Protein AF-A0A6G9ZDG7-F1 (afdb_monomer)

Foldseek 3Di:
DDDDDPPDPPDDDPPCALLNVLLPDPPDQDDADDLDPQDPDPDDDPQDPLNVLLVVLLVVLVLFVVSSCVPQVPDPPRSLVSNLVSLCCVLVVLLVVLCVPPQNPFWDWDFQPPPDSPDAGEIETDTDPDLLVSLVVSQVVVCNNSVFGCCGRPVYFYHYPLQDAAPPHVGPHHHDDDDPCQLLLLLLLLLLLQVLLDDPVRLCVLLQLLLVLLDDVDPDFPLSVVSNVSSVSSNVLNLVLLVQLLVLCVSNNLDDADVPRRSSNSLVVSCVVPVRSSLVSLSVSLSSLVVSLSVLSVVPDPCSVNSSLNSSLSSCSSGPPDQSHNLLCCQPVQCVRVVHDDDDALSSLSSNLSNLLSQLSVLCVVPVVFLLSSQLVSLQSLCSNLVSLVVNCVRVVDDFPDLLVLLSVLSNQCNPCPHLSNQLNVQCPHPCVPPDPVRSSVSSQVSCCVSQVGRHSVSVSVSSSVNSSRSSSRVSNPDDRPPD

Mean predicted aligned error: 6.28 Å

Sequence (484 aa):
MPALAKVSAGGHEKEVSVFQRILKPARSQAPARKPSTPKKSSTKPSISPEDSEAISLLAAAGYDWVQAKKMYIGQPGEPMRKLVEYRKRYVDGRLQQILKDPKFTGVSLSSPGSVNITSDYDITLVGGTNTWQAVREFNEKFRKEWGRESGTVFDTNVYAADFPPPGSKGSWIPAGARPPGWDDAQEKASLSKVRRFMDQGEWNSYAGRVADATQDQQPASTRGQQVRQIFAEADRMYSTYVAHLADRLETQAVGRMRPREKPADFVDRITHSDENAVIEGRNTLYAIGLRGMQTEIGRGTRRQPVNVAELASQSLLFAMEAYHSAGSVFDVVHSQQAGKTMEMTPSDYLQSFNEQLGDAFKDLAHYSADPGKAFYQSVKYIKRLVGAARKYTGATGVSLPLEPRELLNAFDTLSQDASVLILLRKGEQSEYAAMNDEQKSAAAREAVREALGVDTIDGFKKRLLSVALAIHMARYQQLPRFGT

Secondary structure (DSSP, 8-state):
-----------------HHHHHS------PPPPP-------S------HHHHHHHHHHHHTTT-HHHHHHHHTT-TT-HHHHHHHHHHHHHHHHHHHHHTSGGGTTEEEE-TT--STTS-EEEEEEESS-HHHHHHHHHHHHHHHHSS-HHHHH-EEEEE-SSPPTTSTT-SSPSSPPPTTHHHHHHHHHHHHHHHTS-HHHHHHHHHHHHHTT--SSTT-HHHHHHHHHHHHHHHHHHHHHHHHHHHHHHTTS--PPTT--HHHHHHHHHHH-HHHHHHHHHHHHHHHHHHHHHHHHT--TTHHHHHHHHHHHHHTTSSS---SHHHIIIIIIIIIT-------HHHHHHHHHHHHHHHHHHHHHTTT-HHHHHHHHHHHHHHHHHHHHHHHHHHTPPPPHHHHHHHHHHHHHHSTTSHHHHHHH-SSSTTTT--HHHHHHHHHHHHHHHHS--SHHHHHHHHHHHHHHHHHHHHHTSPPTT-

Solvent-accessible surface area (backbone atoms only — not comparable to full-atom values): 26134 Å² total; per-residue (Å²): 137,84,83,81,77,82,77,77,90,75,82,77,75,82,77,70,49,74,60,60,66,68,64,60,72,79,91,66,90,67,78,75,53,70,87,72,72,72,70,82,67,88,77,69,73,93,69,50,76,71,49,50,52,33,52,49,56,36,55,75,30,69,50,28,32,72,49,36,51,72,70,23,62,92,40,86,89,44,55,41,53,49,39,48,53,44,47,49,54,53,53,53,50,52,50,54,61,59,50,66,42,75,79,25,54,66,47,44,85,44,54,90,79,55,79,53,87,87,50,55,44,53,35,35,30,35,48,42,49,60,37,42,57,53,42,44,51,48,54,53,55,44,27,72,73,69,66,43,41,50,53,45,46,59,34,30,46,69,41,46,57,70,70,46,60,62,54,40,85,71,32,80,39,61,60,79,76,77,61,88,61,37,64,61,44,31,40,27,32,9,42,20,43,34,47,72,60,40,56,72,67,58,41,52,51,51,48,46,54,40,17,61,71,36,45,50,99,49,98,75,38,64,52,21,54,50,46,44,48,48,51,51,49,10,49,48,53,41,53,50,52,36,42,53,45,33,54,43,37,42,69,55,44,79,50,76,80,56,93,90,58,48,42,59,62,45,44,51,55,41,41,77,76,41,45,53,59,48,51,48,40,22,54,51,50,20,38,53,27,42,50,47,25,54,52,43,61,72,64,75,48,96,62,30,61,42,55,30,49,43,29,36,22,60,17,27,71,31,40,79,94,53,68,31,21,58,28,28,40,46,51,48,52,35,30,68,68,62,69,38,92,70,95,74,55,52,65,25,25,50,20,25,23,34,35,25,51,14,52,24,38,45,34,37,60,75,32,59,93,37,46,17,51,14,50,22,60,18,28,66,29,44,36,51,22,45,52,22,47,51,52,24,32,64,70,67,70,57,80,68,60,70,65,42,44,51,50,48,50,35,47,42,57,48,32,34,83,87,18,69,26,42,34,54,54,62,33,80,87,38,95,52,48,84,49,53,73,67,56,47,19,52,54,31,27,48,56,39,27,75,59,70,76,31,66,44,60,68,49,51,50,50,56,52,47,47,36,49,45,51,55,49,34,58,57,54,63,68,53,77,70,82,92,118

pLDDT: mean 87.35, std 15.02, range [31.59, 98.56]

Organism: NCBI:txid455432

Structure (mmCIF, N/CA/C/O backbone):
data_AF-A0A6G9ZDG7-F1
#
_entry.id   AF-A0A6G9ZDG7-F1
#
loop_
_atom_site.group_PDB
_atom_site.id
_atom_site.type_symbol
_atom_site.label_atom_id
_atom_site.label_alt_id
_atom_site.label_comp_id
_atom_site.label_asym_id
_atom_site.label_entity_id
_atom_site.label_seq_id
_atom_site.pdbx_PDB_ins_code
_atom_site.Cartn_x
_atom_site.Cartn_y
_atom_site.Cartn_z
_atom_site.occupancy
_atom_site.B_iso_or_equiv
_atom_site.auth_seq_id
_atom_site.auth_comp_id
_atom_site.auth_asym_id
_atom_site.auth_atom_id
_atom_site.pdbx_PDB_model_num
ATOM 1 N N . MET A 1 1 ? -38.352 -19.088 30.175 1.00 33.50 1 MET A N 1
ATOM 2 C CA . MET A 1 1 ? -37.713 -18.660 28.913 1.00 33.50 1 MET A CA 1
ATOM 3 C C . MET A 1 1 ? -38.613 -17.635 28.241 1.00 33.50 1 MET A C 1
ATOM 5 O O . MET A 1 1 ? -39.699 -18.032 27.836 1.00 33.50 1 MET A O 1
ATOM 9 N N . PRO A 1 2 ? -38.260 -16.341 28.180 1.00 36.97 2 PRO A N 1
ATOM 10 C CA . PRO A 1 2 ? -39.064 -15.376 27.448 1.00 36.97 2 PRO A CA 1
ATOM 11 C C . PRO A 1 2 ? -38.617 -15.301 25.983 1.00 36.97 2 PRO A C 1
ATOM 13 O O . PRO A 1 2 ? -37.432 -15.401 25.665 1.00 36.97 2 PRO A O 1
ATOM 16 N N . ALA A 1 3 ? -39.606 -15.175 25.103 1.00 32.44 3 ALA A N 1
ATOM 17 C CA . ALA A 1 3 ? -39.470 -15.164 23.657 1.00 32.44 3 ALA A CA 1
ATOM 18 C C . ALA A 1 3 ? -38.647 -13.961 23.165 1.00 32.44 3 ALA A C 1
ATOM 20 O O . ALA A 1 3 ? -38.969 -12.810 23.452 1.00 32.44 3 ALA A O 1
ATOM 21 N N . LEU A 1 4 ? -37.602 -14.245 22.383 1.00 32.75 4 LEU A N 1
ATOM 22 C CA . LEU A 1 4 ? -36.854 -13.253 21.614 1.00 32.75 4 LEU A CA 1
ATOM 23 C C . LEU A 1 4 ? -37.763 -12.663 20.530 1.00 32.75 4 LEU A C 1
ATOM 25 O O . LEU A 1 4 ? -38.168 -13.353 19.591 1.00 32.75 4 LEU A O 1
ATOM 29 N N . ALA A 1 5 ? -38.074 -11.377 20.669 1.00 32.78 5 ALA A N 1
ATOM 30 C CA . ALA A 1 5 ? -38.765 -10.597 19.659 1.00 32.78 5 ALA A CA 1
ATOM 31 C C . ALA A 1 5 ? -37.932 -10.559 18.367 1.00 32.78 5 ALA A C 1
ATOM 33 O O . ALA A 1 5 ? -36.781 -10.118 18.359 1.00 32.78 5 ALA A O 1
ATOM 34 N N . LYS A 1 6 ? -38.527 -11.012 17.257 1.00 35.00 6 LYS A N 1
ATOM 35 C CA . LYS A 1 6 ? -38.006 -10.783 15.907 1.00 35.00 6 LYS A CA 1
ATOM 36 C C . LYS A 1 6 ? -38.081 -9.285 15.616 1.00 35.00 6 LYS A C 1
ATOM 38 O O . LYS A 1 6 ? -39.125 -8.786 15.208 1.00 35.00 6 LYS A O 1
ATOM 43 N N . VAL A 1 7 ? -36.977 -8.573 15.818 1.00 34.44 7 VAL A N 1
ATOM 44 C CA . VAL A 1 7 ? -36.798 -7.232 15.255 1.00 34.44 7 VAL A CA 1
ATOM 45 C C . VAL A 1 7 ? -36.753 -7.396 13.737 1.00 34.44 7 VAL A C 1
ATOM 47 O O . VAL A 1 7 ? -35.839 -8.018 13.196 1.00 34.44 7 VAL A O 1
ATOM 50 N N . SER A 1 8 ? -37.779 -6.903 13.043 1.00 32.03 8 SER A N 1
ATOM 51 C CA . SER A 1 8 ? -37.798 -6.888 11.585 1.00 32.03 8 SER A CA 1
ATOM 52 C C . SER A 1 8 ? -36.744 -5.900 11.091 1.00 32.03 8 SER A C 1
ATOM 54 O O . SER A 1 8 ? -36.916 -4.689 11.217 1.00 32.03 8 SER A O 1
ATOM 56 N N . ALA A 1 9 ? -35.668 -6.412 10.498 1.00 37.09 9 ALA A N 1
ATOM 57 C CA . ALA A 1 9 ? -34.757 -5.640 9.662 1.00 37.09 9 ALA A CA 1
ATOM 58 C C . ALA A 1 9 ? -35.468 -5.272 8.343 1.00 37.09 9 ALA A C 1
ATOM 60 O O . ALA A 1 9 ? -35.191 -5.831 7.285 1.00 37.09 9 ALA A O 1
ATOM 61 N N . GLY A 1 10 ? -36.466 -4.393 8.423 1.00 34.06 10 GLY A N 1
ATOM 62 C CA . GLY A 1 10 ? -37.137 -3.801 7.272 1.00 34.06 10 GLY A CA 1
ATOM 63 C C . GLY A 1 10 ? -36.544 -2.425 7.000 1.00 34.06 10 GLY A C 1
ATOM 64 O O . GLY A 1 10 ? -36.613 -1.564 7.870 1.00 34.06 10 GLY A O 1
ATOM 65 N N . GLY A 1 11 ? -35.967 -2.215 5.812 1.00 31.59 11 GLY A N 1
ATOM 66 C CA . GLY A 1 11 ? -35.721 -0.858 5.303 1.00 31.59 11 GLY A CA 1
ATOM 67 C C . GLY A 1 11 ? -34.371 -0.557 4.649 1.00 31.59 11 GLY A C 1
ATOM 68 O O . GLY A 1 11 ? -34.203 0.553 4.161 1.00 31.59 11 GLY A O 1
ATOM 69 N N . HIS A 1 12 ? -33.423 -1.494 4.574 1.00 38.88 12 HIS A N 1
ATOM 70 C CA . HIS A 1 12 ? -32.266 -1.339 3.684 1.00 38.88 12 HIS A CA 1
ATOM 71 C C . HIS A 1 12 ? -32.445 -2.244 2.469 1.00 38.88 12 HIS A C 1
ATOM 73 O O . HIS A 1 12 ? -31.929 -3.362 2.414 1.00 38.88 12 HIS A O 1
ATOM 79 N N . GLU A 1 13 ? -33.204 -1.758 1.482 1.00 39.09 13 GLU A N 1
ATOM 80 C CA . GLU A 1 13 ? -33.008 -2.226 0.112 1.00 39.09 13 GLU A CA 1
ATOM 81 C C . GLU A 1 13 ? -31.509 -2.188 -0.197 1.00 39.09 13 GLU A C 1
ATOM 83 O O . GLU A 1 13 ? -30.808 -1.238 0.153 1.00 39.09 13 GLU A O 1
ATOM 88 N N . LYS A 1 14 ? -31.013 -3.272 -0.796 1.00 47.56 14 LYS A N 1
ATOM 89 C CA . LYS A 1 14 ? -29.611 -3.453 -1.165 1.00 47.56 14 LYS A CA 1
ATOM 90 C C . LYS A 1 14 ? -29.222 -2.363 -2.166 1.00 47.56 14 LYS A C 1
ATOM 92 O O . LYS A 1 14 ? -29.319 -2.592 -3.371 1.00 47.56 14 LYS A O 1
ATOM 97 N N . GLU A 1 15 ? -28.777 -1.197 -1.697 1.00 50.88 15 GLU A N 1
ATOM 98 C CA . GLU A 1 15 ? -28.042 -0.260 -2.542 1.00 50.88 15 GLU A CA 1
ATOM 99 C C . GLU A 1 15 ? -26.786 -0.998 -3.014 1.00 50.88 15 GLU A C 1
ATOM 101 O O . GLU A 1 15 ? -25.796 -1.159 -2.303 1.00 50.88 15 GLU A O 1
ATOM 106 N N . VAL A 1 16 ? -26.881 -1.548 -4.225 1.00 58.19 16 VAL A N 1
ATOM 107 C CA . VAL A 1 16 ? -25.750 -2.076 -4.979 1.00 58.19 16 VAL A CA 1
ATOM 108 C C . VAL A 1 16 ? -24.754 -0.930 -5.077 1.00 58.19 16 VAL A C 1
ATOM 110 O O . VAL A 1 16 ? -25.119 0.144 -5.576 1.00 58.19 16 VAL A O 1
ATOM 113 N N . SER A 1 17 ? -23.527 -1.137 -4.584 1.00 71.75 17 SER A N 1
ATOM 114 C CA . SER A 1 17 ? -22.545 -0.050 -4.518 1.00 71.75 17 SER A CA 1
ATOM 115 C C . SER A 1 17 ? -22.390 0.595 -5.899 1.00 71.75 17 SER A C 1
ATOM 117 O O . SER A 1 17 ? -22.561 -0.058 -6.939 1.00 71.75 17 SER A O 1
ATOM 119 N N . VAL A 1 18 ? -22.104 1.901 -5.940 1.00 73.94 18 VAL A N 1
ATOM 120 C CA . VAL A 1 18 ? -21.902 2.630 -7.209 1.00 73.94 18 VAL A CA 1
ATOM 121 C C . VAL A 1 18 ? -20.897 1.880 -8.092 1.00 73.94 18 VAL A C 1
ATOM 123 O O . VAL A 1 18 ? -21.116 1.719 -9.292 1.00 73.94 18 VAL A O 1
ATOM 126 N N . PHE A 1 19 ? -19.861 1.322 -7.473 1.00 75.19 19 PHE A N 1
ATOM 127 C CA . PHE A 1 19 ? -18.835 0.524 -8.126 1.00 75.19 19 PHE A CA 1
ATOM 128 C C . PHE A 1 19 ? -19.355 -0.787 -8.722 1.00 75.19 19 PHE A C 1
ATOM 130 O O . PHE A 1 19 ? -19.087 -1.076 -9.886 1.00 75.19 19 PHE A O 1
ATOM 137 N N . GLN A 1 20 ? -20.185 -1.541 -7.994 1.00 77.56 20 GLN A N 1
ATOM 138 C CA . GLN A 1 20 ? -20.824 -2.750 -8.526 1.00 77.56 20 GLN A CA 1
ATOM 139 C C . GLN A 1 20 ? -21.707 -2.446 -9.746 1.00 77.56 20 GLN A C 1
ATOM 141 O O . GLN A 1 20 ? -21.818 -3.274 -10.649 1.00 77.56 20 GLN A O 1
ATOM 146 N N . ARG A 1 21 ? -22.321 -1.256 -9.811 1.00 81.06 21 ARG A N 1
ATOM 147 C CA . ARG A 1 21 ? -23.069 -0.815 -11.001 1.00 81.06 21 ARG A CA 1
ATOM 148 C C . ARG A 1 21 ? -22.151 -0.517 -12.186 1.00 81.06 21 ARG A C 1
ATOM 150 O O . ARG A 1 21 ? -22.518 -0.848 -13.309 1.00 81.06 21 ARG A O 1
ATOM 157 N N . ILE A 1 22 ? -20.981 0.072 -11.938 1.00 78.31 22 ILE A N 1
ATOM 158 C CA . ILE A 1 22 ? -19.977 0.383 -12.968 1.00 78.31 22 ILE A CA 1
ATOM 159 C C . ILE A 1 22 ? -19.328 -0.895 -13.517 1.00 78.31 22 ILE A C 1
ATOM 161 O O . ILE A 1 22 ? -19.069 -0.979 -14.715 1.00 78.31 22 ILE A O 1
ATOM 165 N N . LEU A 1 23 ? -19.091 -1.891 -12.659 1.00 75.00 23 LEU A N 1
ATOM 166 C CA . LEU A 1 23 ? -18.377 -3.114 -13.019 1.00 75.00 23 LEU A CA 1
ATOM 167 C C . LEU A 1 23 ? -19.232 -4.212 -13.646 1.00 75.00 23 LEU A C 1
ATOM 169 O O . LEU A 1 23 ? -18.658 -5.222 -14.042 1.00 75.00 23 LEU A O 1
ATOM 173 N N . LYS A 1 24 ? -20.560 -4.062 -13.768 1.00 72.94 24 LYS A N 1
ATOM 174 C CA . LYS A 1 24 ? -21.388 -5.075 -14.446 1.00 72.94 24 LYS A CA 1
ATOM 175 C C . LYS A 1 24 ? -20.865 -5.281 -15.875 1.00 72.94 24 LYS A C 1
ATOM 177 O O . LYS A 1 24 ? -21.024 -4.378 -16.701 1.00 72.94 24 LYS A O 1
ATOM 182 N N . PRO A 1 25 ? -20.264 -6.442 -16.194 1.00 54.34 25 PRO A N 1
ATOM 183 C CA . PRO A 1 25 ? -19.735 -6.655 -17.524 1.00 54.34 25 PRO A CA 1
ATOM 184 C C . PRO A 1 25 ? -20.907 -6.720 -18.502 1.00 54.34 25 PRO A C 1
ATOM 186 O O . PRO A 1 25 ? -21.885 -7.441 -18.284 1.00 54.34 25 PRO A O 1
ATOM 189 N N . ALA A 1 26 ? -20.801 -6.003 -19.620 1.00 50.00 26 ALA A N 1
ATOM 190 C CA . ALA A 1 26 ? -21.517 -6.420 -20.813 1.00 50.00 26 ALA A CA 1
ATOM 191 C C . ALA A 1 26 ? -20.969 -7.815 -21.142 1.00 50.00 26 ALA A C 1
ATOM 193 O O . ALA A 1 26 ? -19.805 -7.926 -21.522 1.00 50.00 26 ALA A O 1
ATOM 194 N N . ARG A 1 27 ? -21.750 -8.879 -20.897 1.00 47.88 27 ARG A N 1
ATOM 195 C CA . ARG A 1 27 ? -21.384 -10.264 -21.242 1.00 47.88 27 ARG A CA 1
ATOM 196 C C . ARG A 1 27 ? -21.169 -10.349 -22.754 1.00 47.88 27 ARG A C 1
ATOM 198 O O . ARG A 1 27 ? -22.074 -10.675 -23.509 1.00 47.88 27 ARG A O 1
ATOM 205 N N . SER A 1 28 ? -19.965 -10.021 -23.190 1.00 48.78 28 SER A N 1
ATOM 206 C CA . SER A 1 28 ? -19.480 -10.204 -24.546 1.00 48.78 28 SER A CA 1
ATOM 207 C C . SER A 1 28 ? -18.607 -11.450 -24.511 1.00 48.78 28 SER A C 1
ATOM 209 O O . SER A 1 28 ? -17.613 -11.485 -23.785 1.00 48.78 28 SER A O 1
ATOM 211 N N . GLN A 1 29 ? -18.984 -12.473 -25.277 1.00 44.28 29 GLN A N 1
ATOM 212 C CA . GLN A 1 29 ? -18.164 -13.662 -25.495 1.00 44.28 29 GLN A CA 1
ATOM 213 C C . GLN A 1 29 ? -16.943 -13.269 -26.339 1.00 44.28 29 GLN A C 1
ATOM 215 O O . GLN A 1 29 ? -16.956 -13.382 -27.562 1.00 44.28 29 GLN A O 1
ATOM 220 N N . ALA A 1 30 ? -15.897 -12.746 -25.699 1.00 49.84 30 ALA A N 1
ATOM 221 C CA . ALA A 1 30 ? -14.617 -12.558 -26.364 1.00 49.84 30 ALA A CA 1
ATOM 222 C C . ALA A 1 30 ? -13.939 -13.934 -26.521 1.00 49.84 30 ALA A C 1
ATOM 224 O O . ALA A 1 30 ? -13.925 -14.716 -25.566 1.00 49.84 30 ALA A O 1
ATOM 225 N N . PRO A 1 31 ? -13.394 -14.270 -27.703 1.00 53.00 31 PRO A N 1
ATOM 226 C CA . PRO A 1 31 ? -12.700 -15.537 -27.902 1.00 53.00 31 PRO A CA 1
ATOM 227 C C . PRO A 1 31 ? -11.466 -15.633 -26.994 1.00 53.00 31 PRO A C 1
ATOM 229 O O . PRO A 1 31 ? -10.765 -14.644 -26.777 1.00 53.00 31 PRO A O 1
ATOM 232 N N . ALA A 1 32 ? -11.191 -16.841 -26.490 1.00 52.06 32 ALA A N 1
ATOM 233 C CA . ALA A 1 32 ? -10.049 -17.116 -25.622 1.00 52.06 32 ALA A CA 1
ATOM 234 C C . ALA A 1 32 ? -8.734 -16.663 -26.279 1.00 52.06 32 ALA A C 1
ATOM 236 O O . ALA A 1 32 ? -8.396 -17.077 -27.394 1.00 52.06 32 ALA A O 1
ATOM 237 N N . ARG A 1 33 ? -7.983 -15.805 -25.583 1.00 53.62 33 ARG A N 1
ATOM 238 C CA . ARG A 1 33 ? -6.686 -15.313 -26.048 1.00 53.62 33 ARG A CA 1
ATOM 239 C C . ARG A 1 33 ? -5.666 -16.441 -25.865 1.00 53.62 33 ARG A C 1
ATOM 241 O O . ARG A 1 33 ? -5.451 -16.900 -24.750 1.00 53.62 33 ARG A O 1
ATOM 248 N N . LYS A 1 34 ? -5.039 -16.918 -26.948 1.00 52.41 34 LYS A N 1
ATOM 249 C CA . LYS A 1 34 ? -3.862 -17.797 -26.817 1.00 52.41 34 LYS A CA 1
ATOM 250 C C . LYS A 1 34 ? -2.761 -17.014 -26.084 1.00 52.41 34 LYS A C 1
ATOM 252 O O . LYS A 1 34 ? -2.612 -15.834 -26.419 1.00 52.41 34 LYS A O 1
ATOM 257 N N . PRO A 1 35 ? -1.992 -17.629 -25.160 1.00 49.19 35 PRO A N 1
ATOM 258 C CA . PRO A 1 35 ? -0.829 -16.993 -24.549 1.00 49.19 35 PRO A CA 1
ATOM 259 C C . PRO A 1 35 ? 0.044 -16.429 -25.664 1.00 49.19 35 PRO A C 1
ATOM 261 O O . PRO A 1 35 ? 0.574 -17.174 -26.493 1.00 49.19 35 PRO A O 1
ATOM 264 N N . SER A 1 36 ? 0.085 -15.105 -25.782 1.00 43.91 36 SER A N 1
ATOM 265 C CA . SER A 1 36 ? 0.825 -14.479 -26.861 1.00 43.91 36 SER A CA 1
ATOM 266 C C . SER A 1 36 ? 2.295 -14.551 -26.495 1.00 43.91 36 SER A C 1
ATOM 268 O O . SER A 1 36 ? 2.759 -13.778 -25.661 1.00 43.91 36 SER A O 1
ATOM 270 N N . THR A 1 37 ? 3.042 -15.440 -27.148 1.00 46.19 37 THR A N 1
ATOM 271 C CA . THR A 1 37 ? 4.470 -15.192 -27.351 1.00 46.19 37 THR A CA 1
ATOM 272 C C . THR A 1 37 ? 4.584 -13.782 -27.930 1.00 46.19 37 THR A C 1
ATOM 274 O O . THR A 1 37 ? 3.835 -13.474 -28.867 1.00 46.19 37 THR A O 1
ATOM 277 N N . PRO A 1 38 ? 5.422 -12.897 -27.360 1.00 47.19 38 PRO A N 1
ATOM 278 C CA . PRO A 1 38 ? 5.509 -11.512 -27.798 1.00 47.19 38 PRO A CA 1
ATOM 279 C C . PRO A 1 38 ? 5.821 -11.500 -29.295 1.00 47.19 38 PRO A C 1
ATOM 281 O O . PRO A 1 38 ? 6.929 -11.818 -29.731 1.00 47.19 38 PRO A O 1
ATOM 284 N N . LYS A 1 39 ? 4.805 -11.198 -30.112 1.00 45.97 39 LYS A N 1
ATOM 285 C CA . LYS A 1 39 ? 4.999 -11.001 -31.544 1.00 45.97 39 LYS A CA 1
ATOM 286 C C . LYS A 1 39 ? 5.927 -9.803 -31.662 1.00 45.97 39 LYS A C 1
ATOM 288 O O . LYS A 1 39 ? 5.580 -8.734 -31.168 1.00 45.97 39 LYS A O 1
ATOM 293 N N . LYS A 1 40 ? 7.089 -9.984 -32.301 1.00 47.78 40 LYS A N 1
ATOM 294 C CA . LYS A 1 40 ? 8.003 -8.889 -32.657 1.00 47.78 40 LYS A CA 1
ATOM 295 C C . LYS A 1 40 ? 7.192 -7.814 -33.388 1.00 47.78 40 LYS A C 1
ATOM 297 O O . LYS A 1 40 ? 6.865 -7.978 -34.560 1.00 47.78 40 LYS A O 1
ATOM 302 N N . SER A 1 41 ? 6.815 -6.759 -32.671 1.00 46.16 41 SER A N 1
ATOM 303 C CA . SER A 1 41 ? 6.174 -5.576 -33.234 1.00 46.16 41 SER A CA 1
ATOM 304 C C . SER A 1 41 ? 7.123 -4.982 -34.278 1.00 46.16 41 SER A C 1
ATOM 306 O O . SER A 1 41 ? 8.296 -4.743 -33.989 1.00 46.16 41 SER A O 1
ATOM 308 N N . SER A 1 42 ? 6.642 -4.813 -35.511 1.00 41.19 42 SER A N 1
ATOM 309 C CA . SER A 1 42 ? 7.446 -4.419 -36.675 1.00 41.19 42 SER A CA 1
ATOM 310 C C . SER A 1 42 ? 7.750 -2.921 -36.746 1.00 41.19 42 SER A C 1
ATOM 312 O O . SER A 1 42 ? 8.508 -2.495 -37.610 1.00 41.19 42 SER A O 1
ATOM 314 N N . THR A 1 43 ? 7.211 -2.113 -35.836 1.00 46.16 43 THR A N 1
ATOM 315 C CA . THR A 1 43 ? 7.595 -0.707 -35.669 1.00 46.16 43 THR A CA 1
ATOM 316 C C . THR A 1 43 ? 8.421 -0.586 -34.402 1.00 46.16 43 THR A C 1
ATOM 318 O O . THR A 1 43 ? 7.884 -0.312 -33.328 1.00 46.16 43 THR A O 1
ATOM 321 N N . LYS A 1 44 ? 9.727 -0.849 -34.521 1.00 50.16 44 LYS A N 1
ATOM 322 C CA . LYS A 1 44 ? 10.671 -0.529 -33.452 1.00 50.16 44 LYS A CA 1
ATOM 323 C C . LYS A 1 44 ? 10.780 0.999 -33.359 1.00 50.16 44 LYS A C 1
ATOM 325 O O . LYS A 1 44 ? 10.972 1.634 -34.397 1.00 50.16 44 LYS A O 1
ATOM 330 N N . PRO A 1 45 ? 10.650 1.595 -32.164 1.00 55.44 45 PRO A N 1
ATOM 331 C CA . PRO A 1 45 ? 11.051 2.980 -31.951 1.00 55.44 45 PRO A CA 1
ATOM 332 C C . PRO A 1 45 ? 12.484 3.200 -32.459 1.00 55.44 45 PRO A C 1
ATOM 334 O O . PRO A 1 45 ? 13.275 2.258 -32.505 1.00 55.44 45 PRO A O 1
ATOM 337 N N . SER A 1 46 ? 12.832 4.434 -32.822 1.00 61.41 46 SER A N 1
ATOM 338 C CA . SER A 1 46 ? 14.239 4.814 -32.992 1.00 61.41 46 SER A CA 1
ATOM 339 C C . SER A 1 46 ? 14.934 4.652 -31.638 1.00 61.41 46 SER A C 1
ATOM 341 O O . SER A 1 46 ? 14.706 5.451 -30.733 1.00 61.41 46 SER A O 1
ATOM 343 N N . ILE A 1 47 ? 15.686 3.565 -31.469 1.00 76.38 47 ILE A N 1
ATOM 344 C CA . ILE A 1 47 ? 16.406 3.231 -30.237 1.00 76.38 47 ILE A CA 1
ATOM 345 C C . ILE A 1 47 ? 17.761 3.932 -30.323 1.00 76.38 47 ILE A C 1
ATOM 347 O O . ILE A 1 47 ? 18.533 3.656 -31.244 1.00 76.38 47 ILE A O 1
ATOM 351 N N . SER A 1 48 ? 18.047 4.852 -29.400 1.00 82.25 48 SER A N 1
ATOM 352 C CA . SER A 1 48 ? 19.390 5.434 -29.312 1.00 82.25 48 SER A CA 1
ATOM 353 C C . SER A 1 48 ? 20.418 4.344 -28.953 1.00 82.25 48 SER A C 1
ATOM 355 O O . SER A 1 48 ? 20.046 3.336 -28.347 1.00 82.25 48 SER A O 1
ATOM 357 N N . PRO A 1 49 ? 21.713 4.496 -29.287 1.00 80.12 49 PRO A N 1
ATOM 358 C CA . PRO A 1 49 ? 22.731 3.517 -28.897 1.00 80.12 49 PRO A CA 1
ATOM 359 C C . PRO A 1 49 ? 22.741 3.208 -27.389 1.00 80.12 49 PRO A C 1
ATOM 361 O O . PRO A 1 49 ? 22.859 2.047 -27.005 1.00 80.12 49 PRO A O 1
ATOM 364 N N . GLU A 1 50 ? 22.527 4.222 -26.544 1.00 80.19 50 GLU A N 1
ATOM 365 C CA . GLU A 1 50 ? 22.407 4.076 -25.085 1.00 80.19 50 GLU A CA 1
ATOM 366 C C . GLU A 1 50 ? 21.189 3.231 -24.682 1.00 80.19 50 GLU A C 1
ATOM 368 O O . GLU A 1 50 ? 21.285 2.346 -23.831 1.00 80.19 50 GLU A O 1
ATOM 373 N N . ASP A 1 51 ? 20.040 3.454 -25.326 1.00 91.00 51 ASP A N 1
ATOM 374 C CA . ASP A 1 51 ? 18.838 2.650 -25.085 1.00 91.00 51 ASP A CA 1
ATOM 375 C C . ASP A 1 51 ? 19.046 1.196 -25.521 1.00 91.00 51 ASP A C 1
ATOM 377 O O . ASP A 1 51 ? 18.511 0.281 -24.900 1.00 91.00 51 ASP A O 1
ATOM 381 N N . SER A 1 52 ? 19.845 0.960 -26.567 1.00 92.19 52 SER A N 1
ATOM 382 C CA . SER A 1 52 ? 20.135 -0.389 -27.057 1.00 92.19 52 SER A CA 1
ATOM 383 C C . SER A 1 52 ? 20.865 -1.235 -26.012 1.00 92.19 52 SER A C 1
ATOM 385 O O . SER A 1 52 ? 20.575 -2.428 -25.884 1.00 92.19 52 SER A O 1
ATOM 387 N N . GLU A 1 53 ? 21.790 -0.643 -25.252 1.00 94.44 53 GLU A N 1
ATOM 388 C CA . GLU A 1 53 ? 22.482 -1.344 -24.167 1.00 94.44 53 GLU A CA 1
ATOM 389 C C . GLU A 1 53 ? 21.508 -1.693 -23.032 1.00 94.44 53 GLU A C 1
ATOM 391 O O . GLU A 1 53 ? 21.403 -2.859 -22.645 1.00 94.44 53 GLU A O 1
ATOM 396 N N . ALA A 1 54 ? 20.728 -0.720 -22.548 1.00 95.38 54 ALA A N 1
ATOM 397 C CA . ALA A 1 54 ? 19.762 -0.943 -21.472 1.00 95.38 54 ALA A CA 1
ATOM 398 C C . ALA A 1 54 ? 18.680 -1.971 -21.851 1.00 95.38 54 ALA A C 1
ATOM 400 O O . ALA A 1 54 ? 18.349 -2.855 -21.061 1.00 95.38 54 ALA A O 1
ATOM 401 N N . ILE A 1 55 ? 18.169 -1.921 -23.084 1.00 95.00 55 ILE A N 1
ATOM 402 C CA . ILE A 1 55 ? 17.218 -2.914 -23.601 1.00 95.00 55 ILE A CA 1
ATOM 403 C C . ILE A 1 55 ? 17.850 -4.309 -23.642 1.00 95.00 55 ILE A C 1
ATOM 405 O O . ILE A 1 55 ? 17.164 -5.290 -23.357 1.00 95.00 55 ILE A O 1
ATOM 409 N N . SER A 1 56 ? 19.140 -4.415 -23.973 1.00 95.69 56 SER A N 1
ATOM 410 C CA . SER A 1 56 ? 19.853 -5.699 -23.985 1.00 95.69 56 SER A CA 1
ATOM 411 C C . SER A 1 56 ? 20.009 -6.272 -22.575 1.00 95.69 56 SER A C 1
ATOM 413 O O . SER A 1 56 ? 19.774 -7.463 -22.379 1.00 95.69 56 SER A O 1
ATOM 415 N N . LEU A 1 57 ? 20.317 -5.427 -21.584 1.00 96.25 57 LEU A N 1
ATOM 416 C CA . LEU A 1 57 ? 20.342 -5.810 -20.166 1.00 96.25 57 LEU A CA 1
ATOM 417 C C . LEU A 1 57 ? 18.958 -6.292 -19.690 1.00 96.25 57 LEU A C 1
ATOM 419 O O . LEU A 1 57 ? 18.836 -7.360 -19.097 1.00 96.25 57 LEU A O 1
ATOM 423 N N . LEU A 1 58 ? 17.886 -5.564 -20.017 1.00 95.81 58 LEU A N 1
ATOM 424 C CA . LEU A 1 58 ? 16.515 -5.986 -19.695 1.00 95.81 58 LEU A CA 1
ATOM 425 C C . LEU A 1 58 ? 16.129 -7.298 -20.374 1.00 95.81 58 LEU A C 1
ATOM 427 O O . LEU A 1 58 ? 15.496 -8.144 -19.750 1.00 95.81 58 LEU A O 1
ATOM 431 N N . ALA A 1 59 ? 16.506 -7.480 -21.639 1.00 95.69 59 ALA A N 1
ATOM 432 C CA . ALA A 1 59 ? 16.243 -8.712 -22.373 1.00 95.69 59 ALA A CA 1
ATOM 433 C C . ALA A 1 59 ? 16.966 -9.909 -21.739 1.00 95.69 59 ALA A C 1
ATOM 435 O O . ALA A 1 59 ? 16.371 -10.978 -21.612 1.00 95.69 59 ALA A O 1
ATOM 436 N N . ALA A 1 60 ? 18.214 -9.722 -21.296 1.00 96.69 60 ALA A N 1
ATOM 437 C CA . ALA A 1 60 ? 18.973 -10.740 -20.573 1.00 96.69 60 ALA A CA 1
ATOM 438 C C . ALA A 1 60 ? 18.333 -11.096 -19.219 1.00 96.69 60 ALA A C 1
ATOM 440 O O . ALA A 1 60 ? 18.340 -12.261 -18.832 1.00 96.69 60 ALA A O 1
ATOM 441 N N . ALA A 1 61 ? 17.699 -10.127 -18.554 1.00 96.31 61 ALA A N 1
ATOM 442 C CA . ALA A 1 61 ? 16.869 -10.346 -17.368 1.00 96.31 61 ALA A CA 1
ATOM 443 C C . ALA A 1 61 ? 15.439 -10.841 -17.684 1.00 96.31 61 ALA A C 1
ATOM 445 O O . ALA A 1 61 ? 14.589 -10.896 -16.799 1.00 96.31 61 ALA A O 1
ATOM 446 N N . GLY A 1 62 ? 15.131 -11.184 -18.939 1.00 95.62 62 GLY A N 1
ATOM 447 C CA . GLY A 1 62 ? 13.822 -11.710 -19.331 1.00 95.62 62 GLY A CA 1
ATOM 448 C C . GLY A 1 62 ? 12.683 -10.686 -19.288 1.00 95.62 62 GLY A C 1
ATOM 449 O O . GLY A 1 62 ? 11.524 -11.084 -19.146 1.00 95.62 62 GLY A O 1
ATOM 450 N N . TYR A 1 63 ? 12.994 -9.392 -19.413 1.00 95.75 63 TYR A N 1
ATOM 451 C CA . TYR A 1 63 ? 12.056 -8.269 -19.274 1.00 95.75 63 TYR A CA 1
ATOM 452 C C . TYR A 1 63 ? 11.287 -8.309 -17.948 1.00 95.75 63 TYR A C 1
ATOM 454 O O . TYR A 1 63 ? 10.060 -8.167 -17.915 1.00 95.75 63 TYR A O 1
ATOM 462 N N . ASP A 1 64 ? 12.023 -8.570 -16.873 1.00 94.81 64 ASP A N 1
ATOM 463 C CA . ASP A 1 64 ? 11.526 -8.672 -15.510 1.00 94.81 64 ASP A CA 1
ATOM 464 C C . ASP A 1 64 ? 12.447 -7.864 -14.591 1.00 94.81 64 ASP A C 1
ATOM 466 O O . ASP A 1 64 ? 13.644 -8.147 -14.461 1.00 94.81 64 ASP A O 1
ATOM 470 N N . TRP A 1 65 ? 11.899 -6.818 -13.976 1.00 95.31 65 TRP A N 1
ATOM 471 C CA . TRP A 1 65 ? 12.689 -5.911 -13.151 1.00 95.31 65 TRP A CA 1
ATOM 472 C C . TRP A 1 65 ? 13.198 -6.571 -11.867 1.00 95.31 65 TRP A C 1
ATOM 474 O O . TRP A 1 65 ? 14.279 -6.235 -11.383 1.00 95.31 65 TRP A O 1
ATOM 484 N N . VAL A 1 66 ? 12.465 -7.540 -11.312 1.00 92.44 66 VAL A N 1
ATOM 485 C CA . VAL A 1 66 ? 12.899 -8.288 -10.125 1.00 92.44 66 VAL A CA 1
ATOM 486 C C . VAL A 1 66 ? 14.125 -9.131 -10.463 1.00 92.44 66 VAL A C 1
ATOM 488 O O . VAL A 1 66 ? 15.085 -9.152 -9.689 1.00 92.44 66 VAL A O 1
ATOM 491 N N . GLN A 1 67 ? 14.138 -9.776 -11.631 1.00 95.00 67 GLN A N 1
ATOM 492 C CA . GLN A 1 67 ? 15.322 -10.490 -12.117 1.00 95.00 67 GLN A CA 1
ATOM 493 C C . GLN A 1 67 ? 16.475 -9.530 -12.415 1.00 95.00 67 GLN A C 1
ATOM 495 O O . GLN A 1 67 ? 17.604 -9.794 -12.006 1.00 95.00 67 GLN A O 1
ATOM 500 N N . ALA A 1 68 ? 16.196 -8.375 -13.027 1.00 95.50 68 ALA A N 1
ATOM 501 C CA . ALA A 1 68 ? 17.211 -7.355 -13.278 1.00 95.50 68 ALA A CA 1
ATOM 502 C C . ALA A 1 68 ? 17.868 -6.866 -11.974 1.00 95.50 68 ALA A C 1
ATOM 504 O O . ALA A 1 68 ? 19.095 -6.809 -11.895 1.00 95.50 68 ALA A O 1
ATOM 505 N N . LYS A 1 69 ? 17.078 -6.602 -10.920 1.00 92.75 69 LYS A N 1
ATOM 506 C CA . LYS A 1 69 ? 17.587 -6.242 -9.584 1.00 92.75 69 LYS A CA 1
ATOM 507 C C . LYS A 1 69 ? 18.535 -7.317 -9.040 1.00 92.75 69 LYS A C 1
ATOM 509 O O . LYS A 1 69 ? 19.629 -6.987 -8.594 1.00 92.75 69 LYS A O 1
ATOM 514 N N . LYS A 1 70 ? 18.155 -8.597 -9.126 1.00 91.25 70 LYS A N 1
ATOM 515 C CA . LYS A 1 70 ? 18.998 -9.722 -8.676 1.00 91.25 70 LYS A CA 1
ATOM 516 C C . LYS A 1 70 ? 20.305 -9.836 -9.462 1.00 91.25 70 LYS A C 1
ATOM 518 O O . LYS A 1 70 ? 21.331 -10.163 -8.879 1.00 91.25 70 LYS A O 1
ATOM 523 N N . MET A 1 71 ? 20.264 -9.593 -10.770 1.00 94.81 71 MET A N 1
ATOM 524 C CA . MET A 1 71 ? 21.429 -9.740 -11.644 1.00 94.81 71 MET A CA 1
ATOM 525 C C . MET A 1 71 ? 22.410 -8.573 -11.533 1.00 94.81 71 MET A C 1
ATOM 527 O O . MET A 1 71 ? 23.615 -8.793 -11.602 1.00 94.81 71 MET A O 1
ATOM 531 N N . TYR A 1 72 ? 21.908 -7.342 -11.409 1.00 94.88 72 TYR A N 1
ATOM 532 C CA . TYR A 1 72 ? 22.690 -6.142 -11.719 1.00 94.88 72 TYR A CA 1
ATOM 533 C C . TYR A 1 72 ? 23.003 -5.234 -10.528 1.00 94.88 72 TYR A C 1
ATOM 535 O O . TYR A 1 72 ? 23.890 -4.386 -10.650 1.00 94.88 72 TYR A O 1
ATOM 543 N N . ILE A 1 73 ? 22.329 -5.386 -9.384 1.00 88.56 73 ILE A N 1
ATOM 544 C CA . ILE A 1 73 ? 22.693 -4.638 -8.171 1.00 88.56 73 ILE A CA 1
ATOM 545 C C . ILE A 1 73 ? 24.092 -5.072 -7.709 1.00 88.56 73 ILE A C 1
ATOM 547 O O . ILE A 1 73 ? 24.384 -6.261 -7.614 1.00 88.56 73 ILE A O 1
ATOM 551 N N . GLY A 1 74 ? 24.962 -4.093 -7.442 1.00 85.00 74 GLY A N 1
ATOM 552 C CA . GLY A 1 74 ? 26.338 -4.320 -6.984 1.00 85.00 74 GLY A CA 1
ATOM 553 C C . GLY A 1 74 ? 27.329 -4.776 -8.063 1.00 85.00 74 GLY A C 1
ATOM 554 O O . GLY A 1 74 ? 28.496 -4.999 -7.752 1.00 85.00 74 GLY A O 1
ATOM 555 N N . GLN A 1 75 ? 26.902 -4.906 -9.323 1.00 90.19 75 GLN A N 1
ATOM 556 C CA . GLN A 1 75 ? 27.795 -5.321 -10.408 1.00 90.19 75 GLN A CA 1
ATOM 557 C C . GLN A 1 75 ? 28.720 -4.180 -10.876 1.00 90.19 75 GLN A C 1
ATOM 559 O O . GLN A 1 75 ? 28.280 -3.024 -10.946 1.00 90.19 75 GLN A O 1
ATOM 564 N N . PRO A 1 76 ? 29.976 -4.482 -11.269 1.00 84.69 76 PRO A N 1
ATOM 565 C CA . PRO A 1 76 ? 30.872 -3.507 -11.890 1.00 84.69 76 PRO A CA 1
ATOM 566 C C . PRO A 1 76 ? 30.261 -2.854 -13.140 1.00 84.69 76 PRO A C 1
ATOM 568 O O . PRO A 1 76 ? 29.527 -3.493 -13.892 1.00 84.69 76 PRO A O 1
ATOM 571 N N . GLY A 1 77 ? 30.581 -1.578 -13.380 1.00 84.69 77 GLY A N 1
ATOM 572 C CA . GLY A 1 77 ? 30.055 -0.821 -14.528 1.00 84.69 77 GLY A CA 1
ATOM 573 C C . GLY A 1 77 ? 28.610 -0.324 -14.367 1.00 84.69 77 GLY A C 1
ATOM 574 O O . GLY A 1 77 ? 28.035 0.178 -15.331 1.00 84.69 77 GLY A O 1
ATOM 575 N N . GLU A 1 78 ? 28.034 -0.470 -13.168 1.00 91.19 78 GLU A N 1
ATOM 576 C CA . GLU A 1 78 ? 26.706 0.019 -12.769 1.00 91.19 78 GLU A CA 1
ATOM 577 C C . GLU A 1 78 ? 25.561 -0.282 -13.772 1.00 91.19 78 GLU A C 1
ATOM 579 O O . GLU A 1 78 ? 24.759 0.607 -14.080 1.00 91.19 78 GLU A O 1
ATOM 584 N N . PRO A 1 79 ? 25.405 -1.527 -14.274 1.00 94.44 79 PRO A N 1
ATOM 585 C CA . PRO A 1 79 ? 24.350 -1.872 -15.237 1.00 94.44 79 PRO A CA 1
ATOM 586 C C . PRO A 1 79 ? 22.945 -1.515 -14.733 1.00 94.44 79 PRO A C 1
ATOM 588 O O . PRO A 1 79 ? 22.098 -1.062 -15.503 1.00 94.44 79 PRO A O 1
ATOM 591 N N . MET A 1 80 ? 22.705 -1.636 -13.425 1.00 94.44 80 MET A N 1
ATOM 592 C CA . MET A 1 80 ? 21.433 -1.247 -12.822 1.00 94.44 80 MET A CA 1
ATOM 593 C C . MET A 1 80 ? 21.161 0.265 -12.936 1.00 94.44 80 MET A C 1
ATOM 595 O O . MET A 1 80 ? 20.013 0.666 -13.119 1.00 94.44 80 MET A O 1
ATOM 599 N N . ARG A 1 81 ? 22.194 1.120 -12.894 1.00 93.44 81 ARG A N 1
ATOM 600 C CA . ARG A 1 81 ? 22.027 2.572 -13.061 1.00 93.44 81 ARG A CA 1
ATOM 601 C C . ARG A 1 81 ? 21.566 2.886 -14.480 1.00 93.44 81 ARG A C 1
ATOM 603 O O . ARG A 1 81 ? 20.583 3.605 -14.644 1.00 93.44 81 ARG A O 1
ATOM 610 N N . LYS A 1 82 ? 22.189 2.255 -15.482 1.00 94.19 82 LYS A N 1
ATOM 611 C CA . LYS A 1 82 ? 21.782 2.374 -16.893 1.00 94.19 82 LYS A CA 1
ATOM 612 C C . LYS A 1 82 ? 20.321 1.967 -17.095 1.00 94.19 82 LYS A C 1
ATOM 614 O O . LYS A 1 82 ? 19.576 2.650 -17.797 1.00 94.19 82 LYS A O 1
ATOM 619 N N . LEU A 1 83 ? 19.883 0.886 -16.441 1.00 95.44 83 LEU A N 1
ATOM 620 C CA . LEU A 1 83 ? 18.482 0.460 -16.469 1.00 95.44 83 LEU A CA 1
ATOM 621 C C . LEU A 1 83 ? 17.537 1.488 -15.841 1.00 95.44 83 LEU A C 1
ATOM 623 O O . LEU A 1 83 ? 16.482 1.766 -16.407 1.00 95.44 83 LEU A O 1
ATOM 627 N N . VAL A 1 84 ? 17.900 2.063 -14.693 1.00 94.50 84 VAL A N 1
ATOM 628 C CA . VAL A 1 84 ? 17.093 3.086 -14.008 1.00 94.50 84 VAL A CA 1
ATOM 629 C C . VAL A 1 84 ? 16.970 4.358 -14.845 1.00 94.50 84 VAL A C 1
ATOM 631 O O . VAL A 1 84 ? 15.871 4.903 -14.973 1.00 94.50 84 VAL A O 1
ATOM 634 N N . GLU A 1 85 ? 18.064 4.805 -15.457 1.00 93.69 85 GLU A N 1
ATOM 635 C CA . GLU A 1 85 ? 18.086 5.964 -16.353 1.00 93.69 85 GLU A CA 1
ATOM 636 C C . GLU A 1 85 ? 17.245 5.721 -17.609 1.00 93.69 85 GLU A C 1
ATOM 638 O O . GLU A 1 85 ? 16.437 6.572 -17.994 1.00 93.69 85 GLU A O 1
ATOM 643 N N . TYR A 1 86 ? 17.372 4.540 -18.220 1.00 95.38 86 TYR A N 1
ATOM 644 C CA . TYR A 1 86 ? 16.543 4.136 -19.352 1.00 95.38 86 TYR A CA 1
ATOM 645 C C . TYR A 1 86 ? 15.056 4.090 -18.990 1.00 95.38 86 TYR A C 1
ATOM 647 O O . TYR A 1 86 ? 14.249 4.725 -19.670 1.00 95.38 86 TYR A O 1
ATOM 655 N N . ARG A 1 87 ? 14.697 3.413 -17.889 1.00 95.44 87 ARG A N 1
ATOM 656 C CA . ARG A 1 87 ? 13.329 3.365 -17.353 1.00 95.44 87 ARG A CA 1
ATOM 657 C C . ARG A 1 87 ? 12.748 4.768 -17.235 1.00 95.44 87 ARG A C 1
ATOM 659 O O . ARG A 1 87 ? 11.675 5.029 -17.775 1.00 95.44 87 ARG A O 1
ATOM 666 N N . LYS A 1 88 ? 13.465 5.676 -16.567 1.00 94.50 88 LYS A N 1
ATOM 667 C CA . LYS A 1 88 ? 13.012 7.054 -16.361 1.00 94.50 88 LYS A CA 1
ATOM 668 C C . LYS A 1 88 ? 12.795 7.778 -17.688 1.00 94.50 88 LYS A C 1
ATOM 670 O O . LYS A 1 88 ? 11.705 8.296 -17.915 1.00 94.50 88 LYS A O 1
ATOM 675 N N . ARG A 1 89 ? 13.793 7.778 -18.581 1.00 94.50 89 ARG A N 1
ATOM 676 C CA . ARG A 1 89 ? 13.692 8.435 -19.897 1.00 94.50 89 ARG A CA 1
ATOM 677 C C . ARG A 1 89 ? 12.529 7.886 -20.721 1.00 94.50 89 ARG A C 1
ATOM 679 O O . ARG A 1 89 ? 11.756 8.667 -21.273 1.00 94.50 89 ARG A O 1
ATOM 686 N N . TYR A 1 90 ? 12.386 6.562 -20.787 1.00 95.50 90 TYR A N 1
ATOM 687 C CA . TYR A 1 90 ? 11.325 5.909 -21.549 1.00 95.50 90 TYR A CA 1
ATOM 688 C C . TYR A 1 90 ? 9.939 6.258 -20.994 1.00 95.50 90 TYR A C 1
ATOM 690 O O . TYR A 1 90 ? 9.060 6.682 -21.747 1.00 95.50 90 TYR A O 1
ATOM 698 N N . VAL A 1 91 ? 9.737 6.085 -19.684 1.00 96.06 91 VAL A N 1
ATOM 699 C CA . VAL A 1 91 ? 8.431 6.284 -19.043 1.00 96.06 91 VAL A CA 1
ATOM 700 C C . VAL A 1 91 ? 8.026 7.757 -19.105 1.00 96.06 91 VAL A C 1
ATOM 702 O O . VAL A 1 91 ? 6.926 8.059 -19.575 1.00 96.06 91 VAL A O 1
ATOM 705 N N . ASP A 1 92 ? 8.923 8.673 -18.726 1.00 95.69 92 ASP A N 1
ATOM 706 C CA . ASP A 1 92 ? 8.658 10.115 -18.766 1.00 95.69 92 ASP A CA 1
ATOM 707 C C . ASP A 1 92 ? 8.399 10.574 -20.202 1.00 95.69 92 ASP A C 1
ATOM 709 O O . ASP A 1 92 ? 7.419 11.271 -20.461 1.00 95.69 92 ASP A O 1
ATOM 713 N N . GLY A 1 93 ? 9.224 10.133 -21.157 1.00 95.25 93 GLY A N 1
ATOM 714 C CA . GLY A 1 93 ? 9.060 10.458 -22.571 1.00 95.25 93 GLY A CA 1
ATOM 715 C C . GLY A 1 93 ? 7.729 9.958 -23.135 1.00 95.25 93 GLY A C 1
ATOM 716 O O . GLY A 1 93 ? 7.044 10.690 -23.853 1.00 95.25 93 GLY A O 1
ATOM 717 N N . ARG A 1 94 ? 7.305 8.738 -22.779 1.00 96.38 94 ARG A N 1
ATOM 718 C CA . ARG A 1 94 ? 6.012 8.179 -23.207 1.00 96.38 94 ARG A CA 1
ATOM 719 C C . ARG A 1 94 ? 4.836 8.942 -22.605 1.00 96.38 94 ARG A C 1
ATOM 721 O O . ARG A 1 94 ? 3.884 9.238 -23.327 1.00 96.38 94 ARG A O 1
ATOM 728 N N . LEU A 1 95 ? 4.893 9.284 -21.321 1.00 96.94 95 LEU A N 1
ATOM 729 C CA . LEU A 1 95 ? 3.856 10.090 -20.679 1.00 96.94 95 LEU A CA 1
ATOM 730 C C . LEU A 1 95 ? 3.799 11.495 -21.279 1.00 96.94 95 LEU A C 1
ATOM 732 O O . LEU A 1 95 ? 2.726 11.935 -21.671 1.00 96.94 95 LEU A O 1
ATOM 736 N N . GLN A 1 96 ? 4.935 12.165 -21.471 1.00 95.94 96 GLN A N 1
ATOM 737 C CA . GLN A 1 96 ? 4.984 13.469 -22.139 1.00 95.94 96 GLN A CA 1
ATOM 738 C C . GLN A 1 96 ? 4.393 13.419 -23.554 1.00 95.94 96 GLN A C 1
ATOM 740 O O . GLN A 1 96 ? 3.683 14.338 -23.948 1.00 95.94 96 GLN A O 1
ATOM 745 N N . GLN A 1 97 ? 4.634 12.350 -24.322 1.00 96.06 97 GLN A N 1
ATOM 746 C CA . GLN A 1 97 ? 4.001 12.161 -25.633 1.00 96.06 97 GLN A CA 1
ATOM 747 C C . GLN A 1 97 ? 2.478 12.037 -25.534 1.00 96.06 97 GLN A C 1
ATOM 749 O O . GLN A 1 97 ? 1.776 12.602 -26.367 1.00 96.06 97 GLN A O 1
ATOM 754 N N . ILE A 1 98 ? 1.968 11.308 -24.538 1.00 96.75 98 ILE A N 1
ATOM 755 C CA . ILE A 1 98 ? 0.525 11.184 -24.289 1.00 96.75 98 ILE A CA 1
ATOM 756 C C . ILE A 1 98 ? -0.055 12.552 -23.925 1.00 96.75 98 ILE A C 1
ATOM 758 O O . ILE A 1 98 ? -1.017 12.983 -24.549 1.00 96.75 98 ILE A O 1
ATOM 762 N N . LEU A 1 99 ? 0.573 13.265 -22.989 1.00 95.88 99 LEU A N 1
ATOM 763 C CA . LEU A 1 99 ? 0.098 14.547 -22.461 1.00 95.88 99 LEU A CA 1
ATOM 764 C C . LEU A 1 99 ? 0.171 15.718 -23.461 1.00 95.88 99 LEU A C 1
ATOM 766 O O . LEU A 1 99 ? -0.352 16.789 -23.169 1.00 95.88 99 LEU A O 1
ATOM 770 N N . LYS A 1 100 ? 0.771 15.532 -24.646 1.00 96.38 100 LYS A N 1
ATOM 771 C CA . LYS A 1 100 ? 0.690 16.502 -25.757 1.00 96.38 100 LYS A CA 1
ATOM 772 C C . LYS A 1 100 ? -0.697 16.567 -26.400 1.00 96.38 100 LYS A C 1
ATOM 774 O O . LYS A 1 100 ? -0.985 17.542 -27.089 1.00 96.38 100 LYS A O 1
ATOM 779 N N . ASP A 1 101 ? -1.533 15.542 -26.226 1.00 96.69 101 ASP A N 1
ATOM 780 C CA . ASP A 1 101 ? -2.911 15.564 -26.720 1.00 96.69 101 ASP A CA 1
ATOM 781 C C . ASP A 1 101 ? -3.710 16.656 -25.971 1.00 96.69 101 ASP A C 1
ATOM 783 O O . ASP A 1 101 ? -3.735 16.647 -24.734 1.00 96.69 101 ASP A O 1
ATOM 787 N N . PRO A 1 102 ? -4.387 17.585 -26.680 1.00 95.62 102 PRO A N 1
ATOM 788 C CA . PRO A 1 102 ? -5.140 18.681 -26.066 1.00 95.62 102 PRO A CA 1
ATOM 789 C C . PRO A 1 102 ? -6.148 18.258 -24.989 1.00 95.62 102 PRO A C 1
ATOM 791 O O . PRO A 1 102 ? -6.438 19.041 -24.080 1.00 95.62 102 PRO A O 1
ATOM 794 N N . LYS A 1 103 ? -6.667 17.023 -25.029 1.00 94.12 103 LYS A N 1
ATOM 795 C CA . LYS A 1 103 ? -7.611 16.521 -24.013 1.00 94.12 103 LYS A CA 1
ATOM 796 C C . LYS A 1 103 ? -6.994 16.331 -22.618 1.00 94.12 103 LYS A C 1
ATOM 798 O O . LYS A 1 103 ? -7.740 16.144 -21.656 1.00 94.12 103 LYS A O 1
ATOM 803 N N . PHE A 1 104 ? -5.665 16.393 -22.508 1.00 93.81 104 PHE A N 1
ATOM 804 C CA . PHE A 1 104 ? -4.907 16.333 -21.253 1.00 93.81 104 PHE A CA 1
ATOM 805 C C . PHE A 1 104 ? -4.347 17.695 -20.824 1.00 93.81 104 PHE A C 1
ATOM 807 O O . PHE A 1 104 ? -3.419 17.770 -20.018 1.00 93.81 104 PHE A O 1
ATOM 814 N N . THR A 1 105 ? -4.906 18.792 -21.343 1.00 91.25 105 THR A N 1
ATOM 815 C CA . THR A 1 105 ? -4.494 20.147 -20.963 1.00 91.25 105 THR A CA 1
ATOM 816 C C . THR A 1 105 ? -4.508 20.325 -19.438 1.00 91.25 105 THR A C 1
ATOM 818 O O . THR A 1 105 ? -5.511 20.073 -18.767 1.00 91.25 105 THR A O 1
ATOM 821 N N . GLY A 1 106 ? -3.378 20.782 -18.893 1.00 88.25 106 GLY A N 1
ATOM 822 C CA . GLY A 1 106 ? -3.195 21.047 -17.463 1.00 88.25 106 GLY A CA 1
ATOM 823 C C . GLY A 1 106 ? -2.815 19.833 -16.611 1.00 88.25 106 GLY A C 1
ATOM 824 O O . GLY A 1 106 ? -2.619 20.011 -15.410 1.00 88.25 106 GLY A O 1
ATOM 825 N N . VAL A 1 107 ? -2.700 18.637 -17.200 1.00 91.69 107 VAL A N 1
ATOM 826 C CA . VAL A 1 107 ? -2.156 17.449 -16.528 1.00 91.69 107 VAL A CA 1
ATOM 827 C C . VAL A 1 107 ? -0.626 17.520 -16.513 1.00 91.69 107 VAL A C 1
ATOM 829 O O . VAL A 1 107 ? -0.000 17.831 -17.527 1.00 91.69 107 VAL A O 1
ATOM 832 N N . SER A 1 108 ? -0.009 17.204 -15.378 1.00 91.50 108 SER A N 1
ATOM 833 C CA . SER A 1 108 ? 1.442 17.133 -15.201 1.00 91.50 108 SER A CA 1
ATOM 834 C C . SER A 1 108 ? 1.865 15.871 -14.444 1.00 91.50 108 SER A C 1
ATOM 836 O O . SER A 1 108 ? 1.046 15.181 -13.837 1.00 91.50 108 SER A O 1
ATOM 838 N N . LEU A 1 109 ? 3.158 15.542 -14.514 1.00 92.81 109 LEU A N 1
ATOM 839 C CA . LEU A 1 109 ? 3.742 14.385 -13.839 1.00 92.81 109 LEU A CA 1
ATOM 840 C C . LEU A 1 109 ? 4.286 14.787 -12.464 1.00 92.81 109 LEU A C 1
ATOM 842 O O . LEU A 1 109 ? 4.920 15.833 -12.322 1.00 92.81 109 LEU A O 1
ATOM 846 N N . SER A 1 110 ? 4.111 13.919 -11.473 1.00 88.38 110 SER A N 1
ATOM 847 C CA . SER A 1 110 ? 4.751 14.017 -10.163 1.00 88.38 110 SER A CA 1
ATOM 848 C C . SER A 1 110 ? 5.267 12.643 -9.742 1.00 88.38 110 SER A C 1
ATOM 850 O O . SER A 1 110 ? 4.513 11.681 -9.777 1.00 88.38 110 SER A O 1
ATOM 852 N N . SER A 1 111 ? 6.534 12.534 -9.342 1.00 85.88 111 SER A N 1
ATOM 853 C CA . SER A 1 111 ? 7.143 11.269 -8.891 1.00 85.88 111 SER A CA 1
ATOM 854 C C . SER A 1 111 ? 7.878 11.450 -7.549 1.00 85.88 111 SER A C 1
ATOM 856 O O . SER A 1 111 ? 9.113 11.362 -7.498 1.00 85.88 111 SER A O 1
ATOM 858 N N . PRO A 1 112 ? 7.166 11.813 -6.462 1.00 70.81 112 PRO A N 1
ATOM 859 C CA . PRO A 1 112 ? 7.788 12.036 -5.163 1.00 70.81 112 PRO A CA 1
ATOM 860 C C . PRO A 1 112 ? 8.243 10.695 -4.571 1.00 70.81 112 PRO A C 1
ATOM 862 O O . PRO A 1 112 ? 7.428 9.918 -4.094 1.00 70.81 112 PRO A O 1
ATOM 865 N N . GLY A 1 113 ? 9.549 10.416 -4.588 1.00 67.44 113 GLY A N 1
ATOM 866 C CA . GLY A 1 113 ? 10.130 9.276 -3.860 1.00 67.44 113 GLY A CA 1
ATOM 867 C C . GLY A 1 113 ? 11.022 8.331 -4.665 1.00 67.44 113 GLY A C 1
ATOM 868 O O . GLY A 1 113 ? 11.774 7.569 -4.063 1.00 67.44 113 GLY A O 1
ATOM 869 N N . SER A 1 114 ? 11.029 8.401 -5.995 1.00 71.88 114 SER A N 1
ATOM 870 C CA . SER A 1 114 ? 11.822 7.486 -6.830 1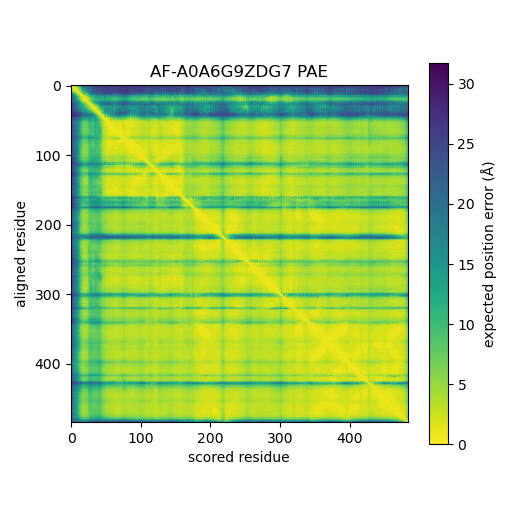.00 71.88 114 SER A CA 1
ATOM 871 C C . SER A 1 114 ? 13.246 7.979 -7.093 1.00 71.88 114 SER A C 1
ATOM 873 O O . SER A 1 114 ? 13.631 8.246 -8.231 1.00 71.88 114 SER A O 1
ATOM 875 N N . VAL A 1 115 ? 14.022 8.140 -6.022 1.00 70.19 115 VAL A N 1
ATOM 876 C CA . VAL A 1 115 ? 15.400 8.660 -6.089 1.00 70.19 115 VAL A CA 1
ATOM 877 C C . VAL A 1 115 ? 16.472 7.570 -6.030 1.00 70.19 115 VAL A C 1
ATOM 879 O O . VAL A 1 115 ? 17.571 7.788 -6.532 1.00 70.19 115 VAL A O 1
ATOM 882 N N . ASN A 1 116 ? 16.173 6.393 -5.467 1.00 81.44 116 ASN A N 1
ATOM 883 C CA . ASN A 1 116 ? 17.170 5.329 -5.308 1.00 81.44 116 ASN A CA 1
ATOM 884 C C . ASN A 1 116 ? 17.110 4.303 -6.444 1.00 81.44 116 ASN A C 1
ATOM 886 O O . ASN A 1 116 ? 16.047 4.009 -6.991 1.00 81.44 116 ASN A O 1
ATOM 890 N N . ILE A 1 117 ? 18.258 3.686 -6.725 1.00 84.94 117 ILE A N 1
ATOM 891 C CA . ILE A 1 117 ? 18.445 2.692 -7.793 1.00 84.94 117 ILE A CA 1
ATOM 892 C C . ILE A 1 117 ? 17.563 1.440 -7.632 1.00 84.94 117 ILE A C 1
ATOM 894 O O . ILE A 1 117 ? 17.198 0.792 -8.610 1.00 84.94 117 ILE A O 1
ATOM 898 N N . THR A 1 118 ? 17.189 1.118 -6.394 1.00 81.00 118 THR A N 1
ATOM 899 C CA . THR A 1 118 ? 16.362 -0.041 -6.036 1.00 81.00 118 THR A CA 1
ATOM 900 C C . THR A 1 118 ? 14.893 0.302 -5.817 1.00 81.00 118 THR A C 1
ATOM 902 O O . THR A 1 118 ? 14.101 -0.602 -5.564 1.00 81.00 118 THR A O 1
ATOM 905 N N . SER A 1 119 ? 14.528 1.587 -5.878 1.00 84.62 119 SER A N 1
ATOM 906 C CA . SER A 1 119 ? 13.157 2.030 -5.635 1.00 84.62 119 SER A CA 1
ATOM 907 C C . SER A 1 119 ? 12.263 1.835 -6.853 1.00 84.62 119 SER A C 1
ATOM 909 O O . SER A 1 119 ? 12.686 1.985 -8.012 1.00 84.62 119 SER A O 1
ATOM 911 N N . ASP A 1 120 ? 11.005 1.559 -6.544 1.00 88.62 120 ASP A N 1
ATOM 912 C CA . ASP A 1 120 ? 9.894 1.533 -7.483 1.00 88.62 120 ASP A CA 1
ATOM 913 C C . ASP A 1 120 ? 9.765 2.909 -8.157 1.00 88.62 120 ASP A C 1
ATOM 915 O O . ASP A 1 120 ? 10.154 3.950 -7.596 1.00 88.62 120 ASP A O 1
ATOM 919 N N . TYR A 1 121 ? 9.275 2.919 -9.398 1.00 93.19 121 TYR A N 1
ATOM 920 C CA . TYR A 1 121 ? 9.037 4.152 -10.144 1.00 93.19 121 TYR A CA 1
ATOM 921 C C . TYR A 1 121 ? 7.553 4.501 -10.157 1.00 93.19 121 TYR A C 1
ATOM 923 O O . TYR A 1 121 ? 6.822 4.172 -11.089 1.00 93.19 121 TYR A O 1
ATOM 931 N N . ASP A 1 122 ? 7.118 5.164 -9.093 1.00 91.94 12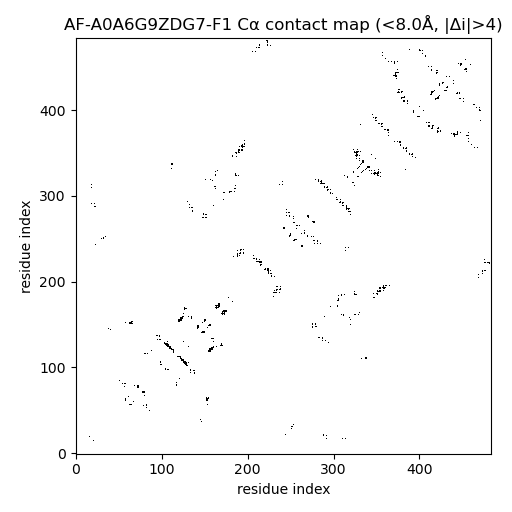2 ASP A N 1
ATOM 932 C CA . ASP A 1 122 ? 5.742 5.601 -8.910 1.00 91.94 122 ASP A CA 1
ATOM 933 C C . ASP A 1 122 ? 5.547 7.010 -9.483 1.00 91.94 122 ASP A C 1
ATOM 935 O O . ASP A 1 122 ? 6.207 7.973 -9.078 1.00 91.94 122 ASP A O 1
ATOM 939 N N . ILE A 1 123 ? 4.618 7.142 -10.429 1.00 92.88 123 ILE A N 1
ATOM 940 C CA . ILE A 1 123 ? 4.256 8.418 -11.046 1.00 92.88 123 ILE A CA 1
ATOM 941 C C . ILE A 1 123 ? 2.785 8.699 -10.796 1.00 92.88 123 ILE A C 1
ATOM 943 O O . ILE A 1 123 ? 1.919 7.936 -11.204 1.00 92.88 123 ILE A O 1
ATOM 947 N N . THR A 1 124 ? 2.488 9.856 -10.227 1.00 91.44 124 THR A N 1
ATOM 948 C CA . THR A 1 124 ? 1.130 10.378 -10.107 1.00 91.44 124 THR A CA 1
ATOM 949 C C . THR A 1 124 ? 0.910 11.475 -11.141 1.00 91.44 124 THR A C 1
ATOM 951 O O . THR A 1 124 ? 1.640 12.468 -11.185 1.00 91.44 124 THR A O 1
ATOM 954 N N . LEU A 1 125 ? -0.119 11.317 -11.971 1.00 92.44 125 LEU A N 1
ATOM 955 C CA . LEU A 1 125 ? -0.590 12.351 -12.886 1.00 92.44 125 LEU A CA 1
ATOM 956 C C . LEU A 1 125 ? -1.511 13.311 -12.133 1.00 92.44 125 LEU A C 1
ATOM 958 O O . LEU A 1 125 ? -2.578 12.911 -11.668 1.00 92.44 125 LEU A O 1
ATOM 962 N N . VAL A 1 126 ? -1.106 14.574 -12.019 1.00 87.56 126 VAL A N 1
ATOM 963 C CA . VAL A 1 126 ? -1.798 15.608 -11.238 1.00 87.56 126 VAL A CA 1
ATOM 964 C C . VAL A 1 126 ? -2.307 16.743 -12.122 1.00 87.56 126 VAL A C 1
ATOM 966 O O . VAL A 1 126 ? -1.769 16.995 -13.195 1.00 87.56 126 VAL A O 1
ATOM 969 N N . GLY A 1 127 ? -3.337 17.453 -11.659 1.00 83.00 127 GLY A N 1
ATOM 970 C CA . GLY A 1 127 ? -3.931 18.573 -12.391 1.00 83.00 127 GLY A CA 1
ATOM 971 C C . GLY A 1 127 ? -4.761 18.158 -13.612 1.00 83.00 127 GLY A C 1
ATOM 972 O O . GLY A 1 127 ? -4.945 16.977 -13.899 1.00 83.00 127 GLY A O 1
ATOM 973 N N . GLY A 1 128 ? -5.278 19.163 -14.323 1.00 82.38 128 GLY A N 1
ATOM 974 C CA . GLY A 1 128 ? -6.050 18.990 -15.555 1.00 82.38 128 GLY A CA 1
ATOM 975 C C . GLY A 1 128 ? -7.349 18.196 -15.388 1.00 82.38 128 GLY A C 1
ATOM 976 O O . GLY A 1 128 ? -7.896 18.059 -14.295 1.00 82.38 128 GLY A O 1
ATOM 977 N N . THR A 1 129 ? -7.858 17.690 -16.510 1.00 77.31 129 THR A N 1
ATOM 978 C CA . THR A 1 129 ? -8.947 16.702 -16.558 1.00 77.31 129 THR A CA 1
ATOM 979 C C . THR A 1 129 ? -8.440 15.445 -17.267 1.00 77.31 129 THR A C 1
ATOM 981 O O . THR A 1 129 ? -7.411 15.484 -17.939 1.00 77.31 129 THR A O 1
ATOM 984 N N . ASN A 1 130 ? -9.144 14.318 -17.128 1.00 86.00 130 ASN A N 1
ATOM 985 C CA . ASN A 1 130 ? -8.846 13.073 -17.854 1.00 86.00 130 ASN A CA 1
ATOM 986 C C . ASN A 1 130 ? -7.519 12.370 -17.494 1.00 86.00 130 ASN A C 1
ATOM 988 O O . ASN A 1 130 ? -7.024 11.568 -18.287 1.00 86.00 130 ASN A O 1
ATOM 992 N N . THR A 1 131 ? -6.970 12.576 -16.292 1.00 89.25 131 THR A N 1
ATOM 993 C CA . THR A 1 131 ? -5.788 11.833 -15.795 1.00 89.25 131 THR A CA 1
ATOM 994 C C . THR A 1 131 ? -5.958 10.316 -15.937 1.00 89.25 131 THR A C 1
ATOM 996 O O . THR A 1 131 ? -5.050 9.630 -16.396 1.00 89.25 131 THR A O 1
ATOM 999 N N . TRP A 1 132 ? -7.157 9.790 -15.674 1.00 89.38 132 TRP A N 1
ATOM 1000 C CA . TRP A 1 132 ? -7.473 8.369 -15.851 1.00 89.38 132 TRP A CA 1
ATOM 1001 C C . TRP A 1 132 ? -7.329 7.861 -17.292 1.00 89.38 132 TRP A C 1
ATOM 1003 O O . TRP A 1 132 ? -6.909 6.724 -17.514 1.00 89.38 132 TRP A O 1
ATOM 1013 N N . GLN A 1 133 ? -7.668 8.689 -18.287 1.00 92.75 133 GLN A N 1
ATOM 1014 C CA . GLN A 1 133 ? -7.499 8.330 -19.695 1.00 92.75 133 GLN A CA 1
ATOM 1015 C C . GLN A 1 133 ? -6.016 8.290 -20.051 1.00 92.75 133 GLN A C 1
ATOM 1017 O O . GLN A 1 133 ? -5.615 7.397 -20.792 1.00 92.75 133 GLN A O 1
ATOM 1022 N N . ALA A 1 134 ? -5.209 9.196 -19.492 1.00 94.38 134 ALA A N 1
ATOM 1023 C CA . ALA A 1 134 ? -3.763 9.187 -19.677 1.00 94.38 134 ALA A CA 1
ATOM 1024 C C . ALA A 1 134 ? -3.120 7.932 -19.060 1.00 94.38 134 ALA A C 1
ATOM 1026 O O . ALA A 1 134 ? -2.321 7.284 -19.734 1.00 94.38 134 ALA A O 1
ATOM 1027 N N . VAL A 1 135 ? -3.524 7.524 -17.846 1.00 94.81 135 VAL A N 1
ATOM 1028 C CA . VAL A 1 135 ? -3.079 6.253 -17.231 1.00 94.81 135 VAL A CA 1
ATOM 1029 C C . VAL A 1 135 ? -3.440 5.061 -18.119 1.00 94.81 135 VAL A C 1
ATOM 1031 O O . VAL A 1 135 ? -2.593 4.223 -18.429 1.00 94.81 135 VAL A O 1
ATOM 1034 N N . ARG A 1 136 ? -4.695 4.994 -18.585 1.00 94.31 136 ARG A N 1
ATOM 1035 C CA . ARG A 1 136 ? -5.151 3.919 -19.474 1.00 94.31 136 ARG A CA 1
ATOM 1036 C C . ARG A 1 136 ? -4.352 3.886 -20.779 1.00 94.31 136 ARG A C 1
ATOM 1038 O O . ARG A 1 136 ? -3.890 2.819 -21.173 1.00 94.31 136 ARG A O 1
ATOM 1045 N N . GLU A 1 137 ? -4.173 5.033 -21.434 1.00 96.56 137 GLU A N 1
ATOM 1046 C CA . GLU A 1 137 ? -3.402 5.130 -22.677 1.00 96.56 137 GLU A CA 1
ATOM 1047 C C . GLU A 1 137 ? -1.934 4.751 -22.482 1.00 96.56 137 GLU A C 1
ATOM 1049 O O . GLU A 1 137 ? -1.353 4.117 -23.364 1.00 96.56 137 GLU A O 1
ATOM 1054 N N . PHE A 1 138 ? -1.337 5.111 -21.344 1.00 97.19 138 PHE A N 1
ATOM 1055 C CA . PHE A 1 138 ? 0.014 4.690 -20.995 1.00 97.19 138 PHE A CA 1
ATOM 1056 C C . PHE A 1 138 ? 0.096 3.166 -20.913 1.00 97.19 138 PHE A C 1
ATOM 1058 O O . PHE A 1 138 ? 0.882 2.575 -21.653 1.00 97.19 138 PHE A O 1
ATOM 1065 N N . ASN A 1 139 ? -0.764 2.530 -20.112 1.00 95.69 139 ASN A N 1
ATOM 1066 C CA . ASN A 1 139 ? -0.767 1.076 -19.934 1.00 95.69 139 ASN A CA 1
ATOM 1067 C C . ASN A 1 139 ? -1.027 0.333 -21.255 1.00 95.69 139 ASN A C 1
ATOM 1069 O O . ASN A 1 139 ? -0.333 -0.628 -21.580 1.00 95.69 139 ASN A O 1
ATOM 1073 N N . GLU A 1 140 ? -1.981 0.795 -22.070 1.00 95.12 140 GLU A N 1
ATOM 1074 C CA . GLU A 1 140 ? -2.274 0.202 -23.381 1.00 95.12 140 GLU A CA 1
ATOM 1075 C C . GLU A 1 140 ? -1.091 0.313 -24.352 1.00 95.12 140 GLU A C 1
ATOM 1077 O O . GLU A 1 140 ? -0.719 -0.676 -24.992 1.00 95.12 140 GLU A O 1
ATOM 1082 N N . LYS A 1 141 ? -0.477 1.500 -24.459 1.00 95.69 141 LYS A N 1
ATOM 1083 C CA . LYS A 1 141 ? 0.685 1.723 -25.331 1.00 95.69 141 LYS A CA 1
ATOM 1084 C C . LYS A 1 141 ? 1.905 0.944 -24.840 1.00 95.69 141 LYS A C 1
ATOM 1086 O O . LYS A 1 141 ? 2.601 0.360 -25.665 1.00 95.69 141 LYS A O 1
ATOM 1091 N N . PHE A 1 142 ? 2.142 0.908 -23.529 1.00 96.06 142 PHE A N 1
ATOM 1092 C CA . PHE A 1 142 ? 3.229 0.147 -22.917 1.00 96.06 142 PHE A CA 1
ATOM 1093 C C . PHE A 1 142 ? 3.073 -1.348 -23.207 1.00 96.06 142 PHE A C 1
ATOM 1095 O O . PHE A 1 142 ? 3.967 -1.960 -23.788 1.00 96.06 142 PHE A O 1
ATOM 1102 N N . ARG A 1 143 ? 1.899 -1.919 -22.912 1.00 94.88 143 ARG A N 1
ATOM 1103 C CA . ARG A 1 143 ? 1.599 -3.336 -23.156 1.00 94.88 143 ARG A CA 1
ATOM 1104 C C . ARG A 1 143 ? 1.724 -3.712 -24.626 1.00 94.88 143 ARG A C 1
ATOM 1106 O O . ARG A 1 143 ? 2.230 -4.783 -24.944 1.00 94.88 143 ARG A O 1
ATOM 1113 N N . LYS A 1 144 ? 1.275 -2.845 -25.540 1.00 94.38 144 LYS A N 1
ATOM 1114 C CA . LYS A 1 144 ? 1.408 -3.075 -26.987 1.00 94.38 144 LYS A CA 1
ATOM 1115 C C . LYS A 1 144 ? 2.872 -3.203 -27.422 1.00 94.38 144 LYS A C 1
ATOM 1117 O O . LYS A 1 144 ? 3.160 -3.946 -28.355 1.00 94.38 144 LYS A O 1
ATOM 1122 N N . GLU A 1 145 ? 3.768 -2.469 -26.776 1.00 93.50 145 GLU A N 1
ATOM 1123 C CA . GLU A 1 145 ? 5.185 -2.405 -27.128 1.00 93.50 145 GLU A CA 1
ATOM 1124 C C . GLU A 1 145 ? 6.009 -3.514 -26.472 1.00 93.50 145 GLU A C 1
ATOM 1126 O O . GLU A 1 145 ? 6.781 -4.184 -27.154 1.00 93.50 145 GLU A O 1
ATOM 1131 N N . TRP A 1 146 ? 5.794 -3.751 -25.178 1.00 94.19 146 TRP A N 1
ATOM 1132 C CA . TRP A 1 146 ? 6.577 -4.703 -24.386 1.00 94.19 146 TRP A CA 1
ATOM 1133 C C . TRP A 1 146 ? 5.948 -6.094 -24.292 1.00 94.19 146 TRP A C 1
ATOM 1135 O O . TRP A 1 146 ? 6.602 -7.046 -23.875 1.00 94.19 146 TRP A O 1
ATOM 1145 N N . GLY A 1 147 ? 4.667 -6.233 -24.645 1.00 93.31 147 GLY A N 1
ATOM 1146 C CA . GLY A 1 147 ? 3.902 -7.463 -24.425 1.00 93.31 147 GLY A CA 1
ATOM 1147 C C . GLY A 1 147 ? 3.643 -7.777 -22.945 1.00 93.31 147 GLY A C 1
ATOM 1148 O O . GLY A 1 147 ? 3.170 -8.867 -22.640 1.00 93.31 147 GLY A O 1
ATOM 1149 N N . ARG A 1 148 ? 3.966 -6.842 -22.043 1.00 94.94 148 ARG A N 1
ATOM 1150 C CA . ARG A 1 148 ? 3.892 -6.945 -20.579 1.00 94.94 148 ARG A CA 1
ATOM 1151 C C . ARG A 1 148 ? 3.528 -5.594 -19.964 1.00 94.94 148 ARG A C 1
ATOM 1153 O O . ARG A 1 148 ? 3.590 -4.572 -20.645 1.00 94.94 148 ARG A O 1
ATOM 1160 N N . GLU A 1 149 ? 3.143 -5.592 -18.697 1.00 96.44 149 GLU A N 1
ATOM 1161 C CA . GLU A 1 149 ? 2.830 -4.397 -17.913 1.00 96.44 149 GLU A CA 1
ATOM 1162 C C . GLU A 1 149 ? 4.098 -3.685 -17.426 1.00 96.44 149 GLU A C 1
ATOM 1164 O O . GLU A 1 149 ? 5.137 -4.308 -17.191 1.00 96.44 149 GLU A O 1
ATOM 1169 N N . SER A 1 150 ? 4.006 -2.368 -17.220 1.00 96.25 150 SER A N 1
ATOM 1170 C CA . SER A 1 150 ? 5.129 -1.552 -16.731 1.00 96.25 150 SER A CA 1
ATOM 1171 C C . SER A 1 150 ? 5.587 -1.940 -15.327 1.00 96.25 150 SER A C 1
ATOM 1173 O O . SER A 1 150 ? 6.775 -1.822 -15.029 1.00 96.25 150 SER A O 1
ATOM 1175 N N . GLY A 1 151 ? 4.678 -2.458 -14.494 1.00 94.88 151 GLY A N 1
ATOM 1176 C CA . GLY A 1 151 ? 5.006 -3.006 -13.177 1.00 94.88 151 GLY A CA 1
ATOM 1177 C C . GLY A 1 151 ? 5.942 -4.216 -13.260 1.00 94.88 151 GLY A C 1
ATOM 1178 O O . GLY A 1 151 ? 6.857 -4.335 -12.462 1.00 94.88 151 GLY A O 1
ATOM 1179 N N . THR A 1 152 ? 5.801 -5.069 -14.278 1.00 95.06 152 THR A N 1
ATOM 1180 C CA . THR A 1 152 ? 6.695 -6.224 -14.471 1.00 95.06 152 THR A CA 1
ATOM 1181 C C . THR A 1 152 ? 8.021 -5.816 -15.107 1.00 95.06 152 THR A C 1
ATOM 1183 O O . THR A 1 152 ? 9.090 -6.219 -14.654 1.00 95.06 152 THR A O 1
ATOM 1186 N N . VAL A 1 153 ? 7.966 -5.018 -16.177 1.00 96.25 153 VAL A N 1
ATOM 1187 C CA . VAL A 1 153 ? 9.160 -4.713 -16.982 1.00 96.25 153 VAL A CA 1
ATOM 1188 C C . VAL A 1 153 ? 10.074 -3.708 -16.283 1.00 96.25 153 VAL A C 1
ATOM 1190 O O . VAL A 1 153 ? 11.292 -3.843 -16.360 1.00 96.25 153 VAL A O 1
ATOM 1193 N N . PHE A 1 154 ? 9.499 -2.708 -15.609 1.00 95.75 154 PHE A N 1
ATOM 1194 C CA . PHE A 1 154 ? 10.229 -1.570 -15.043 1.00 95.75 154 PHE A CA 1
ATOM 1195 C C . PHE A 1 154 ? 9.953 -1.306 -13.563 1.00 95.75 154 PHE A C 1
ATOM 1197 O O . PHE A 1 154 ? 10.512 -0.347 -13.024 1.00 95.75 154 PHE A O 1
ATOM 1204 N N . ASP A 1 155 ? 9.086 -2.091 -12.913 1.00 94.62 155 ASP A N 1
ATOM 1205 C CA . ASP A 1 155 ? 8.648 -1.805 -11.538 1.00 94.62 155 ASP A CA 1
ATOM 1206 C C . ASP A 1 155 ? 8.092 -0.373 -11.449 1.00 94.62 155 ASP A C 1
ATOM 1208 O O . ASP A 1 155 ? 8.499 0.449 -10.629 1.00 94.62 155 ASP A O 1
ATOM 1212 N N . THR A 1 156 ? 7.279 -0.018 -12.455 1.00 95.00 156 THR A N 1
ATOM 1213 C CA . THR A 1 156 ? 6.726 1.326 -12.658 1.00 95.00 156 THR A CA 1
ATOM 1214 C C . THR A 1 156 ? 5.212 1.296 -12.578 1.00 95.00 156 THR A C 1
ATOM 1216 O O . THR A 1 156 ? 4.561 0.612 -13.379 1.00 95.00 156 THR A O 1
ATOM 1219 N N . ASN A 1 157 ? 4.663 2.134 -11.704 1.00 94.06 157 ASN A N 1
ATOM 1220 C CA . ASN A 1 157 ? 3.231 2.339 -11.555 1.00 94.06 157 ASN A CA 1
ATOM 1221 C C . ASN A 1 157 ? 2.868 3.774 -11.937 1.00 94.06 157 ASN A C 1
ATOM 1223 O O . ASN A 1 157 ? 3.572 4.724 -11.594 1.00 94.06 157 ASN A O 1
ATOM 1227 N N . VAL A 1 158 ? 1.754 3.935 -12.651 1.00 94.38 158 VAL A N 1
ATOM 1228 C CA . VAL A 1 158 ? 1.225 5.251 -13.019 1.00 94.38 158 VAL A CA 1
ATOM 1229 C C . VAL A 1 158 ? -0.177 5.394 -12.444 1.00 94.38 158 VAL A C 1
ATOM 1231 O O . VAL A 1 158 ? -1.079 4.629 -12.787 1.00 94.38 158 VAL A O 1
ATOM 1234 N N . TYR A 1 159 ? -0.356 6.392 -11.591 1.00 92.12 159 TYR A N 1
ATOM 1235 C CA . TYR A 1 159 ? -1.596 6.691 -10.889 1.00 92.12 159 TYR A CA 1
ATOM 1236 C C . TYR A 1 159 ? -2.232 7.965 -11.435 1.00 92.12 159 TYR A C 1
ATOM 1238 O O . TYR A 1 159 ? -1.550 8.879 -11.911 1.00 92.12 159 TYR A O 1
ATOM 1246 N N . ALA A 1 160 ? -3.552 8.056 -11.329 1.00 90.12 160 ALA A N 1
ATOM 1247 C CA . ALA A 1 160 ? -4.235 9.338 -11.405 1.00 90.12 160 ALA A CA 1
ATOM 1248 C C . ALA A 1 160 ? -4.148 10.048 -10.040 1.00 90.12 160 ALA A C 1
ATOM 1250 O O . ALA A 1 160 ? -3.886 9.424 -9.013 1.00 90.12 160 ALA A O 1
ATOM 1251 N N . ALA A 1 161 ? -4.345 11.368 -10.013 1.00 80.44 161 ALA A N 1
ATOM 1252 C CA . ALA A 1 161 ? -4.513 12.115 -8.769 1.00 80.44 161 ALA A CA 1
ATOM 1253 C C . ALA A 1 161 ? -5.846 11.754 -8.105 1.00 80.44 161 ALA A C 1
ATOM 1255 O O . ALA A 1 161 ? -6.829 12.487 -8.212 1.00 80.44 161 ALA A O 1
ATOM 1256 N N . ASP A 1 162 ? -5.857 10.605 -7.440 1.00 75.69 162 ASP A N 1
ATOM 1257 C CA . ASP A 1 162 ? -7.061 10.039 -6.852 1.00 75.69 162 ASP A CA 1
ATOM 1258 C C . ASP A 1 162 ? -7.472 10.814 -5.608 1.00 75.69 162 ASP A C 1
ATOM 1260 O O . ASP A 1 162 ? -8.633 11.168 -5.499 1.00 75.69 162 ASP A O 1
ATOM 1264 N N . PHE A 1 163 ? -6.527 11.216 -4.751 1.00 77.75 163 PHE A N 1
ATOM 1265 C CA . PHE A 1 163 ? -6.773 12.087 -3.594 1.00 77.75 163 PHE A CA 1
ATOM 1266 C C . PHE A 1 163 ? -5.978 13.397 -3.694 1.00 77.75 163 PHE A C 1
ATOM 1268 O O . PHE A 1 163 ? -4.938 13.544 -3.049 1.00 77.75 163 PHE A O 1
ATOM 1275 N N . PRO A 1 164 ? -6.419 14.363 -4.519 1.00 76.25 164 PRO A N 1
ATOM 1276 C CA . PRO A 1 164 ? -5.765 15.663 -4.591 1.00 76.25 164 PRO A CA 1
ATOM 1277 C C . PRO A 1 164 ? -5.881 16.394 -3.242 1.00 76.25 164 PRO A C 1
ATOM 1279 O O . PRO A 1 164 ? -6.901 16.251 -2.569 1.00 76.25 164 PRO A O 1
ATOM 1282 N N . PRO A 1 165 ? -4.898 17.225 -2.841 1.00 75.62 165 PRO A N 1
ATOM 1283 C CA . PRO A 1 165 ? -5.010 18.018 -1.620 1.00 75.62 165 PRO A CA 1
ATOM 1284 C C . PRO A 1 165 ? -6.339 18.798 -1.573 1.00 75.62 165 PRO A C 1
ATOM 1286 O O . PRO A 1 165 ? -6.726 19.376 -2.604 1.00 75.62 165 PRO A O 1
ATOM 1289 N N . PRO A 1 166 ? -7.047 18.837 -0.428 1.00 79.62 166 PRO A N 1
ATOM 1290 C CA . PRO A 1 166 ? -8.307 19.566 -0.302 1.00 79.62 166 PRO A CA 1
ATOM 1291 C C . PRO A 1 166 ? -8.155 21.024 -0.743 1.00 79.62 166 PRO A C 1
ATOM 1293 O O . PRO A 1 166 ? -7.193 21.693 -0.371 1.00 79.62 166 PRO A O 1
ATOM 1296 N N . GLY A 1 167 ? -9.070 21.510 -1.584 1.00 75.94 167 GLY A N 1
ATOM 1297 C CA . GLY A 1 167 ? -9.048 22.899 -2.060 1.00 75.94 167 GLY A CA 1
ATOM 1298 C C . GLY A 1 167 ? -7.945 23.266 -3.063 1.00 75.94 167 GLY A C 1
ATOM 1299 O O . GLY A 1 167 ? -7.908 24.405 -3.525 1.00 75.94 167 GLY A O 1
ATOM 1300 N N . SER A 1 168 ? -7.058 22.339 -3.440 1.00 77.00 168 SER A N 1
ATOM 1301 C CA . SER A 1 168 ? -6.070 22.602 -4.494 1.00 77.00 168 SER A CA 1
ATOM 1302 C C . SER A 1 168 ? -6.725 22.739 -5.877 1.00 77.00 168 SER A C 1
ATOM 1304 O O . SER A 1 168 ? -7.831 22.254 -6.121 1.00 77.00 168 SER A O 1
ATOM 1306 N N . LYS A 1 169 ? -6.054 23.417 -6.818 1.00 71.00 169 LYS A N 1
ATOM 1307 C CA . LYS A 1 169 ? -6.564 23.597 -8.187 1.00 71.00 169 LYS A CA 1
ATOM 1308 C C . LYS A 1 169 ? -6.771 22.233 -8.863 1.00 71.00 169 LYS A C 1
ATOM 1310 O O . LYS A 1 169 ? -5.815 21.488 -9.044 1.00 71.00 169 LYS A O 1
ATOM 1315 N N . GLY A 1 170 ? -8.009 21.938 -9.267 1.00 68.75 170 GLY A N 1
ATOM 1316 C CA . GLY A 1 170 ? -8.392 20.639 -9.840 1.00 68.75 170 GLY A CA 1
ATOM 1317 C C . GLY A 1 170 ? -8.762 19.577 -8.799 1.00 68.75 170 GLY A C 1
ATOM 1318 O O . GLY A 1 170 ? -9.070 18.448 -9.171 1.00 68.75 170 GLY A O 1
ATOM 1319 N N . SER A 1 171 ? -8.763 19.928 -7.510 1.00 78.19 171 SER A N 1
ATOM 1320 C CA . SER A 1 171 ? -9.246 19.050 -6.453 1.00 78.19 171 SER A CA 1
ATOM 1321 C C . SER A 1 171 ? -10.758 18.917 -6.514 1.00 78.19 171 SER A C 1
ATOM 1323 O O . SER A 1 171 ? -11.491 19.905 -6.534 1.00 78.19 171 SER A O 1
ATOM 1325 N N . TRP A 1 172 ? -11.225 17.674 -6.515 1.00 74.81 172 TRP A N 1
ATOM 1326 C CA . TRP A 1 172 ? -12.629 17.347 -6.302 1.00 74.81 172 TRP A CA 1
ATOM 1327 C C . TRP A 1 172 ? -12.972 17.276 -4.802 1.00 74.81 172 TRP A C 1
ATOM 1329 O O . TRP A 1 172 ? -14.144 17.158 -4.446 1.00 74.81 172 TRP A O 1
ATOM 1339 N N . ILE A 1 173 ? -11.963 17.376 -3.925 1.00 75.69 173 ILE A N 1
ATOM 1340 C CA . ILE A 1 173 ? -12.122 17.418 -2.473 1.00 75.69 173 ILE A CA 1
ATOM 1341 C C . ILE A 1 173 ? -12.342 18.883 -2.052 1.00 75.69 173 ILE A C 1
ATOM 1343 O O . ILE A 1 173 ? -11.456 19.718 -2.278 1.00 75.69 173 ILE A O 1
ATOM 1347 N N . PRO A 1 174 ? -13.497 19.222 -1.445 1.00 68.69 174 PRO A N 1
ATOM 1348 C CA . PRO A 1 174 ? -13.793 20.587 -1.014 1.00 68.69 174 PRO A CA 1
ATOM 1349 C C . PRO A 1 174 ? -12.707 21.160 -0.096 1.00 68.69 174 PRO A C 1
ATOM 1351 O O . PRO A 1 174 ? -12.157 20.448 0.743 1.00 68.69 174 PRO A O 1
ATOM 1354 N N . ALA A 1 175 ? -12.417 22.459 -0.226 1.00 74.62 175 ALA A N 1
ATOM 1355 C CA . ALA A 1 175 ? -11.623 23.172 0.772 1.00 74.62 175 ALA A CA 1
ATOM 1356 C C . ALA A 1 175 ? -12.409 23.232 2.097 1.00 74.62 175 ALA A C 1
ATOM 1358 O O . ALA A 1 175 ? -13.565 23.655 2.105 1.00 74.62 175 ALA A O 1
ATOM 1359 N N . GLY A 1 176 ? -11.795 22.829 3.211 1.00 76.62 176 GLY A N 1
ATOM 1360 C CA . GLY A 1 176 ? -12.423 22.876 4.534 1.00 76.62 176 GLY A CA 1
ATOM 1361 C C . GLY A 1 176 ? -13.194 21.605 4.912 1.00 76.62 176 GLY A C 1
ATOM 1362 O O . GLY A 1 176 ? -12.601 20.536 5.048 1.00 76.62 176 GLY A O 1
ATOM 1363 N N . ALA A 1 177 ? -14.500 21.739 5.177 1.00 67.75 177 ALA A N 1
ATOM 1364 C CA . ALA A 1 177 ? -15.297 20.722 5.868 1.00 67.75 177 ALA A CA 1
ATOM 1365 C C . ALA A 1 177 ? -15.511 19.442 5.040 1.00 67.75 177 ALA A C 1
ATOM 1367 O O . ALA A 1 177 ? -15.969 19.477 3.895 1.00 67.75 177 ALA A O 1
ATOM 1368 N N . ARG A 1 178 ? -15.235 18.294 5.667 1.00 82.81 178 ARG A N 1
ATOM 1369 C CA . ARG A 1 178 ? -15.480 16.968 5.090 1.00 82.81 178 ARG A CA 1
ATOM 1370 C C . ARG A 1 178 ? -16.979 16.685 5.018 1.00 82.81 178 ARG A C 1
ATOM 1372 O O . ARG A 1 178 ? -17.693 16.964 5.983 1.00 82.81 178 ARG A O 1
ATOM 1379 N N . PRO A 1 179 ? -17.472 16.100 3.918 1.00 83.00 179 PRO A N 1
ATOM 1380 C CA . PRO A 1 179 ? -18.866 15.706 3.847 1.00 83.00 179 PRO A CA 1
ATOM 1381 C C . PRO A 1 179 ? -19.164 14.578 4.847 1.00 83.00 179 PRO A C 1
ATOM 1383 O O . PRO A 1 179 ? -18.291 13.741 5.103 1.00 83.00 179 PRO A O 1
ATOM 1386 N N . PRO A 1 180 ? -20.398 14.502 5.380 1.00 85.31 180 PRO A N 1
ATOM 1387 C CA . PRO A 1 180 ? -20.811 13.396 6.240 1.00 85.31 180 PRO A CA 1
ATOM 1388 C C . PRO A 1 180 ? -20.547 12.037 5.578 1.00 85.31 180 PRO A C 1
ATOM 1390 O O . PRO A 1 180 ? -20.914 11.837 4.423 1.00 85.31 180 PRO A O 1
ATOM 1393 N N . GLY A 1 181 ? -19.916 11.111 6.303 1.00 87.94 181 GLY A N 1
ATOM 1394 C CA . GLY A 1 181 ? -19.567 9.772 5.806 1.00 87.94 181 GLY A CA 1
ATOM 1395 C C . GLY A 1 181 ? -18.235 9.674 5.051 1.00 87.94 181 GLY A C 1
ATOM 1396 O O . GLY A 1 181 ? -17.830 8.568 4.701 1.00 87.94 181 GLY A O 1
ATOM 1397 N N . TRP A 1 182 ? -17.525 10.789 4.828 1.00 88.75 182 TRP A N 1
ATOM 1398 C CA . TRP A 1 182 ? -16.178 10.773 4.242 1.00 88.75 182 TRP A CA 1
ATOM 1399 C C . TRP A 1 182 ? -15.209 9.918 5.060 1.00 88.75 182 TRP A C 1
ATOM 1401 O O . TRP A 1 182 ? -14.612 8.981 4.532 1.00 88.75 182 TRP A O 1
ATOM 1411 N N . ASP A 1 183 ? -15.076 10.230 6.351 1.00 91.62 183 ASP A N 1
ATOM 1412 C CA . ASP A 1 183 ? -14.134 9.544 7.236 1.00 91.62 183 ASP A CA 1
ATOM 1413 C C . ASP A 1 183 ? -14.455 8.051 7.328 1.00 91.62 183 ASP A C 1
ATOM 1415 O O . ASP A 1 183 ? -13.545 7.238 7.220 1.00 91.62 183 ASP A O 1
ATOM 1419 N N . ASP A 1 184 ? -15.737 7.686 7.409 1.00 91.81 184 ASP A N 1
ATOM 1420 C CA . ASP A 1 184 ? -16.175 6.288 7.437 1.00 91.81 184 ASP A CA 1
ATOM 1421 C C . ASP A 1 184 ? -15.779 5.535 6.159 1.00 91.81 184 ASP A C 1
ATOM 1423 O O . ASP A 1 184 ? -15.326 4.392 6.224 1.00 91.81 184 ASP A O 1
ATOM 1427 N N . ALA A 1 185 ? -15.944 6.151 4.982 1.00 91.50 185 ALA A N 1
ATOM 1428 C CA . ALA A 1 185 ? -15.562 5.539 3.709 1.00 91.50 185 ALA A CA 1
ATOM 1429 C C . ALA A 1 185 ? -14.043 5.316 3.626 1.00 91.50 185 ALA A C 1
ATOM 1431 O O . ALA A 1 185 ? -13.589 4.240 3.230 1.00 91.50 185 ALA A O 1
ATOM 1432 N N . GLN A 1 186 ? -13.261 6.315 4.040 1.00 94.12 186 GLN A N 1
ATOM 1433 C CA . GLN A 1 186 ? -11.800 6.251 4.040 1.00 94.12 186 GLN A CA 1
ATOM 1434 C C . GLN A 1 186 ? -11.257 5.284 5.103 1.00 94.12 186 GLN A C 1
ATOM 1436 O O . GLN A 1 186 ? -10.297 4.554 4.853 1.00 94.12 186 GLN A O 1
ATOM 1441 N N . GLU A 1 187 ? -11.903 5.204 6.266 1.00 96.00 187 GLU A N 1
ATOM 1442 C CA . GLU A 1 187 ? -11.567 4.245 7.316 1.00 96.00 187 GLU A CA 1
ATOM 1443 C C . GLU A 1 187 ? -11.787 2.806 6.826 1.00 96.00 187 GLU A C 1
ATOM 1445 O O . GLU A 1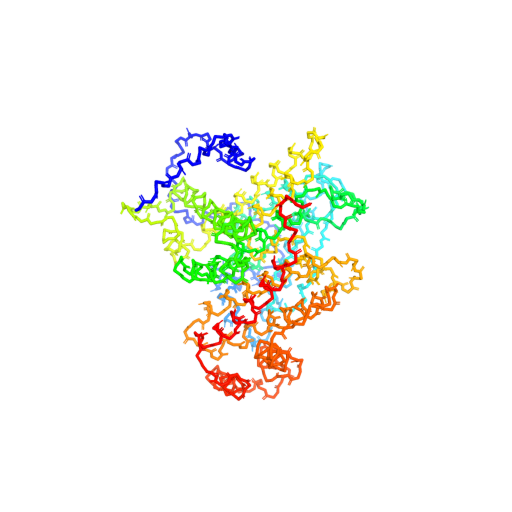 187 ? -10.865 1.991 6.903 1.00 96.00 187 GLU A O 1
ATOM 1450 N N . LYS A 1 188 ? -12.937 2.503 6.207 1.00 96.00 188 LYS A N 1
ATOM 1451 C CA . LYS A 1 188 ? -13.212 1.184 5.599 1.00 96.00 188 LYS A CA 1
ATOM 1452 C C . LYS A 1 188 ? -12.191 0.824 4.521 1.00 96.00 188 LYS A C 1
ATOM 1454 O O . LYS A 1 188 ? -11.733 -0.318 4.468 1.00 96.00 188 LYS A O 1
ATOM 1459 N N . ALA A 1 189 ? -11.804 1.792 3.689 1.00 95.00 189 ALA A N 1
ATOM 1460 C CA . ALA A 1 189 ? -10.772 1.602 2.676 1.00 95.00 189 ALA A CA 1
ATOM 1461 C C . ALA A 1 189 ? -9.416 1.244 3.299 1.00 95.00 189 ALA A C 1
ATOM 1463 O O . ALA A 1 189 ? -8.797 0.258 2.896 1.00 95.00 189 ALA A O 1
ATOM 1464 N N . SER A 1 190 ? -8.993 1.977 4.331 1.00 97.44 190 SER A N 1
ATOM 1465 C CA . SER A 1 190 ? -7.750 1.691 5.052 1.00 97.44 190 SER A CA 1
ATOM 1466 C C . SER A 1 190 ? -7.776 0.316 5.744 1.00 97.44 190 SER A C 1
ATOM 1468 O O . SER A 1 190 ? -6.825 -0.456 5.640 1.00 97.44 190 SER A O 1
ATOM 1470 N N . LEU A 1 191 ? -8.903 -0.063 6.360 1.00 98.06 191 LEU A N 1
ATOM 1471 C CA . LEU A 1 191 ? -9.096 -1.374 6.989 1.00 98.06 191 LEU A CA 1
ATOM 1472 C C . LEU A 1 191 ? -9.107 -2.520 5.970 1.00 98.06 191 LEU A C 1
ATOM 1474 O O . LEU A 1 191 ? -8.625 -3.612 6.273 1.00 98.06 191 LEU A O 1
ATOM 1478 N N . SER A 1 192 ? -9.595 -2.286 4.748 1.00 97.12 192 SER A N 1
ATOM 1479 C CA . SER A 1 192 ? -9.557 -3.295 3.681 1.00 97.12 192 SER A CA 1
ATOM 1480 C C . SER A 1 192 ? -8.120 -3.696 3.307 1.00 97.12 192 SER A C 1
ATOM 1482 O O . SER A 1 192 ? -7.879 -4.842 2.921 1.00 97.12 192 SER A O 1
ATOM 1484 N N . LYS A 1 193 ? -7.142 -2.790 3.490 1.00 95.69 193 LYS A N 1
ATOM 1485 C CA . LYS A 1 193 ? -5.710 -3.084 3.324 1.00 95.69 193 LYS A CA 1
ATOM 1486 C C . LYS A 1 193 ? -5.220 -4.063 4.389 1.00 95.69 193 LYS A C 1
ATOM 1488 O O . LYS A 1 193 ? -4.543 -5.026 4.051 1.00 95.69 193 LYS A O 1
ATOM 1493 N N . VAL A 1 194 ? -5.602 -3.861 5.652 1.00 97.56 194 VAL A N 1
ATOM 1494 C CA . VAL A 1 194 ? -5.292 -4.800 6.746 1.00 97.56 194 VAL A CA 1
ATOM 1495 C C . VAL A 1 194 ? -5.928 -6.159 6.464 1.00 97.56 194 VAL A C 1
ATOM 1497 O O . VAL A 1 194 ? -5.246 -7.183 6.494 1.00 97.56 194 VAL A O 1
ATOM 1500 N N . ARG A 1 195 ? -7.222 -6.163 6.111 1.00 97.19 195 ARG A N 1
ATOM 1501 C CA . ARG A 1 195 ? -7.976 -7.373 5.765 1.00 97.19 195 ARG A CA 1
ATOM 1502 C C . ARG A 1 195 ? -7.290 -8.194 4.679 1.00 97.19 195 ARG A C 1
ATOM 1504 O O . ARG A 1 195 ? -7.283 -9.418 4.783 1.00 97.19 195 ARG A O 1
ATOM 1511 N N . ARG A 1 196 ? -6.740 -7.551 3.646 1.00 95.00 196 ARG A N 1
ATOM 1512 C CA . ARG A 1 196 ? -6.086 -8.217 2.507 1.00 95.00 196 ARG A CA 1
ATOM 1513 C C . ARG A 1 196 ? -4.958 -9.166 2.925 1.00 95.00 196 ARG A C 1
ATOM 1515 O O . ARG A 1 196 ? -4.736 -10.152 2.232 1.00 95.00 196 ARG A O 1
ATOM 1522 N N . PHE A 1 197 ? -4.279 -8.887 4.037 1.00 95.50 197 PHE A N 1
ATOM 1523 C CA . PHE A 1 197 ? -3.130 -9.661 4.524 1.00 95.50 197 PHE A CA 1
ATOM 1524 C C . PHE A 1 197 ? -3.431 -10.446 5.811 1.00 95.50 197 PHE A C 1
ATOM 1526 O O . PHE A 1 197 ? -2.526 -10.832 6.551 1.00 95.50 197 PHE A O 1
ATOM 1533 N N . MET A 1 198 ? -4.716 -10.689 6.072 1.00 96.88 198 MET A N 1
ATOM 1534 C CA . MET A 1 198 ? -5.194 -11.635 7.073 1.00 96.88 198 MET A CA 1
ATOM 1535 C C . MET A 1 198 ? -5.976 -12.753 6.394 1.00 96.88 198 MET A C 1
ATOM 1537 O O . MET A 1 198 ? -6.724 -12.510 5.438 1.00 96.88 198 MET A O 1
ATOM 1541 N N . ASP A 1 199 ? -5.882 -13.970 6.922 1.00 95.38 199 ASP A N 1
ATOM 1542 C CA . ASP A 1 199 ? -6.889 -14.971 6.585 1.00 95.38 199 ASP A CA 1
ATOM 1543 C C . ASP A 1 199 ? -8.254 -14.602 7.210 1.00 95.38 199 ASP A C 1
ATOM 1545 O O . ASP A 1 199 ? -8.380 -13.684 8.028 1.00 95.38 199 ASP A O 1
ATOM 1549 N N . GLN A 1 200 ? -9.324 -15.283 6.789 1.00 95.38 200 GLN A N 1
ATOM 1550 C CA . GLN A 1 200 ? -10.667 -14.963 7.285 1.00 95.38 200 GLN A CA 1
ATOM 1551 C C . GLN A 1 200 ? -10.811 -15.214 8.797 1.00 95.38 200 GLN A C 1
ATOM 1553 O O . GLN A 1 200 ? -11.556 -14.497 9.462 1.00 95.38 200 GLN A O 1
ATOM 1558 N N . GLY A 1 201 ? -10.138 -16.229 9.342 1.00 97.06 201 GLY A N 1
ATOM 1559 C CA . GLY A 1 201 ? -10.180 -16.554 10.766 1.00 97.06 201 GLY A CA 1
ATOM 1560 C C . GLY A 1 201 ? -9.480 -15.492 11.608 1.00 97.06 201 GLY A C 1
ATOM 1561 O O . GLY A 1 201 ? -10.061 -15.001 12.577 1.00 97.06 201 GLY A O 1
ATOM 1562 N N . GLU A 1 202 ? -8.278 -15.083 11.200 1.00 97.25 202 GLU A N 1
ATOM 1563 C CA . GLU A 1 202 ? -7.535 -13.973 11.799 1.00 97.25 202 GLU A CA 1
ATOM 1564 C C . GLU A 1 202 ? -8.354 -12.679 11.782 1.00 97.25 202 GLU A C 1
ATOM 1566 O O . GLU A 1 202 ? -8.507 -12.037 12.823 1.00 97.25 202 GLU A O 1
ATOM 1571 N N . TRP A 1 203 ? -8.941 -12.327 10.631 1.00 97.88 203 TRP A N 1
ATOM 1572 C CA . TRP A 1 203 ? -9.764 -11.125 10.496 1.00 97.88 203 TRP A CA 1
ATOM 1573 C C . TRP A 1 203 ? -10.994 -11.155 11.402 1.00 97.88 203 TRP A C 1
ATOM 1575 O O . TRP A 1 203 ? -11.257 -10.193 12.122 1.00 97.88 203 TRP A O 1
ATOM 1585 N N . ASN A 1 204 ? -11.736 -12.266 11.404 1.00 97.81 204 ASN A N 1
ATOM 1586 C CA . ASN A 1 204 ? -12.931 -12.414 12.231 1.00 97.81 204 ASN A CA 1
ATOM 1587 C C . ASN A 1 204 ? -12.592 -12.332 13.725 1.00 97.81 204 ASN A C 1
ATOM 1589 O O . ASN A 1 204 ? -13.318 -11.690 14.483 1.00 97.81 204 ASN A O 1
ATOM 1593 N N . SER A 1 205 ? -11.486 -12.956 14.139 1.00 97.62 205 SER A N 1
ATOM 1594 C CA . SER A 1 205 ? -10.987 -12.888 15.514 1.00 97.62 205 SER A CA 1
ATOM 1595 C C . SER A 1 205 ? -10.613 -11.456 15.896 1.00 97.62 205 SER A C 1
ATOM 1597 O O . SER A 1 205 ? -11.055 -10.950 16.929 1.00 97.62 205 SER A O 1
ATOM 1599 N N . TYR A 1 206 ? -9.863 -10.762 15.035 1.00 97.75 206 TYR A N 1
ATOM 1600 C CA . TYR A 1 206 ? -9.466 -9.374 15.252 1.00 97.75 206 TYR A CA 1
ATOM 1601 C C . TYR A 1 206 ? -10.678 -8.437 15.356 1.00 97.75 206 TYR A C 1
ATOM 1603 O O . TYR A 1 206 ? -10.858 -7.771 16.376 1.00 97.75 206 TYR A O 1
ATOM 1611 N N . ALA A 1 207 ? -11.555 -8.448 14.349 1.00 97.19 207 ALA A N 1
ATOM 1612 C CA . ALA A 1 207 ? -12.768 -7.635 14.308 1.00 97.19 207 ALA A CA 1
ATOM 1613 C C . ALA A 1 207 ? -13.707 -7.929 15.490 1.00 97.19 207 ALA A C 1
ATOM 1615 O O . ALA A 1 207 ? -14.293 -7.013 16.067 1.00 97.19 207 ALA A O 1
ATOM 1616 N N . GLY A 1 208 ? -13.830 -9.207 15.870 1.00 96.25 208 GLY A N 1
ATOM 1617 C CA . GLY A 1 208 ? -14.610 -9.645 17.023 1.00 96.25 208 GLY A CA 1
ATOM 1618 C C . GLY A 1 208 ? -14.109 -9.018 18.318 1.00 96.25 208 GLY A C 1
ATOM 1619 O O . GLY A 1 208 ? -14.890 -8.377 19.012 1.00 96.25 208 GLY A O 1
ATOM 1620 N N . ARG A 1 209 ? -12.799 -9.097 18.584 1.00 96.12 209 ARG A N 1
ATOM 1621 C CA . ARG A 1 209 ? -12.181 -8.511 19.786 1.00 96.12 209 ARG A CA 1
ATOM 1622 C C . ARG A 1 209 ? -12.360 -6.996 19.863 1.00 96.12 209 ARG A C 1
ATOM 1624 O O . ARG A 1 209 ? -12.657 -6.488 20.941 1.00 96.12 209 ARG A O 1
ATOM 1631 N N . VAL A 1 210 ? -12.204 -6.282 18.744 1.00 95.19 210 VAL A N 1
ATOM 1632 C CA . VAL A 1 210 ? -12.440 -4.828 18.697 1.00 95.19 210 VAL A CA 1
ATOM 1633 C C . VAL A 1 210 ? -13.903 -4.521 19.033 1.00 95.19 210 VAL A C 1
ATOM 1635 O O . VAL A 1 210 ? -14.176 -3.663 19.869 1.00 95.19 210 VAL A O 1
ATOM 1638 N N . ALA A 1 211 ? -14.851 -5.241 18.425 1.00 93.88 211 ALA A N 1
ATOM 1639 C CA . ALA A 1 211 ? -16.274 -5.035 18.673 1.00 93.88 211 ALA A CA 1
ATOM 1640 C C . ALA A 1 211 ? -16.681 -5.373 20.116 1.00 93.88 211 ALA A C 1
ATOM 1642 O O . ALA A 1 211 ? -17.385 -4.583 20.745 1.00 93.88 211 ALA A O 1
ATOM 1643 N N . ASP A 1 212 ? -16.221 -6.503 20.655 1.00 92.19 212 ASP A N 1
ATOM 1644 C CA . ASP A 1 212 ? -16.538 -6.961 22.013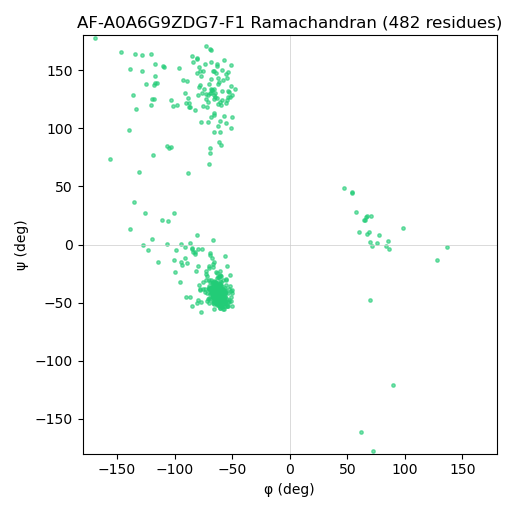 1.00 92.19 212 ASP A CA 1
ATOM 1645 C C . ASP A 1 212 ? -16.043 -5.959 23.062 1.00 92.19 212 ASP A C 1
ATOM 1647 O O . ASP A 1 212 ? -16.770 -5.598 23.982 1.00 92.19 212 ASP A O 1
ATOM 1651 N N . ALA A 1 213 ? -14.847 -5.406 22.867 1.00 89.69 213 ALA A N 1
ATOM 1652 C CA . ALA A 1 213 ? -14.272 -4.397 23.752 1.00 89.69 213 ALA A CA 1
ATOM 1653 C C . ALA A 1 213 ? -14.974 -3.023 23.707 1.00 89.69 213 ALA A C 1
ATOM 1655 O O . ALA A 1 213 ? -14.677 -2.139 24.517 1.00 89.69 213 ALA A O 1
ATOM 1656 N N . THR A 1 214 ? -15.889 -2.828 22.756 1.00 85.75 214 THR A N 1
ATOM 1657 C CA . THR A 1 214 ? -16.702 -1.608 22.613 1.00 85.75 214 THR A CA 1
ATOM 1658 C C . THR A 1 214 ? -18.155 -1.815 23.033 1.00 85.75 214 THR A C 1
ATOM 1660 O O . THR A 1 214 ? -18.955 -0.875 22.961 1.00 85.75 214 THR A O 1
ATOM 1663 N N . GLN A 1 215 ? -18.510 -3.025 23.482 1.00 82.38 215 GLN A N 1
ATOM 1664 C CA . GLN A 1 215 ? -19.805 -3.272 24.100 1.00 82.38 215 GLN A CA 1
ATOM 1665 C C . GLN A 1 215 ? -19.883 -2.487 25.412 1.00 82.38 215 GLN A C 1
ATOM 1667 O O . GLN A 1 215 ? -19.023 -2.601 26.283 1.00 82.38 215 GLN A O 1
ATOM 1672 N N . ASP A 1 216 ? -20.920 -1.658 25.548 1.00 73.50 216 ASP A N 1
ATOM 1673 C CA . ASP A 1 216 ? -21.261 -1.113 26.860 1.00 73.50 216 ASP A CA 1
ATOM 1674 C C . ASP A 1 216 ? -21.787 -2.275 27.732 1.00 73.50 216 ASP A C 1
ATOM 1676 O O . ASP A 1 216 ? -22.148 -3.332 27.213 1.00 73.50 216 ASP A O 1
ATOM 1680 N N . GLN A 1 217 ? -21.921 -2.083 29.050 1.00 67.25 217 GLN A N 1
ATOM 1681 C CA . GLN A 1 217 ? -22.534 -3.088 29.944 1.00 67.25 217 GLN A CA 1
ATOM 1682 C C . GLN A 1 217 ? -23.962 -3.502 29.526 1.00 67.25 217 GLN A C 1
ATOM 1684 O O . GLN A 1 217 ? -24.516 -4.455 30.070 1.00 67.25 217 GLN A O 1
ATOM 1689 N N . GLN A 1 218 ? -24.570 -2.800 28.563 1.00 59.47 218 GLN A N 1
ATOM 1690 C CA . GLN A 1 218 ? -25.821 -3.212 27.953 1.00 59.47 218 GLN A CA 1
ATOM 1691 C C . GLN A 1 218 ? -25.581 -4.160 26.761 1.00 59.47 218 GLN A C 1
ATOM 1693 O O . GLN A 1 218 ? -24.955 -3.759 25.776 1.00 59.47 218 GLN A O 1
ATOM 1698 N N . PRO A 1 219 ? -26.145 -5.385 26.787 1.00 57.06 219 PRO A N 1
ATOM 1699 C CA . PRO A 1 219 ? -25.847 -6.470 25.840 1.00 57.06 219 PRO A CA 1
ATOM 1700 C C . PRO A 1 219 ? -26.289 -6.229 24.382 1.00 57.06 219 PRO A C 1
ATOM 1702 O O . PRO A 1 219 ? -26.112 -7.097 23.531 1.00 57.06 219 PRO A O 1
ATOM 1705 N N . ALA A 1 220 ? -26.828 -5.050 24.065 1.00 59.88 220 ALA A N 1
ATOM 1706 C CA . ALA A 1 220 ? -27.209 -4.636 22.718 1.00 59.88 220 ALA A CA 1
ATOM 1707 C C . ALA A 1 220 ? -26.758 -3.198 22.404 1.00 59.88 220 ALA A C 1
ATOM 1709 O O . ALA A 1 220 ? -27.488 -2.457 21.745 1.00 59.88 220 ALA A O 1
ATOM 1710 N N . SER A 1 221 ? -25.585 -2.767 22.892 1.00 65.94 221 SER A N 1
ATOM 1711 C CA . SER A 1 221 ? -25.110 -1.418 22.572 1.00 65.94 221 SER A CA 1
ATOM 1712 C C . SER A 1 221 ? -24.971 -1.241 21.054 1.00 65.94 221 SER A C 1
ATOM 1714 O O . SER A 1 221 ? -24.399 -2.072 20.339 1.00 65.94 221 SER A O 1
ATOM 1716 N N . THR A 1 222 ? -25.503 -0.127 20.552 1.00 81.88 222 THR A N 1
ATOM 1717 C CA . THR A 1 222 ? -25.450 0.242 19.131 1.00 81.88 222 THR A CA 1
ATOM 1718 C C . THR A 1 222 ? -24.008 0.370 18.636 1.00 81.88 222 THR A C 1
ATOM 1720 O O . THR A 1 222 ? -23.729 0.123 17.466 1.00 81.88 222 THR A O 1
ATOM 1723 N N . ARG A 1 223 ? -23.072 0.695 19.538 1.00 88.06 223 ARG A N 1
ATOM 1724 C CA . ARG A 1 223 ? -21.649 0.877 19.238 1.00 88.06 223 ARG A CA 1
ATOM 1725 C C . ARG A 1 223 ? -20.976 -0.419 18.789 1.00 88.06 223 ARG A C 1
ATOM 1727 O O . ARG A 1 223 ? -20.370 -0.438 17.724 1.00 88.06 223 ARG A O 1
ATOM 1734 N N . GLY A 1 224 ? -21.122 -1.514 19.540 1.00 89.69 224 GLY A N 1
ATOM 1735 C CA . GLY A 1 224 ? -20.516 -2.794 19.156 1.00 89.69 224 GLY A CA 1
ATOM 1736 C C . GLY A 1 224 ? -21.034 -3.294 17.803 1.00 89.69 224 GLY A C 1
ATOM 1737 O O . GLY A 1 224 ? -20.273 -3.824 16.995 1.00 89.69 224 GLY A O 1
ATOM 1738 N N . GLN A 1 225 ? -22.319 -3.067 17.509 1.00 89.50 225 GLN A N 1
ATOM 1739 C CA . GLN A 1 225 ? -22.909 -3.386 16.205 1.00 89.50 225 GLN A CA 1
ATOM 1740 C C . GLN A 1 225 ? -22.339 -2.513 15.078 1.00 89.50 225 GLN A C 1
ATOM 1742 O O . GLN A 1 225 ? -22.011 -3.041 14.017 1.00 89.50 225 GLN A O 1
ATOM 1747 N N . GLN A 1 226 ? -22.155 -1.211 15.317 1.00 90.62 226 GLN A N 1
ATOM 1748 C CA . GLN A 1 226 ? -21.526 -0.296 14.356 1.00 90.62 226 GLN A CA 1
ATOM 1749 C C . GLN A 1 226 ? -20.092 -0.692 14.037 1.00 90.62 226 GLN A C 1
ATOM 1751 O O . GLN A 1 226 ? -19.719 -0.737 12.869 1.00 90.62 226 GLN A O 1
ATOM 1756 N N . VAL A 1 227 ? -19.306 -1.055 15.051 1.00 93.81 227 VAL A N 1
ATOM 1757 C CA . VAL A 1 227 ? -17.939 -1.546 14.846 1.00 93.81 227 VAL A CA 1
ATOM 1758 C C . VAL A 1 227 ? -17.949 -2.805 13.982 1.00 93.81 227 VAL A C 1
ATOM 1760 O O . VAL A 1 227 ? -17.245 -2.862 12.976 1.00 93.81 227 VAL A O 1
ATOM 1763 N N . ARG A 1 228 ? -18.803 -3.794 14.288 1.00 94.62 228 ARG A N 1
ATOM 1764 C CA . ARG A 1 228 ? -18.933 -4.989 13.432 1.00 94.62 228 ARG A CA 1
ATOM 1765 C C . ARG A 1 228 ? -19.315 -4.628 12.001 1.00 94.62 228 ARG A C 1
ATOM 1767 O O . ARG A 1 228 ? -18.794 -5.243 11.076 1.00 94.62 228 ARG A O 1
ATOM 1774 N N . GLN A 1 229 ? -20.194 -3.646 11.812 1.00 94.75 229 GLN A N 1
ATOM 1775 C CA . GLN A 1 229 ? -20.586 -3.185 10.486 1.00 94.75 229 GLN A CA 1
ATOM 1776 C C . GLN A 1 229 ? -19.404 -2.568 9.723 1.00 94.75 229 GLN A C 1
ATOM 1778 O O . GLN A 1 229 ? -19.190 -2.941 8.572 1.00 94.75 229 GLN A O 1
ATOM 1783 N N . ILE A 1 230 ? -18.598 -1.706 10.353 1.00 95.25 230 ILE A N 1
ATOM 1784 C CA . ILE A 1 230 ? -17.404 -1.101 9.733 1.00 95.25 230 ILE A CA 1
ATOM 1785 C C . ILE A 1 230 ? -16.437 -2.191 9.244 1.00 95.25 230 ILE A C 1
ATOM 1787 O O . ILE A 1 230 ? -16.032 -2.191 8.079 1.00 95.25 230 ILE A O 1
ATOM 1791 N N . PHE A 1 231 ? -16.121 -3.170 10.097 1.00 97.56 231 PHE A N 1
ATOM 1792 C CA . PHE A 1 231 ? -15.229 -4.277 9.735 1.00 97.56 231 PHE A CA 1
ATOM 1793 C C . PHE A 1 231 ? -15.837 -5.205 8.673 1.00 97.56 231 PHE A C 1
ATOM 1795 O O . PHE A 1 231 ? -15.133 -5.651 7.766 1.00 97.56 231 PHE A O 1
ATOM 1802 N N . ALA A 1 232 ? -17.142 -5.479 8.736 1.00 96.75 232 ALA A N 1
ATOM 1803 C CA . ALA A 1 232 ? -17.833 -6.272 7.720 1.00 96.75 232 ALA A CA 1
ATOM 1804 C C . ALA A 1 232 ? -17.859 -5.568 6.352 1.00 96.75 232 ALA A C 1
ATOM 1806 O O . ALA A 1 232 ? -17.806 -6.223 5.311 1.00 96.75 232 ALA A O 1
ATOM 1807 N N . GLU A 1 233 ? -17.930 -4.238 6.327 1.00 95.75 233 GLU A N 1
ATOM 1808 C CA . GLU A 1 233 ? -17.866 -3.455 5.094 1.00 95.75 233 GLU A CA 1
ATOM 1809 C C . GLU A 1 233 ? -16.448 -3.408 4.513 1.00 95.75 233 GLU A C 1
ATOM 1811 O O . GLU A 1 233 ? -16.300 -3.561 3.300 1.00 95.75 233 GLU A O 1
ATOM 1816 N N . ALA A 1 234 ? -15.408 -3.304 5.347 1.00 96.62 234 ALA A N 1
ATOM 1817 C CA . ALA A 1 234 ? -14.019 -3.452 4.904 1.00 96.62 234 ALA A CA 1
ATOM 1818 C C . ALA A 1 234 ? -13.748 -4.852 4.310 1.00 96.62 234 ALA A C 1
ATOM 1820 O O . ALA A 1 234 ? -13.131 -4.967 3.246 1.00 96.62 234 ALA A O 1
ATOM 1821 N N . ASP A 1 235 ? -14.275 -5.913 4.936 1.00 97.19 235 ASP A N 1
ATOM 1822 C CA . ASP A 1 235 ? -14.211 -7.287 4.413 1.00 97.19 235 ASP A CA 1
ATOM 1823 C C . ASP A 1 235 ? -14.946 -7.435 3.078 1.00 97.19 235 ASP A C 1
ATOM 1825 O O . ASP A 1 235 ? -14.426 -8.005 2.116 1.00 97.19 235 ASP A O 1
ATOM 1829 N N . ARG A 1 236 ? -16.145 -6.853 2.980 1.00 95.38 236 ARG A N 1
ATOM 1830 C CA . ARG A 1 236 ? -16.919 -6.833 1.736 1.00 95.38 236 ARG A CA 1
ATOM 1831 C C . ARG A 1 236 ? -16.177 -6.098 0.626 1.00 95.38 236 ARG A C 1
ATOM 1833 O O . ARG A 1 236 ? -16.218 -6.559 -0.515 1.00 95.38 236 ARG A O 1
ATOM 1840 N N . MET A 1 237 ? -15.520 -4.983 0.939 1.00 93.88 237 MET A N 1
ATOM 1841 C CA . MET A 1 237 ? -14.741 -4.208 -0.024 1.00 93.88 237 MET A CA 1
ATOM 1842 C C . MET A 1 237 ? -13.603 -5.058 -0.605 1.00 93.88 237 MET A C 1
ATOM 1844 O O . MET A 1 237 ? -13.500 -5.186 -1.826 1.00 93.88 237 MET A O 1
ATOM 1848 N N . TYR A 1 238 ? -12.831 -5.735 0.253 1.00 95.00 238 TYR A N 1
ATOM 1849 C CA . TYR A 1 238 ? -11.781 -6.662 -0.179 1.00 95.00 238 TYR A CA 1
ATOM 1850 C C . TYR A 1 238 ? -12.339 -7.858 -0.968 1.00 95.00 238 TYR A C 1
ATOM 1852 O O . TYR A 1 238 ? -11.868 -8.163 -2.062 1.00 95.00 238 TYR A O 1
ATOM 1860 N N . SER A 1 239 ? -13.388 -8.507 -0.464 1.00 94.06 239 SER A N 1
ATOM 1861 C CA . SER A 1 239 ? -14.008 -9.665 -1.122 1.00 94.06 239 SER A CA 1
ATOM 1862 C C . SER A 1 239 ? -14.556 -9.318 -2.510 1.00 94.06 239 SER A C 1
ATOM 1864 O O . SER A 1 239 ? -14.413 -10.093 -3.454 1.00 94.06 239 SER A O 1
ATOM 1866 N N . THR A 1 240 ? -15.144 -8.127 -2.654 1.00 92.25 240 THR A N 1
ATOM 1867 C CA . THR A 1 240 ? -15.630 -7.601 -3.938 1.00 92.25 240 THR A CA 1
ATOM 1868 C C . THR A 1 240 ? -14.467 -7.344 -4.896 1.00 92.25 240 THR A C 1
ATOM 1870 O O . THR A 1 240 ? -14.543 -7.738 -6.059 1.00 92.25 240 THR A O 1
ATOM 1873 N N . TYR A 1 241 ? -13.370 -6.755 -4.408 1.00 92.94 241 TYR A N 1
ATOM 1874 C CA . TYR A 1 241 ? -12.137 -6.572 -5.178 1.00 92.94 241 TYR A CA 1
ATOM 1875 C C . TYR A 1 241 ? -11.623 -7.898 -5.759 1.00 92.94 241 TYR A C 1
ATOM 1877 O O . TYR A 1 241 ? -11.430 -8.013 -6.972 1.00 92.94 241 TYR A O 1
ATOM 1885 N N . VAL A 1 242 ? -11.462 -8.916 -4.911 1.00 93.94 242 VAL A N 1
ATOM 1886 C CA . VAL A 1 242 ? -10.940 -10.220 -5.333 1.00 93.94 242 VAL A CA 1
ATOM 1887 C C . VAL A 1 242 ? -11.885 -10.895 -6.328 1.00 93.94 242 VAL A C 1
ATOM 1889 O O . VAL A 1 242 ? -11.426 -11.444 -7.327 1.00 93.94 242 VAL A O 1
ATOM 1892 N N . ALA A 1 243 ? -13.199 -10.831 -6.096 1.00 94.12 243 ALA A N 1
ATOM 1893 C CA . ALA A 1 243 ? -14.189 -11.410 -7.000 1.00 94.12 243 ALA A CA 1
ATOM 1894 C C . ALA A 1 243 ? -14.141 -10.780 -8.402 1.00 94.12 243 ALA A C 1
ATOM 1896 O O . ALA A 1 243 ? -14.177 -11.499 -9.398 1.00 94.12 243 ALA A O 1
ATOM 1897 N N . HIS A 1 244 ? -14.009 -9.455 -8.495 1.00 93.88 244 HIS A N 1
ATOM 1898 C CA . HIS A 1 244 ? -13.888 -8.774 -9.785 1.00 93.88 244 HIS A CA 1
ATOM 1899 C C . HIS A 1 244 ? -12.567 -9.073 -10.493 1.00 93.88 244 HIS A C 1
ATOM 1901 O O . HIS A 1 244 ? -12.549 -9.226 -11.714 1.00 93.88 244 HIS A O 1
ATOM 1907 N N . LEU A 1 245 ? -11.468 -9.186 -9.745 1.00 93.94 245 LEU A N 1
ATOM 1908 C CA . LEU A 1 245 ? -10.185 -9.575 -10.319 1.00 93.94 245 LEU A CA 1
ATOM 1909 C C . LEU A 1 245 ? -10.223 -11.018 -10.844 1.00 93.94 245 LEU A C 1
ATOM 1911 O O . LEU A 1 245 ? -9.758 -11.266 -11.953 1.00 93.94 245 LEU A O 1
ATOM 1915 N N . ALA A 1 246 ? -10.837 -11.942 -10.104 1.00 93.75 246 ALA A N 1
ATOM 1916 C CA . ALA A 1 246 ? -11.056 -13.315 -10.550 1.00 93.75 246 ALA A CA 1
ATOM 1917 C C . ALA A 1 246 ? -11.874 -13.371 -11.853 1.00 93.75 246 ALA A C 1
ATOM 1919 O O . ALA A 1 246 ? -11.404 -13.933 -12.839 1.00 93.75 246 ALA A O 1
ATOM 1920 N N . ASP A 1 247 ? -13.042 -12.719 -11.893 1.00 93.06 247 ASP A N 1
ATOM 1921 C CA . ASP A 1 247 ? -13.899 -12.643 -13.090 1.00 93.06 247 ASP A CA 1
ATOM 1922 C C . ASP A 1 247 ? -13.145 -12.067 -14.303 1.00 93.06 247 ASP A C 1
ATOM 1924 O O . ASP A 1 247 ? -13.257 -12.555 -15.435 1.00 93.06 247 ASP A O 1
ATOM 1928 N N . ARG A 1 248 ? -12.295 -11.060 -14.065 1.00 92.81 248 ARG A N 1
ATOM 1929 C CA . ARG A 1 248 ? -11.462 -10.471 -15.112 1.00 92.81 248 ARG A CA 1
ATOM 1930 C C . ARG A 1 248 ? -10.425 -11.455 -15.654 1.00 92.81 248 ARG A C 1
ATOM 1932 O O . ARG A 1 248 ? -10.289 -11.557 -16.875 1.00 92.81 248 ARG A O 1
ATOM 1939 N N . LEU A 1 249 ? -9.723 -12.169 -14.776 1.00 91.56 249 LEU A N 1
ATOM 1940 C CA . LEU A 1 249 ? -8.712 -13.161 -15.155 1.00 91.56 249 LEU A CA 1
ATOM 1941 C C . LEU A 1 249 ? -9.327 -14.342 -15.918 1.00 91.56 249 LEU A C 1
ATOM 1943 O O . LEU A 1 249 ? -8.745 -14.810 -16.901 1.00 91.56 249 LEU A O 1
ATOM 1947 N N . GLU A 1 250 ? -10.529 -14.777 -15.529 1.00 91.38 250 GLU A N 1
ATOM 1948 C CA . GLU A 1 250 ? -11.292 -15.777 -16.283 1.00 91.38 250 GLU A CA 1
ATOM 1949 C C . GLU A 1 250 ? -11.680 -15.259 -17.673 1.00 91.38 250 GLU A C 1
ATOM 1951 O O . GLU A 1 250 ? -11.483 -15.950 -18.674 1.00 91.38 250 GLU A 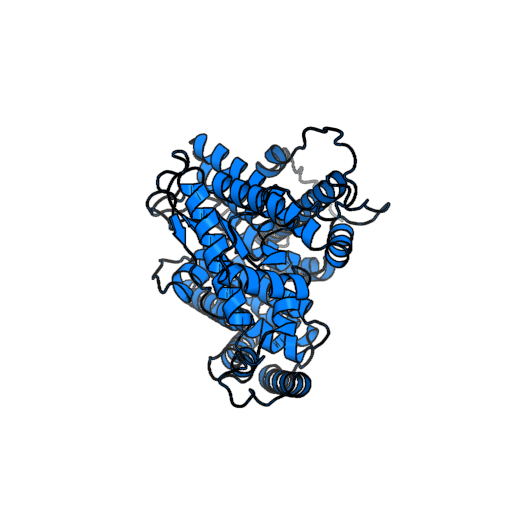O 1
ATOM 1956 N N . THR A 1 251 ? -12.163 -14.015 -17.760 1.00 89.06 251 THR A N 1
ATOM 1957 C CA . THR A 1 251 ? -12.536 -13.374 -19.034 1.00 89.06 251 THR A CA 1
ATOM 1958 C C . THR A 1 251 ? -11.336 -13.195 -19.969 1.00 89.06 251 THR A C 1
ATOM 1960 O O . THR A 1 251 ? -11.475 -13.289 -21.188 1.00 89.06 251 THR A O 1
ATOM 1963 N N . GLN A 1 252 ? -10.139 -12.964 -19.425 1.00 86.44 252 GLN A N 1
ATOM 1964 C CA . GLN A 1 252 ? -8.891 -12.901 -20.195 1.00 86.44 252 GLN A CA 1
ATOM 1965 C C . GLN A 1 252 ? -8.366 -14.287 -20.613 1.00 86.44 252 GLN A C 1
ATOM 1967 O O . GLN A 1 252 ? -7.384 -14.356 -21.351 1.00 86.44 252 GLN A O 1
ATOM 1972 N N . ALA A 1 253 ? -9.026 -15.374 -20.193 1.00 86.12 253 ALA A N 1
ATOM 1973 C CA . ALA A 1 253 ? -8.630 -16.760 -20.436 1.00 86.12 253 ALA A CA 1
ATOM 1974 C C . ALA A 1 253 ? -7.224 -17.113 -19.910 1.00 86.12 253 ALA A C 1
ATOM 1976 O O . ALA A 1 253 ? -6.580 -18.024 -20.428 1.00 86.12 253 ALA A O 1
ATOM 1977 N N . VAL A 1 254 ? -6.767 -16.418 -18.863 1.00 82.75 254 VAL A N 1
ATOM 1978 C CA . VAL A 1 254 ? -5.479 -16.678 -18.188 1.00 82.75 254 VAL A CA 1
ATOM 1979 C C . VAL A 1 254 ? -5.545 -17.997 -17.410 1.00 82.75 254 VAL A C 1
ATOM 1981 O O . VAL A 1 254 ? -4.571 -18.734 -17.295 1.00 82.75 254 VAL A O 1
ATOM 1984 N N . GLY A 1 255 ? -6.737 -18.340 -16.926 1.00 84.88 255 GLY A N 1
ATOM 1985 C CA . GLY A 1 255 ? -7.045 -19.606 -16.285 1.00 84.88 255 GLY A CA 1
ATOM 1986 C C . GLY A 1 255 ? -8.550 -19.764 -16.105 1.00 84.88 255 GLY A C 1
ATOM 1987 O O . GLY A 1 255 ? -9.327 -18.872 -16.438 1.00 84.88 255 GLY A O 1
ATOM 1988 N N . ARG A 1 256 ? -8.964 -20.915 -15.574 1.00 90.31 256 ARG A N 1
ATOM 1989 C CA . ARG A 1 256 ? -10.334 -21.135 -15.099 1.00 90.31 256 ARG A CA 1
ATOM 1990 C C . ARG A 1 256 ? -10.307 -21.409 -13.607 1.00 90.31 256 ARG A C 1
ATOM 1992 O O . ARG A 1 256 ? -9.421 -22.137 -13.135 1.00 90.31 256 ARG A O 1
ATOM 1999 N N . MET A 1 257 ? -11.262 -20.836 -12.891 1.00 92.50 257 MET A N 1
ATOM 2000 C CA . MET A 1 257 ? -11.495 -21.154 -11.495 1.00 92.50 257 MET A CA 1
ATOM 2001 C C . MET A 1 257 ? -12.035 -22.584 -11.401 1.00 92.50 257 MET A C 1
ATOM 2003 O O . MET A 1 257 ? -12.892 -23.011 -12.183 1.00 92.50 257 MET A O 1
ATOM 2007 N N . ARG A 1 258 ? -11.483 -23.375 -10.482 1.00 94.12 258 ARG A N 1
ATOM 2008 C CA . ARG A 1 258 ? -11.908 -24.765 -10.271 1.00 94.12 258 ARG A CA 1
ATOM 2009 C C . ARG A 1 258 ? -13.266 -24.786 -9.558 1.00 94.12 258 ARG A C 1
ATOM 2011 O O . ARG A 1 258 ? -13.583 -23.854 -8.816 1.00 94.12 258 ARG A O 1
ATOM 2018 N N . PRO A 1 259 ? -14.070 -25.857 -9.700 1.00 95.25 259 PRO A N 1
ATOM 2019 C CA . PRO A 1 259 ? -15.285 -25.999 -8.906 1.00 95.25 259 PRO A CA 1
ATOM 2020 C C . PRO A 1 259 ? -14.977 -25.859 -7.408 1.00 95.25 259 PRO A C 1
ATOM 2022 O O . PRO A 1 259 ? -14.126 -26.579 -6.890 1.00 95.25 259 PRO A O 1
ATOM 2025 N N . ARG A 1 260 ? -15.692 -24.956 -6.721 1.00 93.38 260 ARG A N 1
ATOM 2026 C CA . ARG A 1 260 ? -15.540 -24.634 -5.283 1.00 93.38 260 ARG A CA 1
ATOM 2027 C C . ARG A 1 260 ? -14.250 -23.898 -4.886 1.00 93.38 260 ARG A C 1
ATOM 2029 O O . ARG A 1 260 ? -14.074 -23.641 -3.698 1.00 93.38 260 ARG A O 1
ATOM 2036 N N . GLU A 1 261 ? -13.375 -23.546 -5.827 1.00 94.81 261 GLU A N 1
ATOM 2037 C CA . GLU A 1 261 ? -12.236 -22.660 -5.546 1.00 94.81 261 GLU A CA 1
ATOM 2038 C C . GLU A 1 261 ? -12.768 -21.268 -5.187 1.00 94.81 261 GLU A C 1
ATOM 2040 O O . GLU A 1 261 ? -13.683 -20.757 -5.838 1.00 94.81 261 GLU A O 1
ATOM 2045 N N . LYS A 1 262 ? -12.244 -20.669 -4.113 1.00 95.19 262 LYS A N 1
ATOM 2046 C CA . LYS A 1 262 ? -12.622 -19.302 -3.752 1.00 95.19 262 LYS A CA 1
ATOM 2047 C C . LYS A 1 262 ? -11.920 -18.328 -4.702 1.00 95.19 262 LYS A C 1
ATOM 2049 O O . LYS A 1 262 ? -10.781 -18.588 -5.089 1.00 95.19 262 LYS A O 1
ATOM 2054 N N . PRO A 1 263 ? -12.521 -17.162 -5.004 1.00 95.19 263 PRO A N 1
ATOM 2055 C CA . PRO A 1 263 ? -11.870 -16.144 -5.826 1.00 95.19 263 PRO A CA 1
ATOM 2056 C C . PRO A 1 263 ? -10.467 -15.751 -5.339 1.00 95.19 263 PRO A C 1
ATOM 2058 O O . PRO A 1 263 ? -9.588 -15.517 -6.160 1.00 95.19 263 PRO A O 1
ATOM 2061 N N . ALA A 1 264 ? -10.239 -15.711 -4.019 1.00 92.62 264 ALA A N 1
ATOM 2062 C CA . ALA A 1 264 ? -8.930 -15.383 -3.443 1.00 92.62 264 ALA A CA 1
ATOM 2063 C C . ALA A 1 264 ? -7.877 -16.438 -3.779 1.00 92.62 264 ALA A C 1
ATOM 2065 O O . ALA A 1 264 ? -6.819 -16.086 -4.288 1.00 92.62 264 ALA A O 1
ATOM 2066 N N . ASP A 1 265 ? -8.211 -17.712 -3.582 1.00 93.56 265 ASP A N 1
ATOM 2067 C CA . ASP A 1 265 ? -7.330 -18.841 -3.887 1.00 93.56 265 ASP A CA 1
ATOM 2068 C C . ASP A 1 265 ? -7.026 -18.901 -5.394 1.00 93.56 265 ASP A C 1
ATOM 2070 O O . ASP A 1 265 ? -5.896 -19.162 -5.801 1.00 93.56 265 ASP A O 1
ATOM 2074 N N . PHE A 1 266 ? -8.022 -18.593 -6.236 1.00 94.81 266 PHE A N 1
ATOM 2075 C CA . PHE A 1 266 ? -7.836 -18.491 -7.682 1.00 94.81 266 PHE A CA 1
ATOM 2076 C C . PHE A 1 266 ? -6.862 -17.369 -8.058 1.00 94.81 266 PHE A C 1
ATOM 2078 O O . PHE A 1 266 ? -5.905 -17.613 -8.791 1.00 94.81 266 PHE A O 1
ATOM 2085 N N . VAL A 1 267 ? -7.081 -16.149 -7.557 1.00 93.94 267 VAL A N 1
ATOM 2086 C CA . VAL A 1 267 ? -6.204 -14.999 -7.828 1.00 93.94 267 VAL A CA 1
ATOM 2087 C C . VAL A 1 267 ? -4.788 -15.264 -7.324 1.00 93.94 267 VAL A C 1
ATOM 2089 O O . VAL A 1 267 ? -3.833 -14.971 -8.041 1.00 93.94 267 VAL A O 1
ATOM 2092 N N . ASP A 1 268 ? -4.635 -15.842 -6.133 1.00 92.56 268 ASP A N 1
ATOM 2093 C CA . ASP A 1 268 ? -3.333 -16.193 -5.567 1.00 92.56 268 ASP A CA 1
ATOM 2094 C C . ASP A 1 268 ? -2.600 -17.219 -6.441 1.00 92.56 268 ASP A C 1
ATOM 2096 O O . ASP A 1 268 ? -1.460 -17.000 -6.855 1.00 92.56 268 ASP A O 1
ATOM 2100 N N . ARG A 1 269 ? -3.291 -18.288 -6.852 1.00 94.50 269 ARG A N 1
ATOM 2101 C CA . ARG A 1 269 ? -2.745 -19.288 -7.776 1.00 94.50 269 ARG A CA 1
ATOM 2102 C C . ARG A 1 269 ? -2.292 -18.670 -9.097 1.00 94.50 269 ARG A C 1
ATOM 2104 O O . ARG A 1 269 ? -1.220 -19.021 -9.586 1.00 94.50 269 ARG A O 1
ATOM 2111 N N . ILE A 1 270 ? -3.093 -17.777 -9.683 1.00 93.94 270 ILE A N 1
ATOM 2112 C CA . ILE A 1 270 ? -2.721 -17.103 -10.934 1.00 93.94 270 ILE A CA 1
ATOM 2113 C C . ILE A 1 270 ? -1.551 -16.144 -10.714 1.00 93.94 270 ILE A C 1
ATOM 2115 O O . ILE A 1 270 ? -0.664 -16.105 -11.558 1.00 93.94 270 ILE A O 1
ATOM 2119 N N . THR A 1 271 ? -1.489 -15.446 -9.576 1.00 91.38 271 THR A N 1
ATOM 2120 C CA . THR A 1 271 ? -0.361 -14.561 -9.231 1.00 91.38 271 THR A CA 1
ATOM 2121 C C . THR A 1 271 ? 0.965 -15.323 -9.251 1.00 91.38 271 THR A C 1
ATOM 2123 O O . THR A 1 271 ? 1.936 -14.832 -9.814 1.00 91.38 271 THR A O 1
ATOM 2126 N N . HIS A 1 272 ? 0.991 -16.554 -8.734 1.00 90.69 272 HIS A N 1
ATOM 2127 C CA . HIS A 1 272 ? 2.189 -17.399 -8.752 1.00 90.69 272 HIS A CA 1
ATOM 2128 C C . HIS A 1 272 ? 2.551 -17.946 -10.144 1.00 90.69 272 HIS A C 1
ATOM 2130 O O . HIS A 1 272 ? 3.717 -18.250 -10.390 1.00 90.69 272 HIS A O 1
ATOM 2136 N N . SER A 1 273 ? 1.581 -18.110 -11.052 1.00 91.56 273 SER A N 1
ATOM 2137 C CA . SER A 1 273 ? 1.830 -18.668 -12.392 1.00 91.56 273 SER A CA 1
ATOM 2138 C C . SER A 1 273 ? 2.045 -17.620 -13.488 1.00 91.56 273 SER A C 1
ATOM 2140 O O . SER A 1 273 ? 2.755 -17.888 -14.452 1.00 91.56 273 SER A O 1
ATOM 2142 N N . ASP A 1 274 ? 1.392 -16.462 -13.373 1.00 92.81 274 ASP A N 1
ATOM 2143 C CA . ASP A 1 274 ? 1.395 -15.374 -14.354 1.00 92.81 274 ASP A CA 1
ATOM 2144 C C . ASP A 1 274 ? 1.066 -14.037 -13.662 1.00 92.81 274 ASP A C 1
ATOM 2146 O O . ASP A 1 274 ? -0.029 -13.479 -13.778 1.00 92.81 274 ASP A O 1
ATOM 2150 N N . GLU A 1 275 ? 2.031 -13.521 -12.901 1.00 92.75 275 GLU A N 1
ATOM 2151 C CA . GLU A 1 275 ? 1.908 -12.245 -12.188 1.00 92.75 275 GLU A CA 1
ATOM 2152 C C . GLU A 1 275 ? 1.563 -11.081 -13.132 1.00 92.75 275 GLU A C 1
ATOM 2154 O O . GLU A 1 275 ? 0.739 -10.224 -12.805 1.00 92.75 275 GLU A O 1
ATOM 2159 N N . ASN A 1 276 ? 2.128 -11.073 -14.343 1.00 93.00 276 ASN A N 1
ATOM 2160 C CA . ASN A 1 276 ? 1.875 -10.032 -15.334 1.00 93.00 276 ASN A CA 1
ATOM 2161 C C . ASN A 1 276 ? 0.392 -9.972 -15.740 1.00 93.00 276 ASN A C 1
ATOM 2163 O O . ASN A 1 276 ? -0.165 -8.881 -15.868 1.00 93.00 276 ASN A O 1
ATOM 2167 N N . ALA A 1 277 ? -0.271 -11.118 -15.911 1.00 93.19 277 ALA A N 1
ATOM 2168 C CA . ALA A 1 277 ? -1.707 -11.150 -16.180 1.00 93.19 277 ALA A CA 1
ATOM 2169 C C . ALA A 1 277 ? -2.540 -10.589 -15.015 1.00 93.19 277 ALA A C 1
ATOM 2171 O O . ALA A 1 277 ? -3.533 -9.889 -15.241 1.00 93.19 277 ALA A O 1
ATOM 2172 N N . VAL A 1 278 ? -2.121 -10.834 -13.769 1.00 94.12 278 VAL A N 1
ATOM 2173 C CA . VAL A 1 278 ? -2.753 -10.235 -12.581 1.00 94.12 278 VAL A CA 1
ATOM 2174 C C . VAL A 1 278 ? -2.589 -8.718 -12.578 1.00 94.12 278 VAL A C 1
ATOM 2176 O O . VAL A 1 278 ? -3.567 -8.009 -12.323 1.00 94.12 278 VAL A O 1
ATOM 2179 N N . ILE A 1 279 ? -1.402 -8.211 -12.920 1.00 94.12 279 ILE A N 1
ATOM 2180 C CA . ILE A 1 279 ? -1.144 -6.771 -13.058 1.00 94.12 279 ILE A CA 1
ATOM 2181 C C . ILE A 1 279 ? -1.997 -6.172 -14.191 1.00 94.12 279 ILE A C 1
ATOM 2183 O O . ILE A 1 279 ? -2.604 -5.119 -14.001 1.00 94.12 279 ILE A O 1
ATOM 2187 N N . GLU A 1 280 ? -2.145 -6.851 -15.335 1.00 94.38 280 GLU A N 1
ATOM 2188 C CA . GLU A 1 280 ? -3.007 -6.391 -16.438 1.00 94.38 280 GLU A CA 1
ATOM 2189 C C . GLU A 1 280 ? -4.480 -6.297 -16.002 1.00 94.38 280 GLU A C 1
ATOM 2191 O O . GLU A 1 280 ? -5.167 -5.301 -16.277 1.00 94.38 280 GLU A O 1
ATOM 2196 N N . GLY A 1 281 ? -4.982 -7.333 -15.322 1.00 93.94 281 GLY A N 1
ATOM 2197 C CA . GLY A 1 281 ? -6.344 -7.371 -14.789 1.00 93.94 281 GLY A CA 1
ATOM 2198 C C . GLY A 1 281 ? -6.601 -6.227 -13.805 1.00 93.94 281 GLY A C 1
ATOM 2199 O O . GLY A 1 281 ? -7.599 -5.511 -13.928 1.00 93.94 281 GLY A O 1
ATOM 2200 N N . ARG A 1 282 ? -5.648 -5.998 -12.897 1.00 94.75 282 ARG A N 1
ATOM 2201 C CA . ARG A 1 282 ? -5.614 -4.880 -11.946 1.00 94.75 282 ARG A CA 1
ATOM 2202 C C . ARG A 1 282 ? -5.644 -3.517 -12.640 1.00 94.75 282 ARG A C 1
ATOM 2204 O O . ARG A 1 282 ? -6.581 -2.752 -12.423 1.00 94.75 282 ARG A O 1
ATOM 2211 N N . ASN A 1 283 ? -4.717 -3.253 -13.559 1.00 93.62 283 ASN A N 1
ATOM 2212 C CA . ASN A 1 283 ? -4.649 -1.993 -14.305 1.00 93.62 283 ASN A CA 1
ATOM 2213 C C . ASN A 1 283 ? -5.933 -1.710 -15.100 1.00 93.62 283 ASN A C 1
ATOM 2215 O O . ASN A 1 283 ? -6.375 -0.563 -15.198 1.00 93.62 283 ASN A O 1
ATOM 2219 N N . THR A 1 284 ? -6.569 -2.755 -15.639 1.00 92.06 284 THR A N 1
ATOM 2220 C CA . THR A 1 284 ? -7.860 -2.623 -16.325 1.00 92.06 284 THR A CA 1
ATOM 2221 C C . THR A 1 284 ? -8.971 -2.195 -15.363 1.00 92.06 284 THR A C 1
ATOM 2223 O O . THR A 1 284 ? -9.710 -1.255 -15.660 1.00 92.06 284 THR A O 1
ATOM 2226 N N . LEU A 1 285 ? -9.104 -2.873 -14.220 1.00 93.25 285 LEU A N 1
ATOM 2227 C CA . LEU A 1 285 ? -10.146 -2.577 -13.232 1.00 93.25 285 LEU A CA 1
ATOM 2228 C C . LEU A 1 285 ? -9.934 -1.210 -12.575 1.00 93.25 285 LEU A C 1
ATOM 2230 O O . LEU A 1 285 ? -10.905 -0.475 -12.396 1.00 93.25 285 LEU A O 1
ATOM 2234 N N . TYR A 1 286 ? -8.679 -0.825 -12.329 1.00 93.56 286 TYR A N 1
ATOM 2235 C CA . TYR A 1 286 ? -8.319 0.515 -11.874 1.00 93.56 286 TYR A CA 1
ATOM 2236 C C . TYR A 1 286 ? -8.829 1.583 -12.852 1.00 93.56 286 TYR A C 1
ATOM 2238 O O . TYR A 1 286 ? -9.605 2.454 -12.463 1.00 93.56 286 TYR A O 1
ATOM 2246 N N . ALA A 1 287 ? -8.517 1.465 -14.148 1.00 90.50 287 ALA A N 1
ATOM 2247 C CA . ALA A 1 287 ? -8.978 2.419 -15.161 1.00 90.50 287 ALA A CA 1
ATOM 2248 C C . ALA A 1 287 ? -10.516 2.504 -15.271 1.00 90.50 287 ALA A C 1
ATOM 2250 O O . ALA A 1 287 ? -11.062 3.585 -15.514 1.00 90.50 287 ALA A O 1
ATOM 2251 N N . ILE A 1 288 ? -11.231 1.385 -15.090 1.00 89.81 288 ILE A N 1
ATOM 2252 C CA . ILE A 1 288 ? -12.702 1.375 -15.057 1.00 89.81 288 ILE A CA 1
ATOM 2253 C C . ILE A 1 288 ? -13.222 2.134 -13.831 1.00 89.81 288 ILE A C 1
ATOM 2255 O O . ILE A 1 288 ? -14.132 2.958 -13.962 1.00 89.81 288 ILE A O 1
ATOM 2259 N N . GLY A 1 289 ? -12.632 1.889 -12.663 1.00 91.00 289 GLY A N 1
ATOM 2260 C CA . GLY A 1 289 ? -12.978 2.581 -11.428 1.00 91.00 289 GLY A CA 1
ATOM 2261 C C . GLY A 1 289 ? -12.777 4.095 -11.524 1.00 91.00 289 GLY A C 1
ATOM 2262 O O . GLY A 1 289 ? -13.703 4.859 -11.242 1.00 91.00 289 GLY A O 1
ATOM 2263 N N . LEU A 1 290 ? -11.639 4.531 -12.071 1.00 89.25 290 LEU A N 1
ATOM 2264 C CA . LEU A 1 290 ? -11.351 5.947 -12.310 1.00 89.25 290 LEU A CA 1
ATOM 2265 C C . LEU A 1 290 ? -12.338 6.614 -13.280 1.00 89.25 290 LEU A C 1
ATOM 2267 O O . LEU A 1 290 ? -12.764 7.752 -13.073 1.00 89.25 290 LEU A O 1
ATOM 2271 N N . ARG A 1 291 ? -12.759 5.909 -14.338 1.00 88.75 291 ARG A N 1
ATOM 2272 C CA . ARG A 1 291 ? -13.821 6.400 -15.230 1.00 88.75 291 ARG A CA 1
ATOM 2273 C C . ARG A 1 291 ? -15.142 6.574 -14.477 1.00 88.75 291 ARG A C 1
ATOM 2275 O O . ARG A 1 291 ? -15.869 7.543 -14.716 1.00 88.75 291 ARG A O 1
ATOM 2282 N N . GLY A 1 292 ? -15.461 5.634 -13.591 1.00 89.00 292 GLY A N 1
ATOM 2283 C CA . GLY A 1 292 ? -16.605 5.713 -12.690 1.00 89.00 292 GLY A CA 1
ATOM 2284 C C . GLY A 1 292 ? -16.555 6.952 -11.802 1.00 89.00 292 GLY A C 1
ATOM 2285 O O . GLY A 1 292 ? -17.526 7.705 -11.748 1.00 89.00 292 GLY A O 1
ATOM 2286 N N . MET A 1 293 ? -15.394 7.204 -11.197 1.00 88.56 293 MET A N 1
ATOM 2287 C CA . MET A 1 293 ? -15.113 8.391 -10.393 1.00 88.56 293 MET A CA 1
ATOM 2288 C C . MET A 1 293 ? -15.353 9.681 -11.192 1.00 88.56 293 MET A C 1
ATOM 2290 O O . MET A 1 293 ? -16.125 10.535 -10.765 1.00 88.56 293 MET A O 1
ATOM 2294 N N . GLN A 1 294 ? -14.788 9.797 -12.399 1.00 84.75 294 GLN A N 1
ATOM 2295 C CA . GLN A 1 294 ? -14.985 10.967 -13.265 1.00 84.75 294 GLN A CA 1
ATOM 2296 C C . GLN A 1 294 ? -16.457 11.175 -13.652 1.00 84.75 294 GLN A C 1
ATOM 2298 O O . GLN A 1 294 ? -16.933 12.309 -13.729 1.00 84.75 294 GLN A O 1
ATOM 2303 N N . THR A 1 295 ? -17.180 10.080 -13.898 1.00 86.88 295 THR A N 1
ATOM 2304 C CA . THR A 1 295 ? -18.615 10.122 -14.207 1.00 86.88 295 THR A CA 1
ATOM 2305 C C . THR A 1 295 ? -19.403 10.669 -13.021 1.00 86.88 295 THR A C 1
ATOM 2307 O O . THR A 1 295 ? -20.285 11.502 -13.207 1.00 86.88 295 THR A O 1
ATOM 2310 N N . GLU A 1 296 ? -19.074 10.233 -11.805 1.00 87.38 296 GLU A N 1
ATOM 2311 C CA . GLU A 1 296 ? -19.716 10.724 -10.588 1.00 87.38 296 GLU A CA 1
ATOM 2312 C C . GLU A 1 296 ? -19.377 12.195 -10.319 1.00 87.38 296 GLU A C 1
ATOM 2314 O O . GLU A 1 296 ? -20.271 12.966 -9.969 1.00 87.38 296 GLU A O 1
ATOM 2319 N N . ILE A 1 297 ? -18.134 12.618 -10.583 1.00 83.81 297 ILE A N 1
ATOM 2320 C CA . ILE A 1 297 ? -17.736 14.029 -10.501 1.00 83.81 297 ILE A CA 1
ATOM 2321 C C . ILE A 1 297 ? -18.593 14.896 -11.438 1.00 83.81 297 ILE A C 1
ATOM 2323 O O . ILE A 1 297 ? -19.075 15.958 -11.048 1.00 83.81 297 ILE A O 1
ATOM 2327 N N . GLY A 1 298 ? -18.828 14.431 -12.667 1.00 84.25 298 GLY A N 1
ATOM 2328 C CA . GLY A 1 298 ? -19.636 15.155 -13.651 1.00 84.25 298 GLY A CA 1
ATOM 2329 C C . GLY A 1 298 ? -21.123 15.285 -13.294 1.00 84.25 298 GLY A C 1
ATOM 2330 O O . GLY A 1 298 ? -21.803 16.125 -13.876 1.00 84.25 298 GLY A O 1
ATOM 2331 N N . ARG A 1 299 ? -21.645 14.484 -12.352 1.00 85.06 299 ARG A N 1
ATOM 2332 C CA . ARG A 1 299 ? -23.070 14.509 -11.968 1.00 85.06 299 ARG A CA 1
ATOM 2333 C C . ARG A 1 299 ? -23.445 15.644 -11.013 1.00 85.06 299 ARG A C 1
ATOM 2335 O O . ARG A 1 299 ? -24.632 15.932 -10.900 1.00 85.06 299 ARG A O 1
ATOM 2342 N N . GLY A 1 300 ? -22.492 16.270 -10.317 1.00 76.44 300 GLY A N 1
ATOM 2343 C CA . GLY A 1 300 ? -22.774 17.461 -9.501 1.00 76.44 300 GLY A CA 1
ATOM 2344 C C . GLY A 1 300 ? -23.683 17.238 -8.277 1.00 76.44 300 GLY A C 1
ATOM 2345 O O . GLY A 1 300 ? -24.372 18.168 -7.862 1.00 76.44 300 GLY A O 1
ATOM 2346 N N . THR A 1 301 ? -23.785 16.020 -7.724 1.00 72.00 301 THR A N 1
ATOM 2347 C CA . THR A 1 301 ? -24.759 15.715 -6.649 1.00 72.00 301 THR A CA 1
ATOM 2348 C C . THR A 1 301 ? -24.255 16.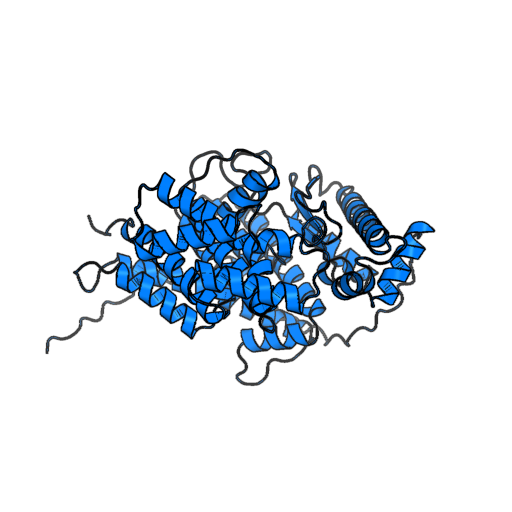095 -5.249 1.00 72.00 301 THR A C 1
ATOM 2350 O O . THR A 1 301 ? -23.060 16.108 -4.986 1.00 72.00 301 THR A O 1
ATOM 2353 N N . ARG A 1 302 ? -25.150 16.322 -4.271 1.00 63.06 302 ARG A N 1
ATOM 2354 C CA . ARG A 1 302 ? -24.733 16.581 -2.870 1.00 63.06 302 ARG A CA 1
ATOM 2355 C C . ARG A 1 302 ? -23.965 15.414 -2.219 1.00 63.06 302 ARG A C 1
ATOM 2357 O O . ARG A 1 302 ? -23.152 15.656 -1.336 1.00 63.06 302 ARG A O 1
ATOM 2364 N N . ARG A 1 303 ? -24.208 14.162 -2.640 1.00 65.06 303 ARG A N 1
ATOM 2365 C CA . ARG A 1 303 ? -23.468 12.962 -2.179 1.00 65.06 303 ARG A CA 1
ATOM 2366 C C . ARG A 1 303 ? -22.175 12.710 -2.964 1.00 65.06 303 ARG A C 1
ATOM 2368 O O . ARG A 1 303 ? -21.435 11.787 -2.632 1.00 65.06 303 ARG A O 1
ATOM 2375 N N . GLN A 1 304 ? -21.895 13.527 -3.979 1.00 77.88 304 GLN A N 1
ATOM 2376 C CA . GLN A 1 304 ? -20.780 13.343 -4.899 1.00 77.88 304 GLN A CA 1
ATOM 2377 C C . GLN A 1 304 ? -19.445 13.121 -4.188 1.00 77.88 304 GLN A C 1
ATOM 2379 O O . GLN A 1 304 ? -18.798 12.142 -4.532 1.00 77.88 304 GLN A O 1
ATOM 2384 N N . PRO A 1 305 ? -19.012 13.909 -3.185 1.00 79.38 305 PRO A N 1
ATOM 2385 C CA . PRO A 1 305 ? -17.657 13.724 -2.675 1.00 79.38 305 PRO A CA 1
ATOM 2386 C C . PRO A 1 305 ? -17.473 12.387 -1.943 1.00 79.38 305 PRO A C 1
ATOM 2388 O O . PRO A 1 305 ? -16.405 11.799 -2.033 1.00 79.38 305 PRO A O 1
ATOM 2391 N N . VAL A 1 306 ? -18.509 11.875 -1.266 1.00 81.44 306 VAL A N 1
ATOM 2392 C CA . VAL A 1 306 ? -18.452 10.569 -0.582 1.00 81.44 306 VAL A CA 1
ATOM 2393 C C . VAL A 1 306 ? -18.417 9.439 -1.604 1.00 81.44 306 VAL A C 1
ATOM 2395 O O . VAL A 1 306 ? -17.554 8.572 -1.522 1.00 81.44 306 VAL A O 1
ATOM 2398 N N . ASN A 1 307 ? -19.297 9.486 -2.610 1.00 86.62 307 ASN A N 1
ATOM 2399 C CA . ASN A 1 307 ? -19.312 8.492 -3.684 1.00 86.62 307 ASN A CA 1
ATOM 2400 C C . ASN A 1 307 ? -17.988 8.492 -4.460 1.00 86.62 307 ASN A C 1
ATOM 2402 O O . ASN A 1 307 ? -17.459 7.436 -4.786 1.00 86.62 307 ASN A O 1
ATOM 2406 N N . VAL A 1 308 ? -17.445 9.675 -4.756 1.00 85.19 308 VAL A N 1
ATOM 2407 C CA . VAL A 1 308 ? -16.165 9.839 -5.456 1.00 85.19 308 VAL A CA 1
ATOM 2408 C C . VAL A 1 308 ? -15.019 9.300 -4.600 1.00 85.19 308 VAL A C 1
ATOM 2410 O O . VAL A 1 308 ? -14.193 8.569 -5.131 1.00 85.19 308 VAL A O 1
ATOM 2413 N N . ALA A 1 309 ? -15.008 9.553 -3.288 1.00 86.19 309 ALA A N 1
ATOM 2414 C CA . ALA A 1 309 ? -14.005 9.004 -2.376 1.00 86.19 309 ALA A CA 1
ATOM 2415 C C . ALA A 1 309 ? -14.081 7.482 -2.246 1.00 86.19 309 ALA A C 1
ATOM 2417 O O . ALA A 1 309 ? -13.052 6.812 -2.283 1.00 86.19 309 ALA A O 1
ATOM 2418 N N . GLU A 1 310 ? -15.286 6.922 -2.144 1.00 88.50 310 GLU A N 1
ATOM 2419 C CA . GLU A 1 310 ? -15.485 5.474 -2.121 1.00 88.50 310 GLU A CA 1
ATOM 2420 C C . GLU A 1 310 ? -15.017 4.834 -3.437 1.00 88.50 310 GLU A C 1
ATOM 2422 O O . GLU A 1 310 ? -14.306 3.829 -3.415 1.00 88.50 310 GLU A O 1
ATOM 2427 N N . LEU A 1 311 ? -15.357 5.434 -4.583 1.00 89.94 311 LEU A N 1
ATOM 2428 C CA . LEU A 1 311 ? -14.892 4.978 -5.893 1.00 89.94 311 LEU A CA 1
ATOM 2429 C C . LEU A 1 311 ? -13.374 5.100 -6.034 1.00 89.94 311 LEU A C 1
ATOM 2431 O O . LEU A 1 311 ? -12.760 4.171 -6.550 1.00 89.94 311 LEU A O 1
ATOM 2435 N N . ALA A 1 312 ? -12.768 6.196 -5.572 1.00 89.19 312 ALA A N 1
ATOM 2436 C CA . ALA A 1 312 ? -11.320 6.385 -5.572 1.00 89.19 312 ALA A CA 1
ATOM 2437 C C . ALA A 1 312 ? -10.640 5.274 -4.762 1.00 89.19 312 ALA A C 1
ATOM 2439 O O . ALA A 1 312 ? -9.832 4.522 -5.303 1.00 89.19 312 ALA A O 1
ATOM 2440 N N . SER A 1 313 ? -11.058 5.082 -3.508 1.00 90.75 313 SER A N 1
ATOM 2441 C CA . SER A 1 313 ? -10.562 4.021 -2.627 1.00 90.75 313 SER A CA 1
ATOM 2442 C C . SER A 1 313 ? -10.730 2.619 -3.220 1.00 90.75 313 SER A C 1
ATOM 2444 O O . SER A 1 313 ? -9.803 1.810 -3.185 1.00 90.75 313 SER A O 1
ATOM 2446 N N . GLN A 1 314 ? -11.895 2.320 -3.801 1.00 90.50 314 GLN A N 1
ATOM 2447 C CA . GLN A 1 314 ? -12.152 1.020 -4.427 1.00 90.50 314 GLN A CA 1
ATOM 2448 C C . GLN A 1 314 ? -11.347 0.819 -5.710 1.00 90.50 314 GLN A C 1
ATOM 2450 O O . GLN A 1 314 ? -10.933 -0.299 -5.999 1.00 90.50 314 GLN A O 1
ATOM 2455 N N . SER A 1 315 ? -11.082 1.886 -6.461 1.00 91.31 315 SER A N 1
ATOM 2456 C CA . SER A 1 315 ? -10.203 1.838 -7.631 1.00 91.31 315 SER A CA 1
ATOM 2457 C C . SER A 1 315 ? -8.765 1.551 -7.201 1.00 91.31 315 SER A C 1
ATOM 2459 O O . SER A 1 315 ? -8.115 0.685 -7.783 1.00 91.31 315 SER A O 1
ATOM 2461 N N . LEU A 1 316 ? -8.296 2.210 -6.141 1.00 92.00 316 LEU A N 1
ATOM 2462 C CA . LEU A 1 316 ? -6.944 2.064 -5.602 1.00 92.00 316 LEU A CA 1
ATOM 2463 C C . LEU A 1 316 ? -6.647 0.657 -5.065 1.00 92.00 316 LEU A C 1
ATOM 2465 O O . LEU A 1 316 ? -5.497 0.239 -5.112 1.00 92.00 316 LEU A O 1
ATOM 2469 N N . LEU A 1 317 ? -7.662 -0.127 -4.680 1.00 91.00 317 LEU A N 1
ATOM 2470 C CA . LEU A 1 317 ? -7.488 -1.562 -4.397 1.00 91.00 317 LEU A CA 1
ATOM 2471 C C . LEU A 1 317 ? -6.933 -2.346 -5.601 1.00 91.00 317 LEU A C 1
ATOM 2473 O O . LEU A 1 317 ? -6.233 -3.347 -5.421 1.00 91.00 317 LEU A O 1
ATOM 2477 N N . PHE A 1 318 ? -7.247 -1.903 -6.822 1.00 92.44 318 PHE A N 1
ATOM 2478 C CA . PHE A 1 318 ? -6.724 -2.469 -8.065 1.00 92.44 318 PHE A CA 1
ATOM 2479 C C . PHE A 1 318 ? -5.425 -1.822 -8.524 1.00 92.44 318 PHE A C 1
ATOM 2481 O O . PHE A 1 318 ? -4.744 -2.413 -9.354 1.00 92.44 318 PHE A O 1
ATOM 2488 N N . ALA A 1 319 ? -5.054 -0.657 -8.002 1.00 89.94 319 ALA A N 1
ATOM 2489 C CA . ALA A 1 319 ? -3.744 -0.099 -8.276 1.00 89.94 319 ALA A CA 1
ATOM 2490 C C . ALA A 1 319 ? -2.662 -0.961 -7.598 1.00 89.94 319 ALA A C 1
ATOM 2492 O O . ALA A 1 319 ? -2.852 -1.518 -6.511 1.00 89.94 319 ALA A O 1
ATOM 2493 N N . MET A 1 320 ? -1.523 -1.123 -8.266 1.00 81.50 320 MET A N 1
ATOM 2494 C CA . MET A 1 320 ? -0.361 -1.771 -7.660 1.00 81.50 320 MET A CA 1
ATOM 2495 C C . MET A 1 320 ? 0.168 -0.871 -6.547 1.00 81.50 320 MET A C 1
ATOM 2497 O O . MET A 1 320 ? 0.281 0.322 -6.761 1.00 81.50 320 MET A O 1
ATOM 2501 N N . GLU A 1 321 ? 0.454 -1.426 -5.366 1.00 78.12 321 GLU A N 1
ATOM 2502 C CA . GLU A 1 321 ? 1.216 -0.734 -4.307 1.00 78.12 321 GLU A CA 1
ATOM 2503 C C . GLU A 1 321 ? 0.612 0.586 -3.755 1.00 78.12 321 GLU A C 1
ATOM 2505 O O . GLU A 1 321 ? 1.257 1.267 -2.965 1.00 78.12 321 GLU A O 1
ATOM 2510 N N . ALA A 1 322 ? -0.636 0.939 -4.077 1.00 85.81 322 ALA A N 1
ATOM 2511 C CA . ALA A 1 322 ? -1.181 2.252 -3.728 1.00 85.81 322 ALA A CA 1
ATOM 2512 C C . ALA A 1 322 ? -1.675 2.389 -2.273 1.00 85.81 322 ALA A C 1
ATOM 2514 O O . ALA A 1 322 ? -2.036 1.405 -1.611 1.00 85.81 322 ALA A O 1
ATOM 2515 N N . TYR A 1 323 ? -1.762 3.644 -1.816 1.00 91.56 323 TYR A N 1
ATOM 2516 C CA . TYR A 1 323 ? -2.523 4.032 -0.627 1.00 91.56 323 TYR A CA 1
ATOM 2517 C C . TYR A 1 323 ? -4.012 4.131 -0.964 1.00 91.56 323 TYR A C 1
ATOM 2519 O O . TYR A 1 323 ? -4.373 4.785 -1.936 1.00 91.56 323 TYR A O 1
ATOM 2527 N N . HIS A 1 324 ? -4.877 3.484 -0.186 1.00 93.69 324 HIS A N 1
ATOM 2528 C CA . HIS A 1 324 ? -6.315 3.370 -0.450 1.00 93.69 324 HIS A CA 1
ATOM 2529 C C . HIS A 1 324 ? -7.147 4.488 0.194 1.00 93.69 324 HIS A C 1
ATOM 2531 O O . HIS A 1 324 ? -8.338 4.609 -0.104 1.00 93.69 324 HIS A O 1
ATOM 2537 N N . SER A 1 325 ? -6.556 5.284 1.084 1.00 94.69 325 SER A N 1
ATOM 2538 C CA . SER A 1 325 ? -7.222 6.375 1.790 1.00 94.69 325 SER A CA 1
ATOM 2539 C C . SER A 1 325 ? -6.464 7.696 1.681 1.00 94.69 325 SER A C 1
ATOM 2541 O O . SER A 1 325 ? -5.231 7.745 1.626 1.00 94.69 325 SER A O 1
ATOM 2543 N N . ALA A 1 326 ? -7.221 8.790 1.707 1.00 92.12 326 ALA A N 1
ATOM 2544 C CA . ALA A 1 326 ? -6.697 10.144 1.725 1.00 92.12 326 ALA A CA 1
ATOM 2545 C C . ALA A 1 326 ? -5.763 10.377 2.924 1.00 92.12 326 ALA A C 1
ATOM 2547 O O . ALA A 1 326 ? -4.707 10.983 2.753 1.00 92.12 326 ALA A O 1
ATOM 2548 N N . GLY A 1 327 ? -6.099 9.850 4.110 1.00 94.19 327 GLY A N 1
ATOM 2549 C CA . GLY A 1 327 ? -5.272 10.006 5.306 1.00 94.19 327 GLY A CA 1
ATOM 2550 C C . GLY A 1 327 ? -3.848 9.476 5.128 1.00 94.19 327 GLY A C 1
ATOM 2551 O O . GLY A 1 327 ? -2.888 10.179 5.444 1.00 94.19 327 GLY A O 1
ATOM 2552 N N . SER A 1 328 ? -3.685 8.296 4.527 1.00 95.12 328 SER A N 1
ATOM 2553 C CA . SER A 1 328 ? -2.358 7.738 4.228 1.00 95.12 328 SER A CA 1
ATOM 2554 C C . SER A 1 328 ? -1.608 8.535 3.164 1.00 95.12 328 SER A C 1
ATOM 2556 O O . SER A 1 328 ? -0.409 8.770 3.307 1.00 95.12 328 SER A O 1
ATOM 2558 N N . VAL A 1 329 ? -2.297 8.996 2.112 1.00 91.56 329 VAL A N 1
ATOM 2559 C CA . VAL A 1 329 ? -1.684 9.859 1.086 1.00 91.56 329 VAL A CA 1
ATOM 2560 C C . VAL A 1 329 ? -1.180 11.161 1.716 1.00 91.56 329 VAL A C 1
ATOM 2562 O O . VAL A 1 329 ? -0.059 11.594 1.449 1.00 91.56 329 VAL A O 1
ATOM 2565 N N . PHE A 1 330 ? -1.969 11.781 2.592 1.00 91.81 330 PHE A N 1
ATOM 2566 C CA . PHE A 1 330 ? -1.605 13.046 3.222 1.00 91.81 330 PHE A CA 1
ATOM 2567 C C . PHE A 1 330 ? -0.453 12.886 4.220 1.00 91.81 330 PHE A C 1
ATOM 2569 O O . PHE A 1 330 ? 0.507 13.656 4.157 1.00 91.81 330 PHE A O 1
ATOM 2576 N N . ASP A 1 331 ? -0.496 11.872 5.087 1.00 94.19 331 ASP A N 1
ATOM 2577 C CA . ASP A 1 331 ? 0.558 11.638 6.081 1.00 94.19 331 ASP A CA 1
ATOM 2578 C C . ASP A 1 331 ? 1.849 11.152 5.414 1.00 94.19 331 ASP A C 1
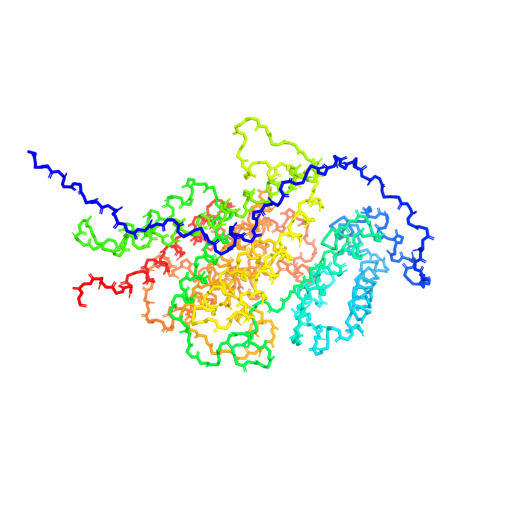ATOM 2580 O O . ASP A 1 331 ? 2.924 11.709 5.630 1.00 94.19 331 ASP A O 1
ATOM 2584 N N . VAL A 1 332 ? 1.771 10.130 4.564 1.00 92.56 332 VAL A N 1
ATOM 2585 C CA . VAL A 1 332 ? 2.975 9.487 4.034 1.00 92.56 332 VAL A CA 1
ATOM 2586 C C . VAL A 1 332 ? 3.518 10.223 2.815 1.00 92.56 332 VAL A C 1
ATOM 2588 O O . VAL A 1 332 ? 4.694 10.588 2.797 1.00 92.56 332 VAL A O 1
ATOM 2591 N N . VAL A 1 333 ? 2.684 10.462 1.801 1.00 87.81 333 VAL A N 1
ATOM 2592 C CA . VAL A 1 333 ? 3.155 11.022 0.524 1.00 87.81 333 VAL A CA 1
ATOM 2593 C C . VAL A 1 333 ? 3.404 12.518 0.646 1.00 87.81 333 VAL A C 1
ATOM 2595 O O . VAL A 1 333 ? 4.464 13.014 0.264 1.00 87.81 333 VAL A O 1
ATOM 2598 N N . HIS A 1 334 ? 2.447 13.272 1.182 1.00 86.12 334 HIS A N 1
ATOM 2599 C CA . HIS A 1 334 ? 2.597 14.723 1.264 1.00 86.12 334 HIS A CA 1
ATOM 2600 C C . HIS A 1 334 ? 3.465 15.156 2.442 1.00 86.12 334 HIS A C 1
ATOM 2602 O O . HIS A 1 334 ? 4.414 15.909 2.224 1.00 86.12 334 HIS A O 1
ATOM 2608 N N . SER A 1 335 ? 3.195 14.672 3.655 1.00 88.81 335 SER A N 1
ATOM 2609 C CA . SER A 1 335 ? 3.941 15.116 4.833 1.00 88.81 335 SER A CA 1
ATOM 2610 C C . SER A 1 335 ? 5.327 14.489 4.924 1.00 88.81 335 SER A C 1
ATOM 2612 O O . SER A 1 335 ? 6.321 15.213 4.902 1.00 88.81 335 SER A O 1
ATOM 2614 N N . GLN A 1 336 ? 5.427 13.162 4.967 1.00 87.25 336 GLN A N 1
ATOM 2615 C CA . GLN A 1 336 ? 6.711 12.507 5.234 1.00 87.25 336 GLN A CA 1
ATOM 2616 C C . GLN A 1 336 ? 7.653 12.478 4.022 1.00 87.25 336 GLN A C 1
ATOM 2618 O O . GLN A 1 336 ? 8.859 12.634 4.195 1.00 87.25 336 GLN A O 1
ATOM 2623 N N . GLN A 1 337 ? 7.138 12.265 2.806 1.00 84.25 337 GLN A N 1
ATOM 2624 C CA . GLN A 1 337 ? 7.973 12.163 1.601 1.00 84.25 337 GLN A CA 1
ATOM 2625 C C . GLN A 1 337 ? 8.195 13.512 0.912 1.00 84.25 337 GLN A C 1
ATOM 2627 O O . GLN A 1 337 ? 9.321 13.820 0.529 1.00 84.25 337 GLN A O 1
ATOM 2632 N N . ALA A 1 338 ? 7.141 14.315 0.741 1.00 84.00 338 ALA A N 1
ATOM 2633 C CA . ALA A 1 338 ? 7.239 15.606 0.058 1.00 84.00 338 ALA A CA 1
ATOM 2634 C C . ALA A 1 338 ? 7.528 16.791 0.999 1.00 84.00 338 ALA A C 1
ATOM 2636 O O . ALA A 1 338 ? 7.641 17.918 0.516 1.00 84.00 338 ALA A O 1
ATOM 2637 N N . GLY A 1 339 ? 7.621 16.565 2.316 1.00 86.06 339 GLY A N 1
ATOM 2638 C CA . GLY A 1 339 ? 7.916 17.609 3.303 1.00 86.06 339 GLY A CA 1
ATOM 2639 C C . GLY A 1 339 ? 6.839 18.693 3.407 1.00 86.06 339 GLY A C 1
ATOM 2640 O O . GLY A 1 339 ? 7.127 19.805 3.844 1.00 86.06 339 GLY A O 1
ATOM 2641 N N . LYS A 1 340 ? 5.607 18.412 2.965 1.00 85.94 340 LYS A N 1
ATOM 2642 C CA . LYS A 1 340 ? 4.503 19.376 2.982 1.00 85.94 340 LYS A CA 1
ATOM 2643 C C . LYS A 1 340 ? 3.758 19.307 4.305 1.00 85.94 340 LYS A C 1
ATOM 2645 O O . LYS A 1 340 ? 3.240 18.259 4.683 1.00 85.94 340 LYS A O 1
ATOM 2650 N N . THR A 1 341 ? 3.616 20.439 4.978 1.00 85.94 341 THR A N 1
ATOM 2651 C CA . THR A 1 341 ? 2.728 20.530 6.138 1.00 85.94 341 THR A CA 1
ATOM 2652 C C . THR A 1 341 ? 1.278 20.486 5.664 1.00 85.94 341 THR A C 1
ATOM 2654 O O . THR A 1 341 ? 0.844 21.352 4.908 1.00 85.94 341 THR A O 1
ATOM 2657 N N . MET A 1 342 ? 0.542 19.466 6.098 1.00 85.56 342 MET A N 1
ATOM 2658 C CA . MET A 1 342 ? -0.886 19.299 5.840 1.00 85.56 342 MET A CA 1
ATOM 2659 C C . MET A 1 342 ? -1.618 19.314 7.179 1.00 85.56 342 MET A C 1
ATOM 2661 O O . MET A 1 342 ? -1.168 18.679 8.133 1.00 85.56 342 MET A O 1
ATOM 2665 N N . GLU A 1 343 ? -2.748 20.011 7.254 1.00 89.00 343 GLU A N 1
ATOM 2666 C CA . GLU A 1 343 ? -3.650 19.862 8.394 1.00 89.00 343 GLU A CA 1
ATOM 2667 C C . GLU A 1 343 ? -4.323 18.491 8.314 1.00 89.00 343 GLU A C 1
ATOM 2669 O O . GLU A 1 343 ? -4.946 18.145 7.308 1.00 89.00 343 GLU A O 1
ATOM 2674 N N . MET A 1 344 ? -4.161 17.696 9.369 1.00 93.00 344 MET A N 1
ATOM 2675 C CA . MET A 1 344 ? -4.667 16.330 9.438 1.00 93.00 344 MET A CA 1
ATOM 2676 C C . MET A 1 344 ? -5.542 16.155 10.672 1.00 93.00 344 MET A C 1
ATOM 2678 O O . MET A 1 344 ? -5.224 16.625 11.765 1.00 93.00 344 MET A O 1
ATOM 2682 N N . THR A 1 345 ? -6.649 15.455 10.483 1.00 94.44 345 THR A N 1
ATOM 2683 C CA . THR A 1 345 ? -7.592 15.079 11.534 1.00 94.44 345 THR A CA 1
ATOM 2684 C C . THR A 1 345 ? -7.140 13.791 12.229 1.00 94.44 345 THR A C 1
ATOM 2686 O O . THR A 1 345 ? -6.381 13.007 11.650 1.00 94.44 345 THR A O 1
ATOM 2689 N N . PRO A 1 346 ? -7.660 13.488 13.432 1.00 96.38 346 PRO A N 1
ATOM 2690 C CA . PRO A 1 346 ? -7.506 12.165 14.029 1.00 96.38 346 PRO A CA 1
ATOM 2691 C C . PRO A 1 346 ? -7.887 11.016 13.084 1.00 96.38 346 PRO A C 1
ATOM 2693 O O . PRO A 1 346 ? -7.162 10.026 13.003 1.00 96.38 346 PRO A O 1
ATOM 2696 N N . SER A 1 347 ? -8.977 11.158 12.322 1.00 95.88 347 SER A N 1
ATOM 2697 C CA . SER A 1 347 ? -9.411 10.152 11.347 1.00 95.88 347 SER A CA 1
ATOM 2698 C C . SER A 1 347 ? -8.333 9.860 10.300 1.00 95.88 347 SER A C 1
ATOM 2700 O O . SER A 1 347 ? -8.123 8.701 9.954 1.00 95.88 347 SER A O 1
ATOM 2702 N N . ASP A 1 348 ? -7.597 10.874 9.836 1.00 95.81 348 ASP A N 1
ATOM 2703 C CA . ASP A 1 348 ? -6.525 10.672 8.853 1.00 95.81 348 ASP A CA 1
ATOM 2704 C C . ASP A 1 348 ? -5.347 9.891 9.421 1.00 95.81 348 ASP A C 1
ATOM 2706 O O . ASP A 1 348 ? -4.794 9.023 8.748 1.00 95.81 348 ASP A O 1
ATOM 2710 N N . TYR A 1 349 ? -4.962 10.184 10.664 1.00 97.69 349 TYR A N 1
ATOM 2711 C CA . TYR A 1 349 ? -3.889 9.449 11.325 1.00 97.69 349 TYR A CA 1
ATOM 2712 C C . TYR A 1 349 ? -4.281 7.996 11.576 1.00 97.69 349 TYR A C 1
ATOM 2714 O O . TYR A 1 349 ? -3.449 7.108 11.408 1.00 97.69 349 TYR A O 1
ATOM 2722 N N . LEU A 1 350 ? -5.548 7.730 11.907 1.00 98.12 350 LEU A N 1
ATOM 2723 C CA . LEU A 1 350 ? -6.050 6.364 12.026 1.00 98.12 350 LEU A CA 1
ATOM 2724 C C . LEU A 1 350 ? -6.042 5.626 10.678 1.00 98.12 350 LEU A C 1
ATOM 2726 O O . LEU A 1 350 ? -5.658 4.460 10.613 1.00 98.12 350 LEU A O 1
ATOM 2730 N N . GLN A 1 351 ? -6.442 6.300 9.601 1.00 97.69 351 GLN A N 1
ATOM 2731 C CA . GLN A 1 351 ? -6.388 5.748 8.247 1.00 97.69 351 GLN A CA 1
ATOM 2732 C C . GLN A 1 351 ? -4.944 5.417 7.836 1.00 97.69 351 GLN A C 1
ATOM 2734 O O . GLN A 1 351 ? -4.678 4.294 7.407 1.00 97.69 351 GLN A O 1
ATOM 2739 N N . SER A 1 352 ? -4.006 6.348 8.064 1.00 97.88 352 SER A N 1
ATOM 2740 C CA . SER A 1 352 ? -2.567 6.128 7.857 1.00 97.88 352 SER A CA 1
ATOM 2741 C C . SER A 1 352 ? -2.074 4.927 8.662 1.00 97.88 352 SER A C 1
ATOM 2743 O O . SER A 1 352 ? -1.494 3.999 8.099 1.00 97.88 352 SER A O 1
ATOM 2745 N N . PHE A 1 353 ? -2.394 4.879 9.959 1.00 98.56 353 PHE A N 1
ATOM 2746 C CA . PHE A 1 353 ? -2.056 3.766 10.845 1.00 98.56 353 PHE A CA 1
ATOM 2747 C C . PHE A 1 353 ? -2.516 2.411 10.283 1.00 98.56 353 PHE A C 1
ATOM 2749 O O . PHE A 1 353 ? -1.720 1.474 10.200 1.00 98.56 353 PHE A O 1
ATOM 2756 N N . ASN A 1 354 ? -3.776 2.316 9.850 1.00 98.56 354 ASN A N 1
ATOM 2757 C CA . ASN A 1 354 ? -4.347 1.091 9.288 1.00 98.56 354 ASN A CA 1
ATOM 2758 C C . ASN A 1 354 ? -3.616 0.640 8.021 1.00 98.56 354 ASN A C 1
ATOM 2760 O O . ASN A 1 354 ? -3.308 -0.541 7.871 1.00 98.56 354 ASN A O 1
ATOM 2764 N N . GLU A 1 355 ? -3.311 1.556 7.105 1.00 97.94 355 GLU A N 1
ATOM 2765 C CA . GLU A 1 355 ? -2.615 1.176 5.877 1.00 97.94 355 GLU A CA 1
ATOM 2766 C C . GLU A 1 355 ? -1.169 0.769 6.122 1.00 97.94 355 GLU A C 1
ATOM 2768 O O . GLU A 1 355 ? -0.727 -0.219 5.541 1.00 97.94 355 GLU A O 1
ATOM 2773 N N . GLN A 1 356 ? -0.457 1.447 7.028 1.00 98.25 356 GLN A N 1
ATOM 2774 C CA . GLN A 1 356 ? 0.900 1.035 7.389 1.00 98.25 356 GLN A CA 1
ATOM 2775 C C . GLN A 1 356 ? 0.914 -0.333 8.083 1.00 98.25 356 GLN A C 1
ATOM 2777 O O . GLN A 1 356 ? 1.855 -1.100 7.895 1.00 98.25 356 GLN A O 1
ATOM 2782 N N . LEU A 1 357 ? -0.136 -0.676 8.838 1.00 98.50 357 LEU A N 1
ATOM 2783 C CA . LEU A 1 357 ? -0.304 -2.020 9.398 1.00 98.50 357 LEU A CA 1
ATOM 2784 C C . LEU A 1 357 ? -0.502 -3.061 8.289 1.00 98.50 357 LEU A C 1
ATOM 2786 O O . LEU A 1 357 ? 0.131 -4.115 8.310 1.00 98.50 357 LEU A O 1
ATOM 2790 N N . GLY A 1 358 ? -1.345 -2.751 7.300 1.00 97.81 358 GLY A N 1
ATOM 2791 C CA . GLY A 1 358 ? -1.534 -3.595 6.122 1.00 97.81 358 GLY A CA 1
ATOM 2792 C C . GLY A 1 358 ? -0.244 -3.782 5.314 1.00 97.81 358 GLY A C 1
ATOM 2793 O O . GLY A 1 358 ? 0.092 -4.909 4.961 1.00 97.81 358 GLY A O 1
ATOM 2794 N N . ASP A 1 359 ? 0.513 -2.711 5.070 1.00 97.38 359 ASP A N 1
ATOM 2795 C CA . ASP A 1 359 ? 1.799 -2.770 4.362 1.00 97.38 359 ASP A CA 1
ATOM 2796 C C . ASP A 1 359 ? 2.875 -3.522 5.162 1.00 97.38 359 ASP A C 1
ATOM 2798 O O . ASP A 1 359 ? 3.662 -4.271 4.585 1.00 97.38 359 ASP A O 1
ATOM 2802 N N . ALA A 1 360 ? 2.884 -3.406 6.493 1.00 98.06 360 ALA A N 1
ATOM 2803 C CA . ALA A 1 360 ? 3.747 -4.231 7.332 1.00 98.06 360 ALA A CA 1
ATOM 2804 C C . ALA A 1 360 ? 3.407 -5.723 7.177 1.00 98.06 360 ALA A C 1
ATOM 2806 O O . ALA A 1 360 ? 4.306 -6.539 6.994 1.00 98.06 360 ALA A O 1
ATOM 2807 N N . PHE A 1 361 ? 2.121 -6.093 7.183 1.00 98.06 361 PHE A N 1
ATOM 2808 C CA . PHE A 1 361 ? 1.704 -7.486 6.971 1.00 98.06 361 PHE A CA 1
ATOM 2809 C C . PHE A 1 361 ? 2.002 -7.992 5.562 1.00 98.06 361 PHE A C 1
ATOM 2811 O O . PHE A 1 361 ? 2.359 -9.161 5.416 1.00 98.06 361 PHE A O 1
ATOM 2818 N N . LYS A 1 362 ? 1.922 -7.123 4.547 1.00 95.81 362 LYS A N 1
ATOM 2819 C CA . LYS A 1 362 ? 2.376 -7.427 3.185 1.00 95.81 362 LYS A CA 1
ATOM 2820 C C . LYS A 1 362 ? 3.830 -7.894 3.191 1.00 95.81 362 LYS A C 1
ATOM 2822 O O . LYS A 1 362 ? 4.115 -8.975 2.682 1.00 95.81 362 LYS A O 1
ATOM 2827 N N . ASP A 1 363 ? 4.726 -7.114 3.793 1.00 96.50 363 ASP A N 1
ATOM 2828 C CA . ASP A 1 363 ? 6.154 -7.443 3.845 1.00 96.50 363 ASP A CA 1
ATOM 2829 C C . ASP A 1 363 ? 6.411 -8.713 4.668 1.00 96.50 363 ASP A C 1
ATOM 2831 O O . ASP A 1 363 ? 7.171 -9.580 4.238 1.00 96.50 363 ASP A O 1
ATOM 2835 N N . LEU A 1 364 ? 5.735 -8.875 5.812 1.00 97.75 364 LEU A N 1
ATOM 2836 C CA . LEU A 1 364 ? 5.853 -10.090 6.626 1.00 97.75 364 LEU A CA 1
ATOM 2837 C C . LEU A 1 364 ? 5.447 -11.354 5.851 1.00 97.75 364 LEU A C 1
ATOM 2839 O O . LEU A 1 364 ? 6.107 -12.384 5.970 1.00 97.75 364 LEU A O 1
ATOM 2843 N N . ALA A 1 365 ? 4.388 -11.276 5.043 1.00 95.88 365 ALA A N 1
ATOM 2844 C CA . ALA A 1 365 ? 3.945 -12.385 4.204 1.00 95.88 365 ALA A CA 1
ATOM 2845 C C . ALA A 1 365 ? 4.893 -12.631 3.018 1.00 95.88 365 ALA A C 1
ATOM 2847 O O . ALA A 1 365 ? 5.218 -13.782 2.717 1.00 95.88 365 ALA A O 1
ATOM 2848 N N . HIS A 1 366 ? 5.364 -11.562 2.367 1.00 93.88 366 HIS A N 1
ATOM 2849 C CA . HIS A 1 366 ? 6.246 -11.640 1.201 1.00 93.88 366 HIS A CA 1
ATOM 2850 C C . HIS A 1 366 ? 7.602 -12.278 1.535 1.00 93.88 366 HIS A C 1
ATOM 2852 O O . HIS A 1 366 ? 8.123 -13.073 0.756 1.00 93.88 366 HIS A O 1
ATOM 2858 N N . TYR A 1 367 ? 8.154 -11.976 2.711 1.00 95.94 367 TYR A N 1
ATOM 2859 C CA . TYR A 1 367 ? 9.434 -12.514 3.180 1.00 95.94 367 TYR A CA 1
ATOM 2860 C C . TYR A 1 367 ? 9.262 -13.666 4.183 1.00 95.94 367 TYR A C 1
ATOM 2862 O O . TYR A 1 367 ? 10.141 -13.909 5.005 1.00 95.94 367 TYR A O 1
ATOM 2870 N N . SER A 1 368 ? 8.147 -14.402 4.120 1.00 96.38 368 SER A N 1
ATOM 2871 C CA . SER A 1 368 ? 7.791 -15.421 5.119 1.00 96.38 368 SER A CA 1
ATOM 2872 C C . SER A 1 368 ? 8.793 -16.576 5.260 1.00 96.38 368 SER A C 1
ATOM 2874 O O . SER A 1 368 ? 8.869 -17.196 6.319 1.00 96.38 368 SER A O 1
ATOM 2876 N N . ALA A 1 369 ? 9.600 -16.831 4.226 1.00 97.12 369 ALA A N 1
ATOM 2877 C CA . ALA A 1 369 ? 10.674 -17.824 4.251 1.00 97.12 369 ALA A CA 1
ATOM 2878 C C . ALA A 1 369 ? 11.873 -17.431 5.140 1.00 97.12 369 ALA A C 1
ATOM 2880 O O . ALA A 1 369 ? 12.663 -18.297 5.507 1.00 97.12 369 ALA A O 1
ATOM 2881 N N . ASP A 1 370 ? 12.022 -16.148 5.482 1.00 98.00 370 ASP A N 1
ATOM 2882 C CA . ASP A 1 370 ? 13.130 -15.625 6.282 1.00 98.00 370 ASP A CA 1
ATOM 2883 C C . ASP A 1 370 ? 12.609 -14.570 7.282 1.00 98.00 370 ASP A C 1
ATOM 2885 O O . ASP A 1 370 ? 12.439 -13.399 6.923 1.00 98.00 370 ASP A O 1
ATOM 2889 N N . PRO A 1 371 ? 12.377 -14.951 8.556 1.00 98.25 371 PRO A N 1
ATOM 2890 C CA . PRO A 1 371 ? 11.863 -14.043 9.580 1.00 98.25 371 PRO A CA 1
ATOM 2891 C C . PRO A 1 371 ? 12.693 -12.774 9.775 1.00 98.25 371 PRO A C 1
ATOM 2893 O O . PRO A 1 371 ? 12.127 -11.691 9.906 1.00 98.25 371 PRO A O 1
ATOM 2896 N N . GLY A 1 372 ? 14.025 -12.872 9.762 1.00 98.12 372 GLY A N 1
ATOM 2897 C CA . GLY A 1 372 ? 14.880 -11.701 9.942 1.00 98.12 372 GLY A CA 1
ATOM 2898 C C . GLY A 1 372 ? 14.736 -10.716 8.785 1.00 98.12 372 GLY A C 1
ATOM 2899 O O . GLY A 1 372 ? 14.581 -9.513 9.013 1.00 98.12 372 GLY A O 1
ATOM 2900 N N . LYS A 1 373 ? 14.678 -11.229 7.550 1.00 97.38 373 LYS A N 1
ATOM 2901 C CA . LYS A 1 373 ? 14.382 -10.431 6.351 1.00 97.38 373 LYS A CA 1
ATOM 2902 C C . LYS A 1 373 ? 13.002 -9.803 6.394 1.00 97.38 373 LYS A C 1
ATOM 2904 O O . LYS A 1 373 ? 12.881 -8.613 6.114 1.00 97.38 373 LYS A O 1
ATOM 2909 N N . ALA A 1 374 ? 11.988 -10.542 6.828 1.00 98.00 374 ALA A N 1
ATOM 2910 C CA . ALA A 1 374 ? 10.653 -10.001 7.054 1.00 98.00 374 ALA A CA 1
ATOM 2911 C C . ALA A 1 374 ? 10.657 -8.824 8.048 1.00 98.00 374 ALA A C 1
ATOM 2913 O O . ALA A 1 374 ? 10.016 -7.797 7.799 1.00 98.00 374 ALA A O 1
ATOM 2914 N N . PHE A 1 375 ? 11.422 -8.918 9.140 1.00 98.31 375 PHE A N 1
ATOM 2915 C CA . PHE A 1 375 ? 11.519 -7.854 10.143 1.00 98.31 375 PHE A CA 1
ATOM 2916 C C . PHE A 1 375 ? 12.177 -6.586 9.596 1.00 98.31 375 PHE A C 1
ATOM 2918 O O . PHE A 1 375 ? 11.566 -5.516 9.640 1.00 98.31 375 PHE A O 1
ATOM 2925 N N . TYR A 1 376 ? 13.389 -6.675 9.038 1.00 97.31 376 TYR A N 1
ATOM 2926 C CA . TYR A 1 376 ? 14.069 -5.469 8.555 1.00 97.31 376 TYR A CA 1
ATOM 2927 C C . TYR A 1 376 ? 13.439 -4.910 7.273 1.00 97.31 376 TYR A C 1
ATOM 2929 O O . TYR A 1 376 ? 13.553 -3.718 7.003 1.00 97.31 376 TYR A O 1
ATOM 2937 N N . GLN A 1 377 ? 12.727 -5.712 6.477 1.00 96.06 377 GLN A N 1
ATOM 2938 C CA . GLN A 1 377 ? 11.966 -5.172 5.351 1.00 96.06 377 GLN A CA 1
ATOM 2939 C C . GLN A 1 377 ? 10.731 -4.406 5.853 1.00 96.06 377 GLN A C 1
ATOM 2941 O O . GLN A 1 377 ? 10.575 -3.225 5.534 1.00 96.06 377 GLN A O 1
ATOM 2946 N N . SER A 1 378 ? 9.937 -4.981 6.755 1.00 97.56 378 SER A N 1
ATOM 2947 C CA . SER A 1 378 ? 8.717 -4.325 7.254 1.00 97.56 378 SER A CA 1
ATOM 2948 C C . SER A 1 378 ? 8.964 -3.060 8.096 1.00 97.56 378 SER A C 1
ATOM 2950 O O . SER A 1 378 ? 8.071 -2.215 8.203 1.00 97.56 378 SER A O 1
ATOM 2952 N N . VAL A 1 379 ? 10.171 -2.860 8.648 1.00 97.56 379 VAL A N 1
ATOM 2953 C CA . VAL A 1 379 ? 10.484 -1.762 9.588 1.00 97.56 379 VAL A CA 1
ATOM 2954 C C . VAL A 1 379 ? 10.166 -0.355 9.056 1.00 97.56 379 VAL A C 1
ATOM 2956 O O . VAL A 1 379 ? 9.785 0.527 9.825 1.00 97.56 379 VAL A O 1
ATOM 2959 N N . LYS A 1 380 ? 10.253 -0.130 7.735 1.00 95.06 380 LYS A N 1
ATOM 2960 C CA . LYS A 1 380 ? 9.862 1.150 7.114 1.00 95.06 380 LYS A CA 1
ATOM 2961 C C . LYS A 1 380 ? 8.398 1.475 7.420 1.00 95.06 380 LYS A C 1
ATOM 2963 O O . LYS A 1 380 ? 8.080 2.614 7.747 1.00 95.06 380 LYS A O 1
ATOM 2968 N N . TYR A 1 381 ? 7.520 0.483 7.309 1.00 97.38 381 TYR A N 1
ATOM 2969 C CA . TYR A 1 381 ? 6.097 0.634 7.592 1.00 97.38 381 TYR A CA 1
ATOM 2970 C C . TYR A 1 381 ? 5.835 0.687 9.096 1.00 97.38 381 TYR A C 1
ATOM 2972 O O . TYR A 1 381 ? 4.981 1.457 9.520 1.00 97.38 381 TYR A O 1
ATOM 2980 N N . ILE A 1 382 ? 6.637 -0.005 9.914 1.00 98.19 382 ILE A N 1
ATOM 2981 C CA . ILE A 1 382 ? 6.580 0.123 11.379 1.00 98.19 382 ILE A CA 1
ATOM 2982 C C . ILE A 1 382 ? 6.882 1.555 11.829 1.00 98.19 382 ILE A C 1
ATOM 2984 O O . ILE A 1 382 ? 6.103 2.116 12.595 1.00 98.19 382 ILE A O 1
ATOM 2988 N N . LYS A 1 383 ? 7.932 2.192 11.290 1.00 97.56 383 LYS A N 1
ATOM 2989 C CA . LYS A 1 383 ? 8.262 3.601 11.579 1.00 97.56 383 LYS A CA 1
ATOM 2990 C C . LYS A 1 383 ? 7.063 4.519 11.335 1.00 97.56 383 LYS A C 1
ATOM 2992 O O . LYS A 1 383 ? 6.707 5.354 12.166 1.00 97.56 383 LYS A O 1
ATOM 2997 N N . ARG A 1 384 ? 6.423 4.349 10.176 1.00 97.31 384 ARG A N 1
ATOM 2998 C CA . ARG A 1 384 ? 5.269 5.152 9.749 1.00 97.31 384 ARG A CA 1
ATOM 2999 C C . ARG A 1 384 ? 4.035 4.864 10.605 1.00 97.31 384 ARG A C 1
ATOM 3001 O O . ARG A 1 384 ? 3.360 5.800 11.019 1.00 97.31 384 ARG A O 1
ATOM 3008 N N . LEU A 1 385 ? 3.787 3.592 10.920 1.00 98.31 385 LEU A N 1
ATOM 3009 C CA . LEU A 1 385 ? 2.716 3.133 11.804 1.00 98.31 385 LEU A CA 1
ATOM 3010 C C . LEU A 1 385 ? 2.846 3.742 13.202 1.00 98.31 385 LEU A C 1
ATOM 3012 O O . LEU A 1 385 ? 1.873 4.285 13.720 1.00 98.31 385 LEU A O 1
ATOM 3016 N N . VAL A 1 386 ? 4.041 3.695 13.799 1.00 98.38 386 VAL A N 1
ATOM 3017 C CA . VAL A 1 386 ? 4.316 4.288 15.117 1.00 98.38 386 VAL A CA 1
ATOM 3018 C C . VAL A 1 386 ? 4.080 5.797 15.083 1.00 98.38 386 VAL A C 1
ATOM 3020 O O . VAL A 1 386 ? 3.389 6.332 15.953 1.00 98.38 386 VAL A O 1
ATOM 3023 N N . GLY A 1 387 ? 4.589 6.477 14.052 1.00 97.56 387 GLY A N 1
ATOM 3024 C CA . GLY A 1 387 ? 4.358 7.906 13.845 1.00 97.56 387 GLY A CA 1
ATOM 3025 C C . GLY A 1 387 ? 2.868 8.254 13.777 1.00 97.56 387 GLY A C 1
ATOM 3026 O O . GLY A 1 387 ? 2.411 9.133 14.508 1.00 97.56 387 GLY A O 1
ATOM 3027 N N . ALA A 1 388 ? 2.097 7.533 12.961 1.00 98.00 388 ALA A N 1
ATOM 3028 C CA . ALA A 1 388 ? 0.654 7.724 12.832 1.00 98.00 388 ALA A CA 1
ATOM 3029 C C . ALA A 1 388 ? -0.093 7.441 14.149 1.00 98.00 388 ALA A C 1
ATOM 3031 O O . ALA A 1 388 ? -0.938 8.238 14.555 1.00 98.00 388 ALA A O 1
ATOM 3032 N N . ALA A 1 389 ? 0.269 6.374 14.873 1.00 98.31 389 ALA A N 1
ATOM 3033 C CA . ALA A 1 389 ? -0.316 6.042 16.173 1.00 98.31 389 ALA A CA 1
ATOM 3034 C C . ALA A 1 389 ? -0.091 7.150 17.213 1.00 98.31 389 ALA A C 1
ATOM 3036 O O . ALA A 1 389 ? -1.029 7.542 17.904 1.00 98.31 389 ALA A O 1
ATOM 3037 N N . ARG A 1 390 ? 1.134 7.689 17.309 1.00 97.94 390 ARG A N 1
ATOM 3038 C CA . ARG A 1 390 ? 1.460 8.785 18.239 1.00 97.94 390 ARG A CA 1
ATOM 3039 C C . ARG A 1 390 ? 0.731 10.079 17.882 1.00 97.94 390 ARG A C 1
ATOM 3041 O O . ARG A 1 390 ? 0.228 10.759 18.772 1.00 97.94 390 ARG A O 1
ATOM 3048 N N . LYS A 1 391 ? 0.644 10.417 16.590 1.00 97.69 391 LYS A N 1
ATOM 3049 C CA . LYS A 1 391 ? -0.127 11.583 16.129 1.00 97.69 391 LYS A CA 1
ATOM 3050 C C . LYS A 1 391 ? -1.617 11.418 16.438 1.00 97.69 391 LYS A C 1
ATOM 3052 O O . LYS A 1 391 ? -2.243 12.359 16.913 1.00 97.69 391 LYS A O 1
ATOM 3057 N N . TYR A 1 392 ? -2.165 10.217 16.248 1.00 97.75 392 TYR A N 1
ATOM 3058 C CA . TYR A 1 392 ? -3.547 9.890 16.596 1.00 97.75 392 TYR A CA 1
ATOM 3059 C C . TYR A 1 392 ? -3.826 10.039 18.100 1.00 97.75 392 TYR A C 1
ATOM 3061 O O . TYR A 1 392 ? -4.763 10.741 18.488 1.00 97.75 392 TYR A O 1
ATOM 3069 N N . THR A 1 393 ? -3.018 9.416 18.965 1.00 97.31 393 THR A N 1
ATOM 3070 C CA . THR A 1 393 ? -3.214 9.494 20.424 1.00 97.31 393 THR A CA 1
ATOM 3071 C C . THR A 1 393 ? -3.002 10.911 20.945 1.00 97.31 393 THR A C 1
ATOM 3073 O O . THR A 1 393 ? -3.789 11.377 21.764 1.00 97.31 393 THR A O 1
ATOM 3076 N N . GLY A 1 394 ? -2.016 11.640 20.413 1.00 97.50 394 GLY A N 1
ATOM 3077 C CA . GLY A 1 394 ? -1.795 13.051 20.729 1.00 97.50 394 GLY A CA 1
ATOM 3078 C C . GLY A 1 394 ? -2.971 13.946 20.329 1.00 97.50 394 GLY A C 1
ATOM 3079 O O . GLY A 1 394 ? -3.406 14.772 21.125 1.00 97.50 394 GLY A O 1
ATOM 3080 N N . ALA A 1 395 ? -3.532 13.751 19.131 1.00 96.31 395 ALA A N 1
ATOM 3081 C CA . ALA A 1 395 ? -4.653 14.552 18.635 1.00 96.31 395 ALA A CA 1
ATOM 3082 C C . ALA A 1 395 ? -5.991 14.244 19.334 1.00 96.31 395 ALA A C 1
ATOM 3084 O O . ALA A 1 395 ? -6.878 15.093 19.361 1.00 96.31 395 ALA A O 1
ATOM 3085 N N . THR A 1 396 ? -6.156 13.038 19.885 1.00 96.56 396 THR A N 1
ATOM 3086 C CA . THR A 1 396 ? -7.394 12.605 20.564 1.00 96.56 396 THR A CA 1
ATOM 3087 C C . THR A 1 396 ? -7.319 12.665 22.087 1.00 96.56 396 THR A C 1
ATOM 3089 O O . THR A 1 396 ? -8.346 12.521 22.749 1.00 96.56 396 THR A O 1
ATOM 3092 N N . GLY A 1 397 ? -6.121 12.822 22.654 1.00 96.62 397 GLY A N 1
ATOM 3093 C CA . GLY A 1 397 ? -5.879 12.732 24.094 1.00 96.62 397 GLY A CA 1
ATOM 3094 C C . GLY A 1 397 ? -6.047 11.322 24.673 1.00 96.62 397 GLY A C 1
ATOM 3095 O O . GLY A 1 397 ? -6.077 11.171 25.894 1.00 96.62 397 GLY A O 1
ATOM 3096 N N . VAL A 1 398 ? -6.178 10.281 23.840 1.00 94.62 398 VAL A N 1
ATOM 3097 C CA . VAL A 1 398 ? -6.375 8.915 24.343 1.00 94.62 398 VAL A CA 1
ATOM 3098 C C . VAL A 1 398 ? -5.069 8.331 24.865 1.00 94.62 398 VAL A C 1
ATOM 3100 O O . VAL A 1 398 ? -4.055 8.302 24.170 1.00 94.62 398 VAL A O 1
ATOM 3103 N N . SER A 1 399 ? -5.126 7.787 26.080 1.00 94.75 399 SER A N 1
ATOM 3104 C CA . SER A 1 399 ? -4.046 7.001 26.666 1.00 94.75 399 SER A CA 1
ATOM 3105 C C . SER A 1 399 ? -4.215 5.517 26.342 1.00 94.75 399 SER A C 1
ATOM 3107 O O . SER A 1 399 ? -5.285 4.943 26.545 1.00 94.75 399 SER A O 1
ATOM 3109 N N . LEU A 1 400 ? -3.144 4.888 25.857 1.00 96.38 400 LEU A N 1
ATOM 3110 C CA . LEU A 1 400 ? -3.098 3.442 25.654 1.00 96.38 400 LEU A CA 1
ATOM 3111 C C . LEU A 1 400 ? -2.877 2.716 26.993 1.00 96.38 400 LEU A C 1
ATOM 3113 O O . LEU A 1 400 ? -2.179 3.250 27.863 1.00 96.38 400 LEU A O 1
ATOM 3117 N N . PRO A 1 401 ? -3.395 1.483 27.157 1.00 97.00 401 PRO A N 1
ATOM 3118 C CA . PRO A 1 401 ? -3.023 0.631 28.283 1.00 97.00 401 PRO A CA 1
ATOM 3119 C C . PRO A 1 401 ? -1.502 0.399 28.335 1.00 97.00 401 PRO A C 1
ATOM 3121 O O . PRO A 1 401 ? -0.812 0.549 27.324 1.00 97.00 401 PRO A O 1
ATOM 3124 N N . LEU A 1 402 ? -0.982 0.024 29.512 1.00 97.00 402 LEU A N 1
ATOM 3125 C CA . LEU A 1 402 ? 0.464 -0.077 29.759 1.00 97.00 402 LEU A CA 1
ATOM 3126 C C . LEU A 1 402 ? 1.184 -0.969 28.735 1.00 97.00 402 LEU A C 1
ATOM 3128 O O . LEU A 1 402 ? 2.111 -0.492 28.091 1.00 97.00 402 LEU A O 1
ATOM 3132 N N . GLU A 1 403 ? 0.722 -2.207 28.538 1.00 97.75 403 GLU A N 1
ATOM 3133 C CA . GLU A 1 403 ? 1.402 -3.170 27.656 1.00 97.75 403 GLU A CA 1
ATOM 3134 C C . GLU A 1 403 ? 1.415 -2.727 26.175 1.00 97.75 403 GLU A C 1
ATOM 3136 O O . GLU A 1 403 ? 2.504 -2.622 25.612 1.00 97.75 403 GLU A O 1
ATOM 3141 N N . PRO A 1 404 ? 0.291 -2.324 25.540 1.00 98.12 404 PRO A N 1
ATOM 3142 C CA . PRO A 1 404 ? 0.321 -1.783 24.179 1.00 98.12 404 PRO A CA 1
ATOM 3143 C C . PRO A 1 404 ? 1.182 -0.525 24.032 1.00 98.12 404 PRO A C 1
ATOM 3145 O O . PRO A 1 404 ? 1.773 -0.299 22.977 1.00 98.12 404 PRO A O 1
ATOM 3148 N N . ARG A 1 405 ? 1.268 0.308 25.077 1.00 98.12 405 ARG A N 1
ATOM 3149 C CA . ARG A 1 405 ? 2.134 1.493 25.088 1.00 98.12 405 ARG A CA 1
ATOM 3150 C C . ARG A 1 405 ? 3.615 1.112 25.124 1.00 98.12 405 ARG A C 1
ATOM 3152 O O . ARG A 1 405 ? 4.407 1.720 24.409 1.00 98.12 405 ARG A O 1
ATOM 3159 N N . GLU A 1 406 ? 3.986 0.122 25.931 1.00 98.25 406 GLU A N 1
ATOM 3160 C CA . GLU A 1 406 ? 5.348 -0.422 25.976 1.00 98.25 406 GLU A CA 1
ATOM 3161 C C . GLU A 1 406 ? 5.727 -1.070 24.643 1.00 98.25 406 GLU A C 1
ATOM 3163 O O . GLU A 1 406 ? 6.799 -0.779 24.115 1.00 98.25 406 GLU A O 1
ATOM 3168 N N . LEU A 1 407 ? 4.818 -1.838 24.033 1.00 98.50 407 LEU A N 1
ATOM 3169 C CA . LEU A 1 407 ? 5.020 -2.382 22.690 1.00 98.50 407 LEU A CA 1
ATOM 3170 C C . LEU A 1 407 ? 5.201 -1.284 21.639 1.00 98.50 407 LEU A C 1
ATOM 3172 O O . LEU A 1 407 ? 6.110 -1.373 20.819 1.00 98.50 407 LEU A O 1
ATOM 3176 N N . LEU A 1 408 ? 4.372 -0.235 21.661 1.00 98.31 408 LEU A N 1
ATOM 3177 C CA . LEU A 1 408 ? 4.510 0.890 20.733 1.00 98.31 408 LEU A CA 1
ATOM 3178 C C . LEU A 1 408 ? 5.881 1.570 20.879 1.00 98.31 408 LEU A C 1
ATOM 3180 O O . LEU A 1 408 ? 6.496 1.911 19.873 1.00 98.31 408 LEU A O 1
ATOM 3184 N N . ASN A 1 409 ? 6.380 1.723 22.109 1.00 98.31 409 ASN A N 1
ATOM 3185 C CA . ASN A 1 409 ? 7.720 2.254 22.367 1.00 98.31 409 ASN A CA 1
ATOM 3186 C C . ASN A 1 409 ? 8.828 1.302 21.887 1.00 98.31 409 ASN A C 1
ATOM 3188 O O . ASN A 1 409 ? 9.815 1.765 21.326 1.00 98.31 409 ASN A O 1
ATOM 3192 N N . ALA A 1 410 ? 8.672 -0.012 22.055 1.00 98.25 410 ALA A N 1
ATOM 3193 C CA . ALA A 1 410 ? 9.634 -0.987 21.545 1.00 98.25 410 ALA A CA 1
ATOM 3194 C C . ALA A 1 410 ? 9.702 -0.969 20.006 1.00 98.25 410 ALA A C 1
ATOM 3196 O O . ALA A 1 410 ? 10.790 -0.969 19.431 1.00 98.25 410 ALA A O 1
ATOM 3197 N N . PHE A 1 411 ? 8.553 -0.870 19.328 1.00 98.44 411 PHE A N 1
ATOM 3198 C CA . PHE A 1 411 ? 8.503 -0.682 17.875 1.00 98.44 411 PHE A CA 1
ATOM 3199 C C . PHE A 1 411 ? 9.111 0.650 17.425 1.00 98.44 411 PHE A C 1
ATOM 3201 O O . PHE A 1 411 ? 9.744 0.704 16.371 1.00 98.44 411 PHE A O 1
ATOM 3208 N N . ASP A 1 412 ? 8.948 1.714 18.212 1.00 98.12 412 ASP A N 1
ATOM 3209 C CA . ASP A 1 412 ? 9.604 3.000 17.964 1.00 98.12 412 ASP A CA 1
ATOM 3210 C C . ASP A 1 412 ? 11.127 2.828 17.972 1.00 98.12 412 ASP A C 1
ATOM 3212 O O . ASP A 1 412 ? 11.781 3.105 16.970 1.00 98.12 412 ASP A O 1
ATOM 3216 N N . THR A 1 413 ? 11.686 2.234 19.033 1.00 97.88 413 THR A N 1
ATOM 3217 C CA . THR A 1 413 ? 13.122 1.920 19.135 1.00 97.88 413 THR A CA 1
ATOM 3218 C C . THR A 1 413 ? 13.619 1.093 17.950 1.00 97.88 413 THR A C 1
ATOM 3220 O O . THR A 1 413 ? 14.628 1.436 17.335 1.00 97.88 413 THR A O 1
ATOM 3223 N N . LEU A 1 414 ? 12.886 0.041 17.572 1.00 97.50 414 LEU A N 1
ATOM 3224 C CA . LEU A 1 414 ? 13.227 -0.820 16.436 1.00 97.50 414 LEU A CA 1
ATOM 3225 C C . LEU A 1 414 ? 13.166 -0.118 15.073 1.00 97.50 414 LEU A C 1
ATOM 3227 O O . LEU A 1 414 ? 13.661 -0.676 14.099 1.00 97.50 414 LEU A O 1
ATOM 3231 N N . SER A 1 415 ? 12.540 1.056 14.976 1.00 96.75 415 SER A N 1
ATOM 3232 C CA . SER A 1 415 ? 12.294 1.755 13.710 1.00 96.75 415 SER A CA 1
ATOM 3233 C C . SER A 1 415 ? 12.939 3.142 13.614 1.00 96.75 415 SER A C 1
ATOM 3235 O O . SER A 1 415 ? 12.793 3.833 12.599 1.00 96.75 415 SER A O 1
ATOM 3237 N N . GLN A 1 416 ? 13.719 3.531 14.626 1.00 95.81 416 GLN A N 1
ATOM 3238 C CA . GLN A 1 416 ? 14.580 4.713 14.587 1.00 95.81 416 GLN A CA 1
ATOM 3239 C C . GLN A 1 416 ? 15.662 4.586 13.511 1.00 95.81 416 GLN A C 1
ATOM 3241 O O . GLN A 1 416 ? 16.098 3.489 13.169 1.00 95.81 416 GLN A O 1
ATOM 3246 N N . ASP A 1 417 ? 16.145 5.715 12.986 1.00 91.12 417 ASP A N 1
ATOM 3247 C CA . ASP A 1 417 ? 17.080 5.714 11.851 1.00 91.12 417 ASP A CA 1
ATOM 3248 C C . ASP A 1 417 ? 18.427 5.034 12.136 1.00 91.12 417 ASP A C 1
ATOM 3250 O O . ASP A 1 417 ? 19.059 4.547 11.199 1.00 91.12 417 ASP A O 1
ATOM 3254 N N . ALA A 1 418 ? 18.826 4.976 13.410 1.00 87.81 418 ALA A N 1
ATOM 3255 C CA . ALA A 1 418 ? 20.027 4.293 13.892 1.00 87.81 418 ALA A CA 1
ATOM 3256 C C . ALA A 1 418 ? 19.768 2.850 14.369 1.00 87.81 418 ALA A C 1
ATOM 3258 O O . ALA A 1 418 ? 20.690 2.182 14.826 1.00 87.81 418 ALA A O 1
ATOM 3259 N N . SER A 1 419 ? 18.526 2.364 14.297 1.00 94.06 419 SER A N 1
ATOM 3260 C CA . SER A 1 419 ? 18.199 0.996 14.703 1.00 94.06 419 SER A CA 1
ATOM 3261 C C . SER A 1 419 ? 18.843 -0.031 13.772 1.00 94.06 419 SER A C 1
ATOM 3263 O O . SER A 1 419 ? 18.959 0.187 12.561 1.00 94.06 419 SER A O 1
ATOM 3265 N N . VAL A 1 420 ? 19.176 -1.198 14.330 1.00 95.50 420 VAL A N 1
ATOM 3266 C CA . VAL A 1 420 ? 19.715 -2.345 13.584 1.00 95.50 420 VAL A CA 1
ATOM 3267 C C . VAL A 1 420 ? 18.839 -2.668 12.370 1.00 95.50 420 VAL A C 1
ATOM 3269 O O . VAL A 1 420 ? 19.348 -2.816 11.264 1.00 95.50 420 VAL A O 1
ATOM 3272 N N . LEU A 1 421 ? 17.510 -2.690 12.526 1.00 96.44 421 LEU A N 1
ATOM 3273 C CA . LEU A 1 421 ? 16.595 -3.018 11.428 1.00 96.44 421 LEU A CA 1
ATOM 3274 C C . LEU A 1 421 ? 16.634 -1.993 10.284 1.00 96.44 421 LEU A C 1
ATOM 3276 O O . LEU A 1 421 ? 16.644 -2.384 9.116 1.00 96.44 421 LEU A O 1
ATOM 3280 N N . ILE A 1 422 ? 16.676 -0.688 10.577 1.00 94.75 422 ILE A N 1
ATOM 3281 C CA . ILE A 1 422 ? 16.768 0.338 9.525 1.00 94.75 422 ILE A CA 1
ATOM 3282 C C . ILE A 1 422 ? 18.127 0.280 8.821 1.00 94.75 422 ILE A C 1
ATOM 3284 O O . ILE A 1 422 ? 18.183 0.413 7.594 1.00 94.75 422 ILE A O 1
ATOM 3288 N N . LEU A 1 423 ? 19.209 0.063 9.569 1.00 93.81 423 LEU A N 1
ATOM 3289 C CA . LEU A 1 423 ? 20.555 -0.051 9.010 1.00 93.81 423 LEU A CA 1
ATOM 3290 C C . LEU A 1 423 ? 20.683 -1.286 8.105 1.00 93.81 423 LEU A C 1
ATOM 3292 O O . LEU A 1 423 ? 21.122 -1.155 6.960 1.00 93.81 423 LEU A O 1
ATOM 3296 N N . LEU A 1 424 ? 20.184 -2.443 8.556 1.00 94.25 424 LEU A N 1
ATOM 3297 C CA . LEU A 1 424 ? 20.090 -3.670 7.759 1.00 94.25 424 LEU A CA 1
ATOM 3298 C C . LEU A 1 424 ? 19.301 -3.455 6.465 1.00 94.25 424 LEU A C 1
ATOM 3300 O O . LEU A 1 424 ? 19.746 -3.868 5.394 1.00 94.25 424 LEU A O 1
ATOM 3304 N N . ARG A 1 425 ? 18.155 -2.765 6.544 1.00 91.94 425 ARG A N 1
ATOM 3305 C CA . ARG A 1 425 ? 17.324 -2.451 5.374 1.00 91.94 425 ARG A CA 1
ATOM 3306 C C . ARG A 1 425 ? 18.048 -1.563 4.362 1.00 91.94 425 ARG A C 1
ATOM 3308 O O . ARG A 1 425 ? 17.878 -1.758 3.162 1.00 91.94 425 ARG A O 1
ATOM 3315 N N . LYS A 1 426 ? 18.798 -0.558 4.829 1.00 87.06 426 LYS A N 1
ATOM 3316 C CA . LYS A 1 426 ? 19.507 0.392 3.956 1.00 87.06 426 LYS A CA 1
ATOM 3317 C C . LYS A 1 426 ? 20.714 -0.245 3.268 1.00 87.06 426 LYS A C 1
ATOM 3319 O O . LYS A 1 426 ? 21.015 0.154 2.151 1.00 87.06 426 LYS A O 1
ATOM 3324 N N . GLY A 1 427 ? 21.362 -1.230 3.896 1.00 77.50 427 GLY A N 1
ATOM 3325 C CA . GLY A 1 427 ? 22.319 -2.156 3.279 1.00 77.50 427 GLY A CA 1
ATOM 3326 C C . GLY A 1 427 ? 23.665 -1.563 2.838 1.00 77.50 427 GLY A C 1
ATOM 3327 O O . GLY A 1 427 ? 24.698 -2.123 3.174 1.00 77.50 427 GLY A O 1
ATOM 3328 N N . GLU A 1 428 ? 23.686 -0.438 2.124 1.00 67.31 428 GLU A N 1
ATOM 3329 C CA . GLU A 1 428 ? 24.864 0.058 1.391 1.00 67.31 428 GLU A CA 1
ATOM 3330 C C . GLU A 1 428 ? 25.733 1.045 2.188 1.00 67.31 428 GLU A C 1
ATOM 3332 O O . GLU A 1 428 ? 26.892 1.261 1.853 1.00 67.31 428 GLU A O 1
ATOM 3337 N N . GLN A 1 429 ? 25.198 1.639 3.259 1.00 67.38 429 GLN A N 1
ATOM 3338 C CA . GLN A 1 429 ? 25.867 2.697 4.039 1.00 67.38 429 GLN A CA 1
ATOM 3339 C C . GLN A 1 429 ? 25.957 2.370 5.535 1.00 67.38 429 GLN A C 1
ATOM 3341 O O . GLN A 1 429 ? 25.952 3.265 6.376 1.00 67.38 429 GLN A O 1
ATOM 3346 N N . SER A 1 430 ? 25.976 1.084 5.884 1.00 79.69 430 SER A N 1
ATOM 3347 C CA . SER A 1 430 ? 25.975 0.642 7.281 1.00 79.69 430 SER A CA 1
ATOM 3348 C C . SER A 1 430 ? 27.098 -0.347 7.566 1.00 79.69 430 SER A C 1
ATOM 3350 O O . SER A 1 430 ? 27.627 -0.978 6.652 1.00 79.69 430 SER A O 1
ATOM 3352 N N . GLU A 1 431 ? 27.406 -0.540 8.847 1.00 86.69 431 GLU A N 1
ATOM 3353 C CA . GLU A 1 431 ? 28.290 -1.610 9.334 1.00 86.69 431 GLU A CA 1
ATOM 3354 C C . GLU A 1 431 ? 27.853 -3.019 8.872 1.00 86.69 431 GLU A C 1
ATOM 3356 O O . GLU A 1 431 ? 28.662 -3.942 8.825 1.00 86.69 431 GLU A O 1
ATOM 3361 N N . TYR A 1 432 ? 26.596 -3.173 8.441 1.00 89.50 432 TYR A N 1
ATOM 3362 C CA . TYR A 1 432 ? 26.026 -4.418 7.926 1.00 89.50 432 TYR A CA 1
ATOM 3363 C C . TYR A 1 432 ? 26.259 -4.638 6.420 1.00 89.50 432 TYR A C 1
ATOM 3365 O O . TYR A 1 432 ? 25.791 -5.640 5.874 1.00 89.50 432 TYR A O 1
ATOM 3373 N N . ALA A 1 433 ? 26.961 -3.735 5.723 1.00 87.38 433 ALA A N 1
ATOM 3374 C CA . ALA A 1 433 ? 27.191 -3.845 4.278 1.00 87.38 433 ALA A CA 1
ATOM 3375 C C . ALA A 1 433 ? 27.947 -5.125 3.885 1.00 87.38 433 ALA A C 1
ATOM 3377 O O . ALA A 1 433 ? 27.650 -5.722 2.852 1.00 87.38 433 ALA A O 1
ATOM 3378 N N . ALA A 1 434 ? 28.868 -5.581 4.739 1.00 89.69 434 ALA A N 1
ATOM 3379 C CA . ALA A 1 434 ? 29.650 -6.798 4.525 1.00 89.69 434 ALA A CA 1
ATOM 3380 C C . ALA A 1 434 ? 28.914 -8.093 4.922 1.00 89.69 434 ALA A C 1
ATOM 3382 O O . ALA A 1 434 ? 29.420 -9.182 4.656 1.00 89.69 434 ALA A O 1
ATOM 3383 N N . MET A 1 435 ? 27.742 -7.999 5.564 1.00 94.06 435 MET A N 1
ATOM 3384 C CA . MET A 1 435 ? 26.996 -9.178 5.999 1.00 94.06 435 MET A CA 1
ATOM 3385 C C . MET A 1 435 ? 26.248 -9.837 4.838 1.00 94.06 435 MET A C 1
ATOM 3387 O O . MET A 1 435 ? 25.586 -9.164 4.037 1.00 94.06 435 MET A O 1
ATOM 3391 N N . ASN A 1 436 ? 26.295 -11.168 4.796 1.00 92.44 436 ASN A N 1
ATOM 3392 C CA . ASN A 1 436 ? 25.438 -11.960 3.918 1.00 92.44 436 ASN A CA 1
ATOM 3393 C C . ASN A 1 436 ? 23.974 -11.974 4.425 1.00 92.44 436 ASN A C 1
ATOM 3395 O O . ASN A 1 436 ? 23.677 -11.500 5.524 1.00 92.44 436 ASN A O 1
ATOM 3399 N N . ASP A 1 437 ? 23.046 -12.503 3.621 1.00 92.19 437 ASP A N 1
ATOM 3400 C CA . ASP A 1 437 ? 21.611 -12.512 3.958 1.00 92.19 437 ASP A CA 1
ATOM 3401 C C . ASP A 1 437 ? 21.309 -13.267 5.271 1.00 92.19 437 ASP A C 1
ATOM 3403 O O . ASP A 1 437 ? 20.474 -12.814 6.052 1.00 92.19 437 ASP A O 1
ATOM 3407 N N . GLU A 1 438 ? 22.028 -14.356 5.565 1.00 96.25 438 GLU A N 1
ATOM 3408 C CA . GLU A 1 438 ? 21.859 -15.149 6.793 1.00 96.25 438 GLU A CA 1
ATOM 3409 C C . GLU A 1 438 ? 22.295 -14.370 8.044 1.00 96.25 438 GLU A C 1
ATOM 3411 O O . GLU A 1 438 ? 21.566 -14.315 9.034 1.00 96.25 438 GLU A O 1
ATOM 3416 N N . GLN A 1 439 ? 23.445 -13.697 7.985 1.00 96.25 439 GLN A N 1
ATOM 3417 C CA . GLN A 1 439 ? 23.950 -12.842 9.060 1.00 96.25 439 GLN A CA 1
ATOM 3418 C C . GLN A 1 439 ? 23.014 -11.657 9.317 1.00 96.25 439 GLN A C 1
ATOM 3420 O O . GLN A 1 439 ? 22.694 -11.358 10.468 1.00 96.25 439 GLN A O 1
ATOM 3425 N N . LYS A 1 440 ? 22.518 -11.016 8.248 1.00 96.12 440 LYS A N 1
ATOM 3426 C CA . LYS A 1 440 ? 21.522 -9.938 8.345 1.00 96.12 440 LYS A CA 1
ATOM 3427 C C . LYS A 1 440 ? 20.229 -10.431 8.986 1.00 96.12 440 LYS A C 1
ATOM 3429 O O . LYS A 1 440 ? 19.668 -9.751 9.843 1.00 96.12 440 LYS A O 1
ATOM 3434 N N . SER A 1 441 ? 19.768 -11.616 8.588 1.00 97.25 441 SER A N 1
ATOM 3435 C CA . SER A 1 441 ? 18.588 -12.246 9.174 1.00 97.25 441 SER A CA 1
ATOM 3436 C C . SER A 1 441 ? 18.778 -12.519 10.669 1.00 97.25 441 SER A C 1
ATOM 3438 O O . SER A 1 441 ? 17.943 -12.112 11.478 1.00 97.25 441 SER A O 1
ATOM 3440 N N . ALA A 1 442 ? 19.898 -13.133 11.059 1.00 97.88 442 ALA A N 1
ATOM 3441 C CA . ALA A 1 442 ? 20.210 -13.428 12.454 1.00 97.88 442 ALA A CA 1
ATOM 3442 C C . ALA A 1 442 ? 20.266 -12.155 13.317 1.00 97.88 442 ALA A C 1
ATOM 3444 O O . ALA A 1 442 ? 19.629 -12.108 14.369 1.00 97.88 442 ALA A O 1
ATOM 3445 N N . ALA A 1 443 ? 20.938 -11.102 12.839 1.00 97.19 443 ALA A N 1
ATOM 3446 C CA . ALA 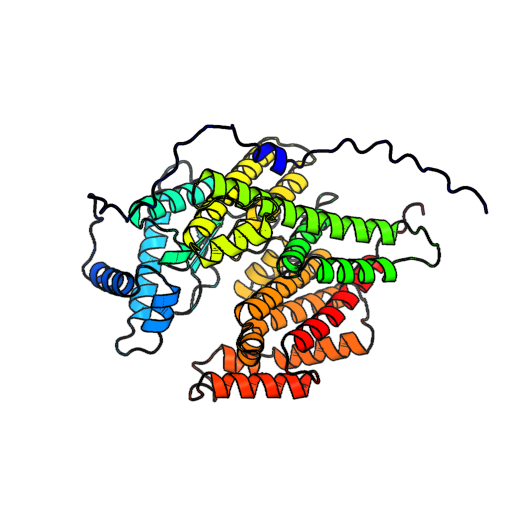A 1 443 ? 21.015 -9.816 13.532 1.00 97.19 443 ALA A CA 1
ATOM 3447 C C . ALA A 1 443 ? 19.632 -9.165 13.714 1.00 97.19 443 ALA A C 1
ATOM 3449 O O . ALA A 1 443 ? 19.309 -8.679 14.797 1.00 97.19 443 ALA A O 1
ATOM 3450 N N . ALA A 1 444 ? 18.780 -9.198 12.682 1.00 98.12 444 ALA A N 1
ATOM 3451 C CA . ALA A 1 444 ? 17.412 -8.693 12.789 1.00 98.12 444 ALA A CA 1
ATOM 3452 C C . ALA A 1 444 ? 16.574 -9.486 13.799 1.00 98.12 444 ALA A C 1
ATOM 3454 O O . ALA A 1 444 ? 15.820 -8.894 14.571 1.00 98.12 444 ALA A O 1
ATOM 3455 N N . ARG A 1 445 ? 16.697 -10.819 13.807 1.00 98.44 445 ARG A N 1
ATOM 3456 C CA . ARG A 1 445 ? 15.979 -11.679 14.758 1.00 98.44 445 ARG A CA 1
ATOM 3457 C C . ARG A 1 445 ? 16.405 -11.414 16.195 1.00 98.44 445 ARG A C 1
ATOM 3459 O O . ARG A 1 445 ? 15.535 -11.376 17.059 1.00 98.44 445 ARG A O 1
ATOM 3466 N N . GLU A 1 446 ? 17.696 -11.201 16.440 1.00 98.38 446 GLU A N 1
ATOM 3467 C CA . GLU A 1 446 ? 18.196 -10.867 17.775 1.00 98.38 446 GLU A CA 1
ATOM 3468 C C . GLU A 1 446 ? 17.642 -9.526 18.259 1.00 98.38 446 GLU A C 1
ATOM 3470 O O . GLU A 1 446 ? 17.014 -9.476 19.312 1.00 98.38 446 GLU A O 1
ATOM 3475 N N . ALA A 1 447 ? 17.740 -8.473 17.439 1.00 98.12 447 ALA A N 1
ATOM 3476 C CA . ALA A 1 447 ? 17.206 -7.155 17.786 1.00 98.12 447 ALA A CA 1
ATOM 3477 C C . ALA A 1 447 ? 15.702 -7.204 18.120 1.00 98.12 447 ALA A C 1
ATOM 3479 O O . ALA A 1 447 ? 15.233 -6.572 19.068 1.00 98.12 447 ALA A O 1
ATOM 3480 N N . VAL A 1 448 ? 14.926 -7.985 17.360 1.00 98.44 448 VAL A N 1
ATOM 3481 C CA . VAL A 1 448 ? 13.492 -8.175 17.613 1.00 98.44 448 VAL A CA 1
ATOM 3482 C C . VAL A 1 448 ? 13.239 -9.002 18.878 1.00 98.44 448 VAL A C 1
ATOM 3484 O O . VAL A 1 448 ? 12.330 -8.666 19.642 1.00 98.44 448 VAL A O 1
ATOM 3487 N N . ARG A 1 449 ? 14.052 -10.032 19.150 1.00 98.44 449 ARG A N 1
ATOM 3488 C CA . ARG A 1 449 ? 13.964 -10.832 20.379 1.00 98.44 449 ARG A CA 1
ATOM 3489 C C . ARG A 1 449 ? 14.217 -9.980 21.613 1.00 98.44 449 ARG A C 1
ATOM 3491 O O . ARG A 1 449 ? 13.426 -10.052 22.549 1.00 98.44 449 ARG A O 1
ATOM 3498 N N . GLU A 1 450 ? 15.267 -9.168 21.598 1.00 98.25 450 GLU A N 1
ATOM 3499 C CA . GLU A 1 450 ? 15.617 -8.272 22.700 1.00 98.25 450 GLU A CA 1
ATOM 3500 C C . GLU A 1 450 ? 14.510 -7.245 22.968 1.00 98.25 450 GLU A C 1
ATOM 3502 O O . GLU A 1 450 ? 14.117 -7.038 24.114 1.00 98.25 450 GLU A O 1
ATOM 3507 N N . ALA A 1 451 ? 13.958 -6.635 21.914 1.00 97.94 451 ALA A N 1
ATOM 3508 C CA . ALA A 1 451 ? 12.963 -5.575 22.056 1.00 97.94 451 ALA A CA 1
ATOM 3509 C C . ALA A 1 451 ? 11.542 -6.078 22.371 1.00 97.94 451 ALA A C 1
ATOM 3511 O O . ALA A 1 451 ? 10.791 -5.395 23.066 1.00 97.94 451 ALA A O 1
ATOM 3512 N N . LEU A 1 452 ? 11.135 -7.235 21.833 1.00 97.94 452 LEU A N 1
ATOM 3513 C CA . LEU A 1 452 ? 9.735 -7.697 21.861 1.00 97.94 452 LEU A CA 1
ATOM 3514 C C . LEU A 1 452 ? 9.534 -9.076 22.512 1.00 97.94 452 LEU A C 1
ATOM 3516 O O . LEU A 1 452 ? 8.390 -9.534 22.645 1.00 97.94 452 LEU A O 1
ATOM 3520 N N . GLY A 1 453 ? 10.617 -9.761 22.888 1.00 98.25 453 GLY A N 1
ATOM 3521 C CA . GLY A 1 453 ? 10.580 -11.117 23.442 1.00 98.25 453 GLY A CA 1
ATOM 3522 C C . GLY A 1 453 ? 10.094 -12.176 22.448 1.00 98.25 453 GLY A C 1
ATOM 3523 O O . GLY A 1 453 ? 9.585 -13.216 22.862 1.00 98.25 453 GLY A O 1
ATOM 3524 N N . VAL A 1 454 ? 10.171 -11.902 21.143 1.00 98.38 454 VAL A N 1
ATOM 3525 C CA . VAL A 1 454 ? 9.738 -12.799 20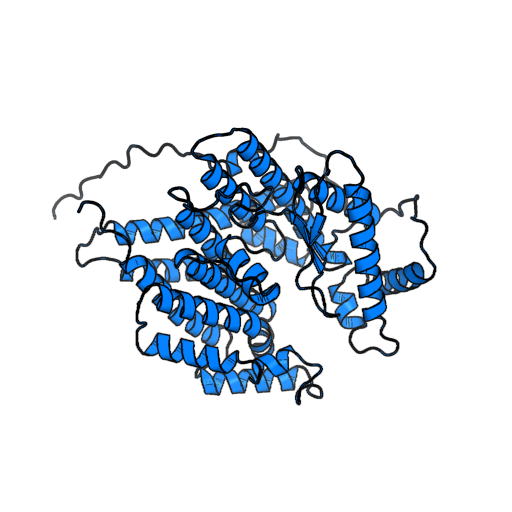.059 1.00 98.38 454 VAL A CA 1
ATOM 3526 C C . VAL A 1 454 ? 10.749 -12.756 18.920 1.00 98.38 454 VAL A C 1
ATOM 3528 O O . VAL A 1 454 ? 11.373 -11.731 18.707 1.00 98.38 454 VAL A O 1
ATOM 3531 N N . ASP A 1 455 ? 10.897 -13.835 18.158 1.00 98.12 455 ASP A N 1
ATOM 3532 C CA . ASP A 1 455 ? 11.810 -13.884 17.003 1.00 98.12 455 ASP A CA 1
ATOM 3533 C C . ASP A 1 455 ? 11.209 -14.607 15.782 1.00 98.12 455 ASP A C 1
ATOM 3535 O O . ASP A 1 455 ? 11.915 -14.932 14.824 1.00 98.12 455 ASP A O 1
ATOM 3539 N N . THR A 1 456 ? 9.895 -14.846 15.819 1.00 98.50 456 THR A N 1
ATOM 3540 C CA . THR A 1 456 ? 9.098 -15.439 14.739 1.00 98.50 456 THR A CA 1
ATOM 3541 C C . THR A 1 456 ? 8.170 -14.401 14.116 1.00 98.50 456 THR A C 1
ATOM 3543 O O . THR A 1 456 ? 7.752 -13.449 14.782 1.00 98.50 456 THR A O 1
ATOM 3546 N N . ILE A 1 457 ? 7.803 -14.601 12.847 1.00 98.25 457 ILE A N 1
ATOM 3547 C CA . ILE A 1 457 ? 6.864 -13.720 12.133 1.00 98.25 457 ILE A CA 1
ATOM 3548 C C . ILE A 1 457 ? 5.515 -13.660 12.854 1.00 98.25 457 ILE A C 1
ATOM 3550 O O . ILE A 1 457 ? 5.000 -12.569 13.091 1.00 98.25 457 ILE A O 1
ATOM 3554 N N . ASP A 1 458 ? 4.981 -14.803 13.285 1.00 98.00 458 ASP A N 1
ATOM 3555 C CA . ASP A 1 458 ? 3.713 -14.863 14.017 1.00 98.00 458 ASP A CA 1
ATOM 3556 C C . ASP A 1 458 ? 3.780 -14.136 15.362 1.00 98.00 458 ASP A C 1
ATOM 3558 O O . ASP A 1 458 ? 2.839 -13.432 15.737 1.00 98.00 458 ASP A O 1
ATOM 3562 N N . GLY A 1 459 ? 4.888 -14.283 16.098 1.00 98.38 459 GLY A N 1
ATOM 3563 C CA . GLY A 1 459 ? 5.114 -13.559 17.347 1.00 98.38 459 GLY A CA 1
ATOM 3564 C C . GLY A 1 459 ? 5.136 -12.048 17.122 1.00 98.38 459 GLY A C 1
ATOM 3565 O O . GLY A 1 459 ? 4.417 -11.312 17.799 1.00 98.38 459 GLY A O 1
ATOM 3566 N N . PHE A 1 460 ? 5.892 -11.592 16.123 1.00 98.56 460 PHE A N 1
ATOM 3567 C CA . PHE A 1 460 ? 5.983 -10.183 15.740 1.00 98.56 460 PHE A CA 1
ATOM 3568 C C . PHE A 1 460 ? 4.625 -9.612 15.301 1.00 98.56 460 PHE A C 1
ATOM 3570 O O . PHE A 1 460 ? 4.182 -8.579 15.809 1.00 98.56 460 PHE A O 1
ATOM 3577 N N . LYS A 1 461 ? 3.905 -10.332 14.429 1.00 98.19 461 LYS A N 1
ATOM 3578 C CA . LYS A 1 461 ? 2.554 -9.981 13.963 1.00 98.19 461 LYS A CA 1
ATOM 3579 C C . LYS A 1 461 ? 1.569 -9.871 15.129 1.00 98.19 461 LYS A C 1
ATOM 3581 O O . LYS A 1 461 ? 0.815 -8.903 15.197 1.00 98.19 461 LYS A O 1
ATOM 3586 N N . LYS A 1 462 ? 1.598 -10.804 16.089 1.00 98.19 462 LYS A N 1
ATOM 3587 C CA . LYS A 1 462 ? 0.756 -10.747 17.300 1.00 98.19 462 LYS A CA 1
ATOM 3588 C C . LYS A 1 462 ? 1.036 -9.502 18.143 1.00 98.19 462 LYS A C 1
ATOM 3590 O O . LYS A 1 462 ? 0.082 -8.878 18.600 1.00 98.19 462 LYS A O 1
ATOM 3595 N N . ARG A 1 463 ? 2.305 -9.104 18.311 1.00 98.44 463 ARG A N 1
ATOM 3596 C CA . ARG A 1 463 ? 2.665 -7.860 19.019 1.00 98.44 463 ARG A CA 1
ATOM 3597 C C . ARG A 1 463 ? 2.128 -6.618 18.302 1.00 98.44 463 ARG A C 1
ATOM 3599 O O . ARG A 1 463 ? 1.543 -5.757 18.954 1.00 98.44 463 ARG A O 1
ATOM 3606 N N . LEU A 1 464 ? 2.236 -6.554 16.972 1.00 98.31 464 LEU A N 1
ATOM 3607 C CA . LEU A 1 464 ? 1.629 -5.471 16.185 1.00 98.31 464 LEU A CA 1
ATOM 3608 C C . LEU A 1 464 ? 0.106 -5.426 16.350 1.00 98.31 464 LEU A C 1
ATOM 3610 O O . LEU A 1 464 ? -0.466 -4.354 16.545 1.00 98.31 464 LEU A O 1
ATOM 3614 N N . LEU A 1 465 ? -0.552 -6.587 16.327 1.00 98.19 465 LEU A N 1
ATOM 3615 C CA . LEU A 1 465 ? -1.999 -6.678 16.516 1.00 98.19 465 LEU A CA 1
ATOM 3616 C C . LEU A 1 465 ? -2.454 -6.259 17.913 1.00 98.19 465 LEU A C 1
ATOM 3618 O O . LEU A 1 465 ? -3.545 -5.711 18.029 1.00 98.19 465 LEU A O 1
ATOM 3622 N N . SER A 1 466 ? -1.647 -6.464 18.957 1.00 98.00 466 SER A N 1
ATOM 3623 C CA . SER A 1 466 ? -1.948 -5.937 20.296 1.00 98.00 466 SER A CA 1
ATOM 3624 C C . SER A 1 466 ? -1.991 -4.407 20.308 1.00 98.00 466 SER A C 1
ATOM 3626 O O . SER A 1 466 ? -2.933 -3.825 20.848 1.00 98.00 466 SER A O 1
ATOM 3628 N N . VAL A 1 467 ? -1.021 -3.751 19.660 1.00 98.44 467 VAL A N 1
ATOM 3629 C CA . VAL A 1 467 ? -1.001 -2.284 19.516 1.00 98.44 467 VAL A CA 1
ATOM 3630 C C . VAL A 1 467 ? -2.196 -1.803 18.690 1.00 98.44 467 VAL A C 1
ATOM 3632 O O . VAL A 1 467 ? -2.906 -0.886 19.105 1.00 98.44 467 VAL A O 1
ATOM 3635 N N . ALA A 1 468 ? -2.460 -2.448 17.551 1.00 98.25 468 ALA A N 1
ATOM 3636 C CA . ALA A 1 468 ? -3.575 -2.101 16.673 1.00 98.25 468 ALA A CA 1
ATOM 3637 C C . ALA A 1 468 ? -4.939 -2.258 17.352 1.00 98.25 468 ALA A C 1
ATOM 3639 O O . ALA A 1 468 ? -5.769 -1.352 17.278 1.00 98.25 468 ALA A O 1
ATOM 3640 N N . LEU A 1 469 ? -5.132 -3.351 18.094 1.00 97.69 469 LEU A N 1
ATOM 3641 C CA . LEU A 1 469 ? -6.339 -3.582 18.876 1.00 97.69 469 LEU A CA 1
ATOM 3642 C C . LEU A 1 469 ? -6.560 -2.457 19.891 1.00 97.69 469 LEU A C 1
ATOM 3644 O O . LEU A 1 469 ? -7.669 -1.939 19.982 1.00 97.69 469 LEU A O 1
ATOM 3648 N N . ALA A 1 470 ? -5.519 -2.040 20.618 1.00 97.44 470 ALA A N 1
ATOM 3649 C CA . ALA A 1 470 ? -5.631 -0.963 21.599 1.00 97.44 470 ALA A CA 1
ATOM 3650 C C . ALA A 1 470 ? -6.007 0.383 20.954 1.00 97.44 470 ALA A C 1
ATOM 3652 O O . ALA A 1 470 ? -6.878 1.083 21.471 1.00 97.44 470 ALA A O 1
ATOM 3653 N N . ILE A 1 471 ? -5.407 0.721 19.807 1.00 97.88 471 ILE A N 1
ATOM 3654 C CA . ILE A 1 471 ? -5.728 1.937 19.038 1.00 97.88 471 ILE A CA 1
ATOM 3655 C C . ILE A 1 471 ? -7.177 1.906 18.523 1.00 97.88 471 ILE A C 1
ATOM 3657 O O . ILE A 1 471 ? -7.899 2.897 18.646 1.00 97.88 471 ILE A O 1
ATOM 3661 N N . HIS A 1 472 ? -7.640 0.773 17.990 1.00 97.62 472 HIS A N 1
ATOM 3662 C CA . HIS A 1 472 ? -9.021 0.626 17.511 1.00 97.62 472 HIS A CA 1
ATOM 3663 C C . HIS A 1 472 ? -10.038 0.648 18.649 1.00 97.62 472 HIS A C 1
ATOM 3665 O O . HIS A 1 472 ? -11.056 1.326 18.543 1.00 97.62 472 HIS A O 1
ATOM 3671 N N . MET A 1 473 ? -9.758 -0.018 19.768 1.00 94.88 473 MET A N 1
ATOM 3672 C CA . MET A 1 473 ? -10.601 0.055 20.965 1.00 94.88 473 MET A CA 1
ATOM 3673 C C . MET A 1 473 ? -10.755 1.499 21.448 1.00 94.88 473 MET A C 1
ATOM 3675 O O . MET A 1 473 ? -11.878 1.967 21.635 1.00 94.88 473 MET A O 1
ATOM 3679 N N . ALA A 1 474 ? -9.636 2.217 21.568 1.00 94.38 474 ALA A N 1
ATOM 3680 C CA . ALA A 1 474 ? -9.598 3.636 21.902 1.00 94.38 474 ALA A CA 1
ATOM 3681 C C . ALA A 1 474 ? -10.467 4.480 20.958 1.00 94.38 474 ALA A C 1
ATOM 3683 O O . ALA A 1 474 ? -11.300 5.264 21.411 1.00 94.38 474 ALA A O 1
ATOM 3684 N N . ARG A 1 475 ? -10.313 4.290 19.642 1.00 94.50 475 ARG A N 1
ATOM 3685 C CA . ARG A 1 475 ? -11.116 4.973 18.620 1.00 94.50 475 ARG A CA 1
ATOM 3686 C C . ARG A 1 475 ? -12.606 4.743 18.798 1.00 94.50 475 ARG A C 1
ATOM 3688 O O . ARG A 1 475 ? -13.385 5.695 18.772 1.00 94.50 475 ARG A O 1
ATOM 3695 N N . TYR A 1 476 ? -13.018 3.490 18.923 1.00 93.62 476 TYR A N 1
ATOM 3696 C CA . TYR A 1 476 ? -14.434 3.162 18.855 1.00 93.62 476 TYR A CA 1
ATOM 3697 C C . TYR A 1 476 ? -15.169 3.406 20.167 1.00 93.62 476 TYR A C 1
ATOM 3699 O O . TYR A 1 476 ? -16.364 3.686 20.136 1.00 93.62 476 TYR A O 1
ATOM 3707 N N . GLN A 1 477 ? -14.472 3.421 21.306 1.00 90.50 477 GLN A N 1
ATOM 3708 C CA . GLN A 1 477 ? -15.037 3.895 22.575 1.00 90.50 477 GLN A CA 1
ATOM 3709 C C . GLN A 1 477 ? -15.485 5.365 22.512 1.00 90.50 477 GLN A C 1
ATOM 3711 O O . GLN A 1 477 ? -16.416 5.745 23.224 1.00 90.50 477 GLN A O 1
ATOM 3716 N N . GLN A 1 478 ? -14.887 6.169 21.626 1.00 87.94 478 GLN A N 1
ATOM 3717 C CA . GLN A 1 478 ? -15.268 7.566 21.398 1.00 87.94 478 GLN A CA 1
ATOM 3718 C C . GLN A 1 478 ? -16.474 7.740 20.462 1.00 87.94 478 GLN A C 1
ATOM 3720 O O . GLN A 1 478 ? -16.949 8.863 20.302 1.00 87.94 478 GLN A O 1
ATOM 3725 N N . LEU A 1 479 ? -16.989 6.674 19.831 1.00 84.62 479 LEU A N 1
ATOM 3726 C CA . LEU A 1 479 ? -18.184 6.799 18.994 1.00 84.62 479 LEU A CA 1
ATOM 3727 C C . LEU A 1 479 ? -19.389 7.247 19.839 1.00 84.62 479 LEU A C 1
ATOM 3729 O O . LEU A 1 479 ? -19.579 6.721 20.948 1.00 84.62 479 LEU A O 1
ATOM 3733 N N . PRO A 1 480 ? -20.224 8.172 19.325 1.00 80.06 480 PRO A N 1
ATOM 3734 C CA . PRO A 1 480 ? -21.417 8.621 20.027 1.00 80.06 480 PRO A CA 1
ATOM 3735 C C . PRO A 1 480 ? -22.341 7.437 20.325 1.00 80.06 480 PRO A C 1
ATOM 3737 O O . PRO A 1 480 ? -22.493 6.516 19.518 1.00 80.06 480 PRO A O 1
ATOM 3740 N N . ARG A 1 481 ? -22.969 7.455 21.503 1.00 76.62 481 ARG A N 1
ATOM 3741 C CA . ARG A 1 481 ? -24.049 6.516 21.816 1.00 76.62 481 ARG A CA 1
ATOM 3742 C C . ARG A 1 481 ? -25.269 6.942 21.003 1.00 76.62 481 ARG A C 1
ATOM 3744 O O . ARG A 1 481 ? -25.668 8.099 21.060 1.00 76.62 481 ARG A O 1
ATOM 3751 N N . PHE A 1 482 ? -25.838 6.040 20.207 1.00 62.94 482 PHE A N 1
ATOM 3752 C CA . PHE A 1 482 ? -27.050 6.374 19.458 1.00 62.94 482 PHE A CA 1
ATOM 3753 C C . PHE A 1 482 ? -28.232 6.449 20.426 1.00 62.94 482 PHE A C 1
ATOM 3755 O O . PHE A 1 482 ? -28.451 5.513 21.192 1.00 62.94 482 PHE A O 1
ATOM 3762 N N . GLY A 1 483 ? -28.994 7.543 20.363 1.00 57.53 483 GLY A N 1
ATOM 3763 C CA . GLY A 1 483 ? -30.214 7.732 21.155 1.00 57.53 483 GLY A CA 1
ATOM 3764 C C . GLY A 1 483 ? -30.067 8.563 22.434 1.00 57.53 483 GLY A C 1
ATOM 3765 O O . GLY A 1 483 ? -30.980 8.524 23.255 1.00 57.53 483 GLY A O 1
ATOM 3766 N N . THR A 1 484 ? -28.960 9.292 22.609 1.00 47.25 484 THR A N 1
ATOM 3767 C CA . THR A 1 484 ? -28.811 10.336 23.645 1.00 47.25 484 THR A CA 1
ATOM 3768 C C . THR A 1 484 ? -28.904 11.727 23.059 1.00 47.25 484 THR A C 1
ATOM 3770 O O . THR A 1 484 ? -28.250 11.927 22.007 1.00 47.25 484 THR A O 1
#

Radius of gyration: 23.47 Å; Cα contacts (8 Å, |Δi|>4): 662; chains: 1; bounding box: 70×50×67 Å